Protein AF-A0A4Y7S883-F1 (afdb_monomer_lite)

Radius of gyration: 28.1 Å; chains: 1; bounding box: 104×50×79 Å

Secondary structure (DSSP, 8-state):
------------------HHHHHHHHHHHHHHHHHHHS-HHHHHHHTTSHHHHHHHHHHHH-B-TTS-BHHHHHHHTT---HHHHHHHHHTTSHHHHHHHHHHHHHS-HHHHHHHHHHHHHHHHHHHHGGGTS-HHHHHHHHHHHHHHHHTTTTSHHHHHHHHHTTHHHHHHHHHTT-TT-BSS------TT--BTTB-BHHHHHHHHHS-S-TTTS-HHHHHHHHHHHHHTTHHHHHHHHHHTSPTT-SSTTHHHHTT-GGG-HHHHHHHHTTSHHHHHHHHHHHHHS-HHHHHHHTSHHHHHHHHHHHHHHHHHHHHHHHHHHSS--------TTGGGGTTS----SPPEE-TTT---EESSHHHHHHHIIIIIHHHHHHHHHHHHHHHHTT----HHHHHHHHHHHHHHIIIIIIS------

Sequence (425 aa):
MAGLPATMFAVVYPDASDPESEGPKASAEIIGDIYRNGSGVVMKSFTSTEEAMDLLVSLWIWKNSQGQSLTFQFHSKREPCQVTDLLTFLYTVPDSRDLLAQTMRAYPSLRQRHFIKSALLRIKEWTALKKTTPLQNLAVLVIRVIGLVQEFLEIPSFGREYIKADFPARALTMSLEFPGLPSSSSGSTQPGRIDPDHPLYPAAVSEKFFPNAPGGTPAYLIHRVVPTLLDAGLLDILVDHLISQPSGTPYPWHPWVGKDPAGHPLPVLASMCVSLPIRNSCRLAVQRISGEKLRKLTSGWYSQHWTPFFNDYRLYDHIWMHWFHAGDRVRICDNLNHHKKADRGIYLEVAKECTRCRTKVYCSRECQREDWVRFHRNECPENRRYRIERQIATAWPSHRDRAFYLSLLLHFVLNYEVGARRKSA

Foldseek 3Di:
DDDDDDDPDPPPPPPPPQPVVPVLLVVQVVLLCCVPPNDPVSVCVLLQDLVSLVSLLCLLLDAGPVRAHPQLVQVVVPHGRSSLVVLLVQCVPVNSVVSNLVSLLPDDLVSLLSNLVSLLRLLVSLLVCPPPDDNQVSLQSNLSSLVSLVSNCVRVSSVVSCLVVLRLLSSLLSLVVFQQAKNHDPPDDDRLEADLVIGGSSLSSLLSVQCLPCVPHQVVSCLRNLLSNLVSQSVVSLLCLLLSHDFPDQPSVCSNHNNDPVRQRLLVLLVSCLRVSSLVSVVVSVVPDDPVSVVSCCDDRNVVNNVNSVVSSCLSNVLLCCCPPVLPFPADAPQPCVVVVVPPDDLPDDWDADPQLSPGIHSDPVSVVVCCVPPCVVVRVVSNVVQVVCVVSVNHDHPSSVRSVVSVVCCCCVDPPPDDPPPDD

pLDDT: mean 83.1, std 16.43, range [27.45, 98.12]

Structure (mmCIF, N/CA/C/O backbone):
data_AF-A0A4Y7S883-F1
#
_entry.id   AF-A0A4Y7S883-F1
#
loop_
_atom_site.group_PDB
_atom_site.id
_atom_site.type_symbol
_atom_site.label_atom_id
_atom_site.label_alt_id
_atom_site.label_comp_id
_atom_site.label_asym_id
_atom_site.label_entity_id
_atom_site.label_seq_id
_atom_site.pdbx_PDB_ins_code
_atom_site.Cartn_x
_atom_site.Cartn_y
_atom_site.Cartn_z
_atom_site.occupancy
_atom_site.B_iso_or_equiv
_atom_site.auth_seq_id
_atom_site.auth_comp_id
_atom_site.auth_asym_id
_atom_site.auth_atom_id
_atom_site.pdbx_PDB_model_num
ATOM 1 N N . MET A 1 1 ? -68.346 -5.418 30.276 1.00 36.75 1 MET A N 1
ATOM 2 C CA . MET A 1 1 ? -67.885 -5.097 28.910 1.00 36.75 1 MET A CA 1
ATOM 3 C C . MET A 1 1 ? -66.996 -3.870 29.004 1.00 36.75 1 MET A C 1
ATOM 5 O O . MET A 1 1 ? -67.510 -2.769 29.114 1.00 36.75 1 MET A O 1
ATOM 9 N N . ALA A 1 2 ? -65.684 -4.069 29.077 1.00 31.27 2 ALA A N 1
ATOM 10 C CA . ALA A 1 2 ? -64.702 -2.992 29.099 1.00 31.27 2 ALA A CA 1
ATOM 11 C C . ALA A 1 2 ? -63.744 -3.252 27.937 1.00 31.27 2 ALA A C 1
ATOM 13 O O . ALA A 1 2 ? -63.080 -4.285 27.911 1.00 31.27 2 ALA A O 1
ATOM 14 N N . GLY A 1 3 ? -63.763 -2.368 26.944 1.00 34.19 3 GLY A N 1
ATOM 15 C CA . GLY A 1 3 ? -62.860 -2.393 25.804 1.00 34.19 3 GLY A CA 1
ATOM 16 C C . GLY A 1 3 ? -61.881 -1.234 25.911 1.00 34.19 3 GLY A C 1
ATOM 17 O O . GLY A 1 3 ? -62.307 -0.084 25.948 1.00 34.19 3 GLY A O 1
ATOM 18 N N . LEU A 1 4 ? -60.589 -1.550 25.942 1.00 31.14 4 LEU A N 1
ATOM 19 C CA . LEU A 1 4 ? -59.485 -0.641 25.638 1.00 31.14 4 LEU A CA 1
ATOM 20 C C . LEU A 1 4 ? -58.423 -1.423 24.835 1.00 31.14 4 LEU A C 1
ATOM 22 O O . LEU A 1 4 ? -58.337 -2.645 24.977 1.00 31.14 4 LEU A O 1
ATOM 26 N N . PRO A 1 5 ? -57.687 -0.754 23.929 1.00 31.91 5 PRO A N 1
ATOM 27 C CA . PRO A 1 5 ? -57.091 -1.381 22.754 1.00 31.91 5 PRO A CA 1
ATOM 28 C C . PRO A 1 5 ? -55.737 -2.039 23.031 1.00 31.91 5 PRO A C 1
ATOM 30 O O . PRO A 1 5 ? -54.941 -1.567 23.841 1.00 31.91 5 PRO A O 1
ATOM 33 N N . ALA A 1 6 ? -55.471 -3.109 22.281 1.00 30.64 6 ALA A N 1
ATOM 34 C CA . ALA A 1 6 ? -54.193 -3.798 22.225 1.00 30.64 6 ALA A CA 1
ATOM 35 C C . ALA A 1 6 ? -53.093 -2.859 21.701 1.00 30.64 6 ALA A C 1
ATOM 37 O O . ALA A 1 6 ? -53.008 -2.571 20.506 1.00 30.64 6 ALA A O 1
ATOM 38 N N . THR A 1 7 ? -52.230 -2.393 22.600 1.00 31.58 7 THR A N 1
ATOM 39 C CA . THR A 1 7 ? -50.925 -1.844 22.247 1.00 31.58 7 THR A CA 1
ATOM 40 C C . THR A 1 7 ? -50.037 -2.984 21.767 1.00 31.58 7 THR A C 1
ATOM 42 O O . THR A 1 7 ? -49.689 -3.908 22.500 1.00 31.58 7 THR A O 1
ATOM 45 N N . MET A 1 8 ? -49.694 -2.911 20.487 1.00 31.39 8 MET A N 1
ATOM 46 C CA . MET A 1 8 ? -48.740 -3.766 19.799 1.00 31.39 8 MET A CA 1
ATOM 47 C C . MET A 1 8 ? -47.339 -3.482 20.366 1.00 31.39 8 MET A C 1
ATOM 49 O O . MET A 1 8 ? -46.582 -2.679 19.826 1.00 31.39 8 MET A O 1
ATOM 53 N N . PHE A 1 9 ? -47.006 -4.091 21.505 1.00 30.17 9 PHE A N 1
ATOM 54 C CA . PHE A 1 9 ? -45.626 -4.160 21.967 1.00 30.17 9 PHE A CA 1
ATOM 55 C C . PHE A 1 9 ? -44.879 -5.123 21.052 1.00 30.17 9 PHE A C 1
ATOM 57 O O . PHE A 1 9 ? -45.160 -6.321 21.011 1.00 30.17 9 PHE A O 1
ATOM 64 N N . ALA A 1 10 ? -43.949 -4.563 20.282 1.00 27.97 10 ALA A N 1
ATOM 65 C CA . ALA A 1 10 ? -42.945 -5.318 19.563 1.00 27.97 10 ALA A CA 1
ATOM 66 C C . ALA A 1 10 ? -42.282 -6.301 20.533 1.00 27.97 10 ALA A C 1
ATOM 68 O O . ALA A 1 10 ? -41.759 -5.904 21.576 1.00 27.97 10 ALA A O 1
ATOM 69 N N . VAL A 1 11 ? -42.322 -7.583 20.180 1.00 27.45 11 VAL A N 1
ATOM 70 C CA . VAL A 1 11 ? -41.526 -8.618 20.830 1.00 27.45 11 VAL A CA 1
ATOM 71 C C . VAL A 1 11 ? -40.062 -8.239 20.621 1.00 27.45 11 VAL A C 1
ATOM 73 O O . VAL A 1 11 ? -39.493 -8.437 19.549 1.00 27.45 11 VAL A O 1
ATOM 76 N N . VAL A 1 12 ? -39.466 -7.631 21.645 1.00 33.31 12 VAL A N 1
ATOM 77 C CA . VAL A 1 12 ? -38.019 -7.590 21.817 1.00 33.31 12 VAL A CA 1
ATOM 78 C C . VAL A 1 12 ? -37.617 -9.041 22.032 1.00 33.31 12 VAL A C 1
ATOM 80 O O . VAL A 1 12 ? -37.918 -9.613 23.076 1.00 33.31 12 VAL A O 1
ATOM 83 N N . TYR A 1 13 ? -37.007 -9.661 21.024 1.00 28.75 13 TYR A N 1
ATOM 84 C CA . TYR A 1 13 ? -36.313 -10.927 21.226 1.00 28.75 13 TYR A CA 1
ATOM 85 C C . TYR A 1 13 ? -35.269 -10.706 22.329 1.00 28.75 13 TYR A C 1
ATOM 87 O O . TYR A 1 13 ? -34.397 -9.850 22.150 1.00 28.75 13 TYR A O 1
ATOM 95 N N . PRO A 1 14 ? -35.332 -11.428 23.462 1.00 38.44 14 PRO A N 1
ATOM 96 C CA . PRO A 1 14 ? -34.203 -11.490 24.366 1.00 38.44 14 PRO A CA 1
ATOM 97 C C . PRO A 1 14 ? -33.062 -12.151 23.598 1.00 38.44 14 PRO A C 1
ATOM 99 O O . PRO A 1 14 ? -33.210 -13.252 23.067 1.00 38.44 14 PRO A O 1
ATOM 102 N N . ASP A 1 15 ? -31.964 -11.412 23.503 1.00 42.00 15 ASP A N 1
ATOM 103 C CA . ASP A 1 15 ? -30.642 -11.839 23.068 1.00 42.00 15 ASP A CA 1
ATOM 104 C C . ASP A 1 15 ? -30.358 -13.225 23.676 1.00 42.00 15 ASP A C 1
ATOM 106 O O . ASP A 1 15 ? -30.160 -13.352 24.885 1.00 42.00 15 ASP A O 1
ATOM 110 N N . ALA A 1 16 ? -30.428 -14.284 22.866 1.00 41.38 16 ALA A N 1
ATOM 111 C CA . ALA A 1 16 ? -29.942 -15.592 23.276 1.00 41.38 16 ALA A CA 1
ATOM 112 C C . ALA A 1 16 ? -28.424 -15.445 23.398 1.00 41.38 16 ALA A C 1
ATOM 114 O O . ALA A 1 16 ? -27.717 -15.456 22.388 1.00 41.38 16 ALA A O 1
ATOM 115 N N . SER A 1 17 ? -27.936 -15.200 24.615 1.00 55.12 17 SER A N 1
ATOM 116 C CA . SER A 1 17 ? -26.510 -15.108 24.890 1.00 55.12 17 SER A CA 1
ATOM 117 C C . SER A 1 17 ? -25.851 -16.398 24.417 1.00 55.12 17 SER A C 1
ATOM 119 O O . SER A 1 17 ? -26.147 -17.481 24.913 1.00 55.12 17 SER A O 1
ATOM 121 N N . ASP A 1 18 ? -24.991 -16.288 23.404 1.00 62.25 18 ASP A N 1
ATOM 122 C CA . ASP A 1 18 ? -24.120 -17.382 22.989 1.00 62.25 18 ASP A CA 1
ATOM 123 C C . ASP A 1 18 ? -23.252 -17.745 24.209 1.00 62.25 18 ASP A C 1
ATOM 125 O O . ASP A 1 18 ? -22.438 -16.902 24.612 1.00 62.25 18 ASP A O 1
ATOM 129 N N . PRO A 1 19 ? -23.415 -18.927 24.838 1.00 60.72 19 PRO A N 1
ATOM 130 C CA . PRO A 1 19 ? -22.682 -19.282 26.053 1.00 60.72 19 PRO A CA 1
ATOM 131 C C . PRO A 1 19 ? -21.164 -19.254 25.841 1.00 60.72 19 PRO A C 1
ATOM 133 O O . PRO A 1 19 ? -20.410 -18.989 26.775 1.00 60.72 19 PRO A O 1
ATOM 136 N N . GLU A 1 20 ? -20.707 -19.449 24.598 1.00 73.19 20 GLU A N 1
ATOM 137 C CA . GLU A 1 20 ? -19.294 -19.367 24.221 1.00 73.19 20 GLU A CA 1
ATOM 138 C C . GLU A 1 20 ? -18.752 -17.925 24.237 1.00 73.19 20 GLU A C 1
ATOM 140 O O . GLU A 1 20 ? -17.539 -17.714 24.206 1.00 73.19 20 GLU A O 1
ATOM 145 N N . SER A 1 21 ? -19.633 -16.918 24.304 1.00 78.69 21 SER A N 1
ATOM 146 C CA . SER A 1 21 ? -19.272 -15.495 24.336 1.00 78.69 21 SER A CA 1
ATOM 147 C C . SER A 1 21 ? -19.111 -14.909 25.739 1.00 78.69 21 SER A C 1
ATOM 149 O O . SER A 1 21 ? -18.465 -13.871 25.874 1.00 78.69 21 SER A O 1
ATOM 151 N N . GLU A 1 22 ? -19.638 -15.563 26.778 1.00 84.44 22 GLU A N 1
ATOM 152 C CA . GLU A 1 22 ? -19.641 -15.034 28.152 1.00 84.44 22 GLU A CA 1
ATOM 153 C C . GLU A 1 22 ? -18.223 -14.882 28.721 1.00 84.44 22 GLU A C 1
ATOM 155 O O . GLU A 1 22 ? -17.859 -13.818 29.216 1.00 84.44 22 GLU A O 1
ATOM 160 N N . GLY A 1 23 ? -17.370 -15.903 28.576 1.00 89.00 23 GLY A N 1
ATOM 161 C CA . GLY A 1 23 ? -15.979 -15.850 29.046 1.00 89.00 23 GLY A CA 1
ATOM 162 C C . GLY A 1 23 ? -15.149 -14.737 28.380 1.00 89.00 23 GLY A C 1
ATOM 163 O O . GLY A 1 23 ? -14.548 -13.920 29.085 1.00 89.00 23 GLY A O 1
ATOM 164 N N . PRO A 1 24 ? -15.116 -14.658 27.034 1.00 91.31 24 PRO A N 1
ATOM 165 C CA . PRO A 1 24 ? -14.446 -13.575 26.315 1.00 91.31 24 PRO A CA 1
ATOM 166 C C . PRO A 1 24 ? -14.978 -12.175 26.650 1.00 91.31 24 PRO A C 1
ATOM 168 O O . PRO A 1 24 ? -14.178 -11.248 26.785 1.00 91.31 24 PRO A O 1
ATOM 171 N N . LYS A 1 25 ? -16.299 -12.011 26.820 1.00 88.00 25 LYS A N 1
ATOM 172 C CA . LYS A 1 25 ? -16.911 -10.742 27.251 1.00 88.00 25 LYS A CA 1
ATOM 173 C C . LYS A 1 25 ? -16.464 -10.342 28.650 1.00 88.00 25 LYS A C 1
ATOM 175 O O . LYS A 1 25 ? -15.904 -9.261 28.800 1.00 88.00 25 LYS A O 1
ATOM 180 N N . ALA A 1 26 ? -16.621 -11.232 29.629 1.00 90.12 26 ALA A N 1
ATOM 181 C CA . ALA A 1 26 ? -16.207 -10.981 31.005 1.00 90.12 26 ALA A CA 1
ATOM 182 C C . ALA A 1 26 ? -14.711 -10.634 31.082 1.00 90.12 26 ALA A C 1
ATOM 184 O O . ALA A 1 26 ? -14.311 -9.700 31.772 1.00 90.12 26 ALA A O 1
ATOM 185 N N . SER A 1 27 ? -13.875 -11.329 30.302 1.00 91.81 27 SER A N 1
ATOM 186 C CA . SER A 1 27 ? -12.442 -11.024 30.206 1.00 91.81 27 SER A CA 1
ATOM 187 C C . SER A 1 27 ? -12.190 -9.610 29.667 1.00 91.81 27 SER A C 1
ATOM 189 O O . SER A 1 27 ? -11.375 -8.877 30.223 1.00 91.81 27 SER A O 1
ATOM 191 N N . ALA A 1 28 ? -12.890 -9.202 28.604 1.00 90.81 28 ALA A N 1
ATOM 192 C CA . ALA A 1 28 ? -12.765 -7.859 28.040 1.00 90.81 28 ALA A CA 1
ATOM 193 C C . ALA A 1 28 ? -13.248 -6.758 28.995 1.00 90.81 28 ALA A C 1
ATOM 195 O O . ALA A 1 28 ? -12.621 -5.701 29.066 1.00 90.81 28 ALA A O 1
ATOM 196 N N . GLU A 1 29 ? -14.320 -7.006 29.745 1.00 89.19 29 GLU A N 1
ATOM 197 C CA . GLU A 1 29 ? -14.842 -6.082 30.755 1.00 89.19 29 GLU A CA 1
ATOM 198 C C . GLU A 1 29 ? -13.851 -5.889 31.904 1.00 89.19 29 GLU A C 1
ATOM 200 O O . GLU A 1 29 ? -13.491 -4.749 32.197 1.00 89.19 29 GLU A O 1
ATOM 205 N N . ILE A 1 30 ? -13.322 -6.983 32.468 1.00 89.81 30 ILE A N 1
ATOM 206 C CA . ILE A 1 30 ? -12.309 -6.945 33.537 1.00 89.81 30 ILE A CA 1
ATOM 207 C C . ILE A 1 30 ? -11.068 -6.171 33.081 1.00 89.81 30 ILE A C 1
ATOM 209 O O . ILE A 1 30 ? -10.583 -5.291 33.791 1.00 89.81 30 ILE A O 1
ATOM 213 N N . ILE A 1 31 ? -10.566 -6.454 31.875 1.00 88.56 31 ILE A N 1
ATOM 214 C CA . ILE A 1 31 ? -9.430 -5.730 31.289 1.00 88.56 31 ILE A CA 1
ATOM 215 C C . ILE A 1 31 ? -9.757 -4.241 31.126 1.00 88.56 31 ILE A C 1
ATOM 217 O O . ILE A 1 31 ? -8.933 -3.377 31.427 1.00 88.56 31 ILE A O 1
ATOM 221 N N . GLY A 1 32 ? -10.964 -3.929 30.657 1.00 84.50 32 GLY A N 1
ATOM 222 C CA . GLY A 1 32 ? -11.430 -2.559 30.508 1.00 84.50 32 GLY A CA 1
ATOM 223 C C . GLY A 1 32 ? -11.517 -1.797 31.824 1.00 84.50 32 GLY A C 1
ATOM 224 O O . GLY A 1 32 ? -11.187 -0.613 31.862 1.00 84.50 32 GLY A O 1
ATOM 225 N N . ASP A 1 33 ? -11.927 -2.461 32.899 1.00 86.44 33 ASP A N 1
ATOM 226 C CA . ASP A 1 33 ? -11.998 -1.863 34.229 1.00 86.44 33 ASP A CA 1
ATOM 227 C C . ASP A 1 33 ? -10.614 -1.666 34.845 1.00 86.44 33 ASP A C 1
ATOM 229 O O . ASP A 1 33 ? -10.363 -0.613 35.430 1.00 86.44 33 ASP A O 1
ATOM 233 N N . ILE A 1 34 ? -9.680 -2.600 34.629 1.00 85.25 34 ILE A N 1
ATOM 234 C CA . ILE A 1 34 ? -8.262 -2.398 34.961 1.00 85.25 34 ILE A CA 1
ATOM 235 C C . ILE A 1 34 ? -7.718 -1.163 34.234 1.00 85.25 34 ILE A C 1
ATOM 237 O O . ILE A 1 34 ? -7.023 -0.352 34.840 1.00 85.25 34 ILE A O 1
ATOM 241 N N . TYR A 1 35 ? -8.065 -0.987 32.958 1.00 81.44 35 TYR A N 1
ATOM 242 C CA . TYR A 1 35 ? -7.607 0.151 32.166 1.00 81.44 35 TYR A CA 1
ATOM 243 C C . TYR A 1 35 ? -8.210 1.491 32.612 1.00 81.44 35 TYR A C 1
ATOM 245 O O . TYR A 1 35 ? -7.490 2.483 32.709 1.00 81.44 35 TYR A O 1
ATOM 253 N N . ARG A 1 36 ? -9.522 1.539 32.871 1.00 81.75 36 ARG A N 1
ATOM 254 C CA . ARG A 1 36 ? -10.229 2.788 33.210 1.00 81.75 36 ARG A CA 1
ATOM 255 C C . ARG A 1 36 ? -10.080 3.196 34.671 1.00 81.75 36 ARG A C 1
ATOM 257 O O . ARG A 1 36 ? -9.980 4.385 34.954 1.00 81.75 36 ARG A O 1
ATOM 264 N N . ASN A 1 37 ? -10.111 2.223 35.578 1.00 84.81 37 ASN A N 1
ATOM 265 C CA . ASN A 1 37 ? -10.230 2.455 37.019 1.00 84.81 37 ASN A CA 1
ATOM 266 C C . ASN A 1 37 ? -8.993 1.990 37.802 1.00 84.81 37 ASN A C 1
ATOM 268 O O . ASN A 1 37 ? -8.857 2.317 38.981 1.00 84.81 37 ASN A O 1
ATOM 272 N N . GLY A 1 38 ? -8.100 1.211 37.185 1.00 81.19 38 GLY A N 1
ATOM 273 C CA . GLY A 1 38 ? -6.873 0.751 37.824 1.00 81.19 38 GLY A CA 1
ATOM 274 C C . GLY A 1 38 ? -5.883 1.887 38.072 1.00 81.19 38 GLY A C 1
ATOM 275 O O . GLY A 1 38 ? -5.851 2.896 37.366 1.00 81.19 38 GLY A O 1
ATOM 276 N N . SER A 1 39 ? -5.022 1.717 39.078 1.00 86.81 39 SER A N 1
ATOM 277 C CA . SER A 1 39 ? -3.905 2.642 39.272 1.00 86.81 39 SER A CA 1
ATOM 278 C C . SER A 1 39 ? -2.919 2.533 38.103 1.00 86.81 39 SER A C 1
ATOM 280 O O . SER A 1 39 ? -2.764 1.468 37.499 1.00 86.81 39 SER A O 1
ATOM 282 N N . GLY A 1 40 ? -2.183 3.611 37.814 1.00 83.25 40 GLY A N 1
ATOM 283 C CA . GLY A 1 40 ? -1.163 3.595 36.756 1.00 83.25 40 GLY A CA 1
ATOM 284 C C . GLY A 1 40 ? -0.110 2.492 36.940 1.00 83.25 40 GLY A C 1
ATOM 285 O O . GLY A 1 40 ? 0.403 1.961 35.959 1.00 83.25 40 GLY A O 1
ATOM 286 N N . VAL A 1 41 ? 0.159 2.090 38.189 1.00 86.56 41 VAL A N 1
ATOM 287 C CA . VAL A 1 41 ? 1.049 0.965 38.517 1.00 86.56 41 VAL A CA 1
ATOM 288 C C . VAL A 1 41 ? 0.451 -0.360 38.048 1.00 86.56 41 VAL A C 1
ATOM 290 O O . VAL A 1 41 ? 1.132 -1.112 37.360 1.00 86.56 41 VAL A O 1
ATOM 293 N N . VAL A 1 42 ? -0.823 -0.625 38.356 1.00 85.44 42 VAL A N 1
ATOM 294 C CA . VAL A 1 42 ? -1.509 -1.860 37.938 1.00 85.44 42 VAL A CA 1
ATOM 295 C C . VAL A 1 42 ? -1.581 -1.944 36.415 1.00 85.44 42 VAL A C 1
ATOM 297 O O . VAL A 1 42 ? -1.263 -2.985 35.844 1.00 85.44 42 VAL A O 1
ATOM 300 N N . MET A 1 43 ? -1.924 -0.839 35.750 1.00 82.62 43 MET A N 1
ATOM 301 C CA . MET A 1 43 ? -1.998 -0.788 34.290 1.00 82.62 43 MET A CA 1
ATOM 302 C C . MET A 1 43 ? -0.628 -1.034 33.641 1.00 82.62 43 MET A C 1
ATOM 304 O O . MET A 1 43 ? -0.515 -1.808 32.688 1.00 82.62 43 MET A O 1
ATOM 308 N N . LYS A 1 44 ? 0.438 -0.432 34.184 1.00 84.25 44 LYS A N 1
ATOM 309 C CA . LYS A 1 44 ? 1.804 -0.671 33.707 1.00 84.25 44 LYS A CA 1
ATOM 310 C C . LYS A 1 44 ? 2.213 -2.127 33.914 1.00 84.25 44 LYS A C 1
ATOM 312 O O . LYS A 1 44 ? 2.725 -2.736 32.984 1.00 84.25 44 LYS A O 1
ATOM 317 N N . SER A 1 45 ? 1.955 -2.697 35.091 1.00 86.44 45 SER A N 1
ATOM 318 C CA . SER A 1 45 ? 2.260 -4.101 35.383 1.00 86.44 45 SER A CA 1
ATOM 319 C C . SER A 1 45 ? 1.521 -5.054 34.449 1.00 86.44 45 SER A C 1
ATOM 321 O O . SER A 1 45 ? 2.148 -5.959 33.916 1.00 86.44 45 SER A O 1
ATOM 323 N N . PHE A 1 46 ? 0.229 -4.825 34.193 1.00 85.62 46 PHE A N 1
ATOM 324 C CA . PHE A 1 46 ? -0.551 -5.638 33.258 1.00 85.62 46 PHE A CA 1
ATOM 325 C C . PHE A 1 46 ? 0.010 -5.554 31.835 1.00 85.62 46 PHE A C 1
ATOM 327 O O . PHE A 1 46 ? 0.247 -6.564 31.193 1.00 85.62 46 PHE A O 1
ATOM 334 N N . THR A 1 47 ? 0.289 -4.349 31.343 1.00 83.94 47 THR A N 1
ATOM 335 C CA . THR A 1 47 ? 0.738 -4.136 29.953 1.00 83.94 47 THR A CA 1
ATOM 336 C C . THR A 1 47 ? 2.215 -4.417 29.704 1.00 83.94 47 THR A C 1
ATOM 338 O O . THR A 1 47 ? 2.696 -4.207 28.591 1.00 83.94 47 THR A O 1
ATOM 341 N N . SER A 1 48 ? 2.929 -4.883 30.725 1.00 86.62 48 SER A N 1
ATOM 342 C CA . SER A 1 48 ? 4.348 -5.230 30.650 1.00 86.62 48 SER A CA 1
ATOM 343 C C . SER A 1 48 ? 4.590 -6.745 30.636 1.00 86.62 48 SER A C 1
ATOM 345 O O . SER A 1 48 ? 5.746 -7.157 30.673 1.00 86.62 48 SER A O 1
ATOM 347 N N . THR A 1 49 ? 3.541 -7.580 30.597 1.00 90.12 49 THR A N 1
ATOM 348 C CA . THR A 1 49 ? 3.674 -9.046 30.549 1.00 90.12 49 THR A CA 1
ATOM 349 C C . THR A 1 49 ? 3.283 -9.625 29.191 1.00 90.12 49 THR A C 1
ATOM 351 O O . THR A 1 49 ? 2.388 -9.122 28.504 1.00 90.12 49 THR A O 1
ATOM 354 N N . GLU A 1 50 ? 3.952 -10.710 28.797 1.00 90.19 50 GLU A N 1
ATOM 355 C CA . GLU A 1 50 ? 3.652 -11.427 27.553 1.00 90.19 50 GLU A CA 1
ATOM 356 C C . GLU A 1 50 ? 2.263 -12.079 27.607 1.00 90.19 50 GLU A C 1
ATOM 358 O O . GLU A 1 50 ? 1.536 -12.073 26.615 1.00 90.19 50 GLU A O 1
ATOM 363 N N . GLU A 1 51 ? 1.848 -12.575 28.776 1.00 91.62 51 GLU A N 1
ATOM 364 C CA . GLU A 1 51 ? 0.550 -13.221 28.980 1.00 91.62 51 GLU A CA 1
ATOM 365 C C . GLU A 1 51 ? -0.611 -12.251 28.753 1.00 91.62 51 GLU A C 1
ATOM 367 O O . GLU A 1 51 ? -1.626 -12.621 28.160 1.00 91.62 51 GLU A O 1
ATOM 372 N N . ALA A 1 52 ? -0.463 -10.995 29.184 1.00 90.19 52 ALA A N 1
ATOM 373 C CA . ALA A 1 52 ? -1.469 -9.973 28.937 1.00 90.19 52 ALA A CA 1
ATOM 374 C C . ALA A 1 52 ? -1.578 -9.651 27.442 1.00 90.19 52 ALA A C 1
ATOM 376 O O . ALA A 1 52 ? -2.688 -9.552 26.914 1.00 90.19 52 ALA A O 1
ATOM 377 N N . MET A 1 53 ? -0.447 -9.545 26.735 1.00 91.62 53 MET A N 1
ATOM 378 C CA . MET A 1 53 ? -0.449 -9.330 25.284 1.00 91.62 53 MET A CA 1
ATOM 379 C C . MET A 1 53 ? -1.067 -10.517 24.541 1.00 91.62 53 MET A C 1
ATOM 381 O O . MET A 1 53 ? -1.878 -10.313 23.633 1.00 91.62 53 MET A O 1
ATOM 385 N N . ASP A 1 54 ? -0.756 -11.751 24.951 1.00 93.06 54 ASP A N 1
ATOM 386 C CA . ASP A 1 54 ? -1.338 -12.952 24.351 1.00 93.06 54 ASP A CA 1
ATOM 387 C C . ASP A 1 54 ? -2.849 -13.036 24.578 1.00 93.06 54 ASP A C 1
ATOM 389 O O . ASP A 1 54 ? -3.599 -13.332 23.641 1.00 93.06 54 ASP A O 1
ATOM 393 N N . LEU A 1 55 ? -3.316 -12.692 25.781 1.00 93.56 55 LEU A N 1
ATOM 394 C CA . LEU A 1 55 ? -4.740 -12.612 26.094 1.00 93.56 55 LEU A CA 1
ATOM 395 C C . LEU A 1 55 ? -5.442 -11.563 25.223 1.00 93.56 55 LEU A C 1
ATOM 397 O O . LEU A 1 55 ? -6.465 -11.865 24.606 1.00 93.56 55 LEU A O 1
ATOM 401 N N . LEU A 1 56 ? -4.880 -10.357 25.102 1.00 93.56 56 LEU A N 1
ATOM 402 C CA . LEU A 1 56 ? -5.451 -9.293 24.271 1.00 93.56 56 LEU A CA 1
ATOM 403 C C . LEU A 1 56 ? -5.535 -9.693 22.798 1.00 93.56 56 LEU A C 1
ATOM 405 O O . LEU A 1 56 ? -6.572 -9.491 22.162 1.00 93.56 56 LEU A O 1
ATOM 409 N N . VAL A 1 57 ? -4.482 -10.303 22.248 1.00 94.25 57 VAL A N 1
ATOM 410 C CA . VAL A 1 57 ? -4.496 -10.787 20.862 1.00 94.25 57 VAL A CA 1
ATOM 411 C C . VAL A 1 57 ? -5.470 -11.957 20.690 1.00 94.25 57 VAL A C 1
ATOM 413 O O . VAL A 1 57 ? -6.137 -12.062 19.658 1.00 94.25 57 VAL A O 1
ATOM 416 N N . SER A 1 58 ? -5.618 -12.819 21.692 1.00 95.12 58 SER A N 1
ATOM 417 C CA . SER A 1 58 ? -6.599 -13.908 21.665 1.00 95.12 58 SER A CA 1
ATOM 418 C C . SER A 1 58 ? -8.029 -13.376 21.629 1.00 95.12 58 SER A C 1
ATOM 420 O O . SER A 1 58 ? -8.800 -13.775 20.755 1.00 95.12 58 SER A O 1
ATOM 422 N N . LEU A 1 59 ? -8.360 -12.403 22.483 1.00 94.81 59 LEU A N 1
ATOM 423 C CA . LEU A 1 59 ? -9.655 -11.715 22.468 1.00 94.81 59 LEU A CA 1
ATOM 424 C C . LEU A 1 59 ? -9.869 -10.924 21.168 1.00 94.81 59 LEU A C 1
ATOM 426 O O . LEU A 1 59 ? -10.983 -10.857 20.646 1.00 94.81 59 LEU A O 1
ATOM 430 N N . TRP A 1 60 ? -8.801 -10.370 20.589 1.00 95.19 60 TRP A N 1
ATOM 431 C CA . TRP A 1 60 ? -8.856 -9.742 19.272 1.00 95.19 60 TRP A CA 1
ATOM 432 C C . TRP A 1 60 ? -9.228 -10.741 18.172 1.00 95.19 60 TRP A C 1
ATOM 434 O O . TRP A 1 60 ? -10.045 -10.436 17.301 1.00 95.19 60 TRP A O 1
ATOM 444 N N . ILE A 1 61 ? -8.635 -11.933 18.173 1.00 95.62 61 ILE A N 1
ATOM 445 C CA . ILE A 1 61 ? -8.856 -12.962 17.146 1.00 95.62 61 ILE A CA 1
ATOM 446 C C . ILE A 1 61 ? -10.198 -13.682 17.329 1.00 95.62 61 ILE A C 1
ATOM 448 O O . ILE A 1 61 ? -10.762 -14.145 16.332 1.00 95.62 61 ILE A O 1
ATOM 452 N N . TRP A 1 62 ? -10.695 -13.761 18.564 1.00 94.88 62 TRP A N 1
ATOM 453 C CA . TRP A 1 62 ? -11.903 -14.492 18.923 1.00 94.88 62 TRP A CA 1
ATOM 454 C C . TRP A 1 62 ? -13.137 -14.058 18.119 1.00 94.88 62 TRP A C 1
ATOM 456 O O . TRP A 1 62 ? -13.303 -12.888 17.750 1.00 94.88 62 TRP A O 1
ATOM 466 N N . LYS A 1 63 ? -14.005 -15.039 17.855 1.00 92.62 63 LYS A N 1
ATOM 467 C CA . LYS A 1 63 ? -15.298 -14.877 17.192 1.00 92.62 63 LYS A CA 1
ATOM 468 C C . LYS A 1 63 ? -16.313 -15.823 17.812 1.00 92.62 63 LYS A C 1
ATOM 470 O O . LYS A 1 63 ? -15.936 -16.919 18.218 1.00 92.62 63 LYS A O 1
ATOM 475 N N . ASN A 1 64 ? -17.578 -15.421 17.807 1.00 90.12 64 ASN A N 1
ATOM 476 C CA . ASN A 1 64 ? -18.675 -16.294 18.216 1.00 90.12 64 ASN A CA 1
ATOM 477 C C . ASN A 1 64 ? -19.019 -17.339 17.142 1.00 90.12 64 ASN A C 1
ATOM 479 O O . ASN A 1 64 ? -18.463 -17.333 16.037 1.00 90.12 64 ASN A O 1
ATOM 483 N N . SER A 1 65 ? -20.002 -18.185 17.446 1.00 87.50 65 SER A N 1
ATOM 484 C CA . SER A 1 65 ? -20.560 -19.192 16.531 1.00 87.50 65 SER A CA 1
ATOM 485 C C . SER A 1 65 ? -21.050 -18.618 15.187 1.00 87.50 65 SER A C 1
ATOM 487 O O . SER A 1 65 ? -21.006 -19.293 14.159 1.00 87.50 65 SER A O 1
ATOM 489 N N . GLN A 1 66 ? -21.453 -17.343 15.161 1.00 88.00 66 GLN A N 1
ATOM 490 C CA . GLN A 1 66 ? -21.891 -16.617 13.961 1.00 88.00 66 GLN A CA 1
ATOM 491 C C . GLN A 1 66 ? -20.737 -15.938 13.199 1.00 88.00 66 GLN A C 1
ATOM 493 O O . GLN A 1 66 ? -20.957 -15.280 12.179 1.00 88.00 66 GLN A O 1
ATOM 498 N N . GLY A 1 67 ? -19.498 -16.071 13.676 1.00 90.44 67 GLY A N 1
ATOM 499 C CA . GLY A 1 67 ? -18.315 -15.463 13.074 1.00 90.44 67 GLY A CA 1
ATOM 500 C C . GLY A 1 67 ? -18.163 -13.959 13.326 1.00 90.44 67 GLY A C 1
ATOM 501 O O . GLY A 1 67 ? -17.341 -13.330 12.653 1.00 90.44 67 GLY A O 1
ATOM 502 N N . GLN A 1 68 ? -18.920 -13.395 14.269 1.00 90.62 68 GLN A N 1
ATOM 503 C CA . GLN A 1 68 ? -18.851 -11.992 14.682 1.00 90.62 68 GLN A CA 1
ATOM 504 C C . GLN A 1 68 ? -17.732 -11.786 15.699 1.00 90.62 68 GLN A C 1
ATOM 506 O O . GLN A 1 68 ? -17.513 -12.629 16.573 1.00 90.62 68 GLN A O 1
ATOM 511 N N . SER A 1 69 ? -17.033 -10.657 15.602 1.00 92.00 69 SER A N 1
ATOM 512 C CA . SER A 1 69 ? -16.003 -10.297 16.573 1.00 92.00 69 SER A CA 1
ATOM 513 C C . SER A 1 69 ? -16.603 -9.849 17.906 1.00 92.00 69 SER A C 1
ATOM 515 O O . SER A 1 69 ? -17.749 -9.398 17.986 1.00 92.00 69 SER A O 1
ATOM 517 N N . LEU A 1 70 ? -15.780 -9.883 18.956 1.00 89.06 70 LEU A N 1
ATOM 518 C CA . LEU A 1 70 ? -16.144 -9.311 20.251 1.00 89.06 70 LEU A CA 1
ATOM 519 C C . LEU A 1 70 ? -16.518 -7.821 20.134 1.00 89.06 70 LEU A C 1
ATOM 521 O O . LEU A 1 70 ? -17.456 -7.354 20.770 1.00 89.06 70 LEU A O 1
ATOM 525 N N . THR A 1 71 ? -15.836 -7.088 19.251 1.00 85.25 71 THR A N 1
ATOM 526 C CA . THR A 1 71 ? -16.088 -5.666 18.989 1.00 85.25 71 THR A CA 1
ATOM 527 C C . THR A 1 71 ? -17.496 -5.419 18.472 1.00 85.25 71 THR A C 1
ATOM 529 O O . THR A 1 71 ? -18.171 -4.507 18.949 1.00 85.25 71 THR A O 1
ATOM 532 N N . PHE A 1 72 ? -17.970 -6.247 17.542 1.00 86.00 72 PHE A N 1
ATOM 533 C CA . PHE A 1 72 ? -19.335 -6.141 17.036 1.00 86.00 72 PHE A CA 1
ATOM 534 C C . PHE A 1 72 ? -20.372 -6.357 18.140 1.00 86.00 72 PHE A C 1
ATOM 536 O O . PHE A 1 72 ? -21.364 -5.632 18.189 1.00 86.00 72 PHE A O 1
ATOM 543 N N . GLN A 1 73 ? -20.121 -7.291 19.060 1.00 84.38 73 GLN A N 1
ATOM 544 C CA . GLN A 1 73 ? -21.041 -7.571 20.161 1.00 84.38 73 GLN A CA 1
ATOM 545 C C . GLN A 1 73 ? -21.201 -6.368 21.101 1.00 84.38 73 GLN A C 1
ATOM 547 O O . GLN A 1 73 ? -22.336 -5.964 21.350 1.00 84.38 73 GLN A O 1
ATOM 552 N N . PHE A 1 74 ? -20.106 -5.732 21.534 1.00 83.69 74 PHE A N 1
ATOM 553 C CA . PHE A 1 74 ? -20.174 -4.510 22.354 1.00 83.69 74 PHE A CA 1
ATOM 554 C C . PHE A 1 74 ? -20.851 -3.351 21.606 1.00 83.69 74 PHE A C 1
ATOM 556 O O . PHE A 1 74 ? -21.802 -2.745 22.104 1.00 83.69 74 PHE A O 1
ATOM 563 N N . HIS A 1 75 ? -20.451 -3.084 20.358 1.00 79.50 75 HIS A N 1
ATOM 564 C CA . HIS A 1 75 ? -21.021 -1.956 19.617 1.00 79.50 75 HIS A CA 1
ATOM 565 C C . HIS A 1 75 ? -22.495 -2.142 19.247 1.00 79.50 75 HIS A C 1
ATOM 567 O O . HIS A 1 75 ? -23.223 -1.149 19.177 1.00 79.50 75 HIS A O 1
ATOM 573 N N . SER A 1 76 ? -22.965 -3.378 19.046 1.00 76.31 76 SER A N 1
ATOM 574 C CA . SER A 1 76 ? -24.393 -3.654 18.832 1.00 76.31 76 SER A CA 1
ATOM 575 C C . SER A 1 76 ? -25.258 -3.204 20.019 1.00 76.31 76 SER A C 1
ATOM 577 O O . SER A 1 76 ? -26.394 -2.773 19.823 1.00 76.31 76 SER A O 1
ATOM 579 N N . LYS A 1 77 ? -24.678 -3.191 21.228 1.00 78.19 77 LYS A N 1
ATOM 580 C CA . LYS A 1 77 ? -25.281 -2.697 22.476 1.00 78.19 77 LYS A CA 1
ATOM 581 C C . LYS A 1 77 ? -24.958 -1.228 22.768 1.00 78.19 77 LYS A C 1
ATOM 583 O O . LYS A 1 77 ? -25.337 -0.712 23.811 1.00 78.19 77 LYS A O 1
ATOM 588 N N . ARG A 1 78 ? -24.321 -0.525 21.820 1.00 76.94 78 ARG A N 1
ATOM 589 C CA . ARG A 1 78 ? -23.824 0.860 21.948 1.00 76.94 78 ARG A CA 1
ATOM 590 C C . ARG A 1 78 ? -22.742 1.040 23.017 1.00 76.94 78 ARG A C 1
ATOM 592 O O . ARG A 1 78 ? -22.552 2.148 23.512 1.00 76.94 78 ARG A O 1
ATOM 599 N N . GLU A 1 79 ? -21.991 -0.014 23.307 1.00 77.75 79 GLU A N 1
ATOM 600 C CA . GLU A 1 79 ? -20.867 0.013 24.239 1.00 77.75 79 GLU A CA 1
ATOM 601 C C . GLU A 1 79 ? -19.527 0.018 23.483 1.00 77.75 79 GLU A C 1
ATOM 603 O O . GLU A 1 79 ? -19.424 -0.557 22.392 1.00 77.75 79 GLU A O 1
ATOM 608 N N . PRO A 1 80 ? -18.485 0.682 24.015 1.00 76.25 80 PRO A N 1
ATOM 609 C CA . PRO A 1 80 ? -17.147 0.622 23.442 1.00 76.25 80 PRO A CA 1
ATOM 610 C C . PRO A 1 80 ? -16.500 -0.741 23.710 1.00 76.25 80 PRO A C 1
ATOM 612 O O . PRO A 1 80 ? -16.578 -1.278 24.814 1.00 76.25 80 PRO A O 1
ATOM 615 N N . CYS A 1 81 ? -15.812 -1.294 22.709 1.00 82.88 81 CYS A N 1
ATOM 616 C CA . CYS A 1 81 ? -15.059 -2.530 22.889 1.00 82.88 81 CYS A CA 1
ATOM 617 C C . CYS A 1 81 ? -13.696 -2.247 23.529 1.00 82.88 81 CYS A C 1
ATOM 619 O O . CYS A 1 81 ? -12.759 -1.795 22.866 1.00 82.88 81 CYS A O 1
ATOM 621 N N . GLN A 1 82 ? -13.561 -2.624 24.794 1.00 85.69 82 GLN A N 1
ATOM 622 C CA . GLN A 1 82 ? -12.399 -2.348 25.636 1.00 85.69 82 GLN A CA 1
ATOM 623 C C . GLN A 1 82 ? -11.118 -2.978 25.076 1.00 85.69 82 GLN A C 1
ATOM 625 O O . GLN A 1 82 ? -10.062 -2.360 25.117 1.00 85.69 82 GLN A O 1
ATOM 630 N N . VAL A 1 83 ? -11.207 -4.165 24.464 1.00 87.69 83 VAL A N 1
ATOM 631 C CA . VAL A 1 83 ? -10.061 -4.819 23.802 1.00 87.69 83 VAL A CA 1
ATOM 632 C C . VAL A 1 83 ? -9.572 -4.013 22.599 1.00 87.69 83 VAL A C 1
ATOM 634 O O . VAL A 1 83 ? -8.371 -3.920 22.362 1.00 87.69 83 VAL A O 1
ATOM 637 N N . THR A 1 84 ? -10.493 -3.424 21.830 1.00 87.81 84 THR A N 1
ATOM 638 C CA . THR A 1 84 ? -10.133 -2.625 20.648 1.00 87.81 84 THR A CA 1
ATOM 639 C C . THR A 1 84 ? -9.508 -1.305 21.064 1.00 87.81 84 THR A C 1
ATOM 641 O O . THR A 1 84 ? -8.451 -0.939 20.550 1.00 87.81 84 THR A O 1
ATOM 644 N N . ASP A 1 85 ? -10.124 -0.622 22.026 1.00 86.12 85 ASP A N 1
ATOM 645 C CA . ASP A 1 85 ? -9.608 0.632 22.567 1.00 86.12 85 ASP A CA 1
ATOM 646 C C . ASP A 1 85 ? -8.238 0.428 23.207 1.00 86.12 85 ASP A C 1
ATOM 648 O O . ASP A 1 85 ? -7.309 1.183 22.930 1.00 86.12 85 ASP A O 1
ATOM 652 N N . LEU A 1 86 ? -8.072 -0.643 23.985 1.00 88.00 86 LEU A N 1
ATOM 653 C CA . LEU A 1 86 ? -6.812 -0.927 24.646 1.00 88.00 86 LEU A CA 1
ATOM 654 C C . LEU A 1 86 ? -5.715 -1.306 23.649 1.00 88.00 86 LEU A C 1
ATOM 656 O O . LEU A 1 86 ? -4.657 -0.694 23.678 1.00 88.00 86 LEU A O 1
ATOM 660 N N . LEU A 1 87 ? -5.942 -2.236 22.716 1.00 90.25 87 LEU A N 1
ATOM 661 C CA . LEU A 1 87 ? -4.916 -2.581 21.719 1.00 90.25 87 LEU A CA 1
ATOM 662 C C . LEU A 1 87 ? -4.523 -1.383 20.847 1.00 90.25 87 LEU A C 1
ATOM 664 O O . LEU A 1 87 ? -3.346 -1.205 20.534 1.00 90.25 87 LEU A O 1
ATOM 668 N N . THR A 1 88 ? -5.493 -0.544 20.476 1.00 88.12 88 THR A N 1
ATOM 669 C CA . THR A 1 88 ? -5.208 0.679 19.717 1.00 88.12 88 THR A CA 1
ATOM 670 C C . THR A 1 88 ? -4.549 1.773 20.558 1.00 88.12 88 THR A C 1
ATOM 672 O O . THR A 1 88 ? -3.865 2.629 20.012 1.00 88.12 88 THR A O 1
ATOM 675 N N . PHE A 1 89 ? -4.695 1.748 21.879 1.00 86.06 89 PHE A N 1
ATOM 676 C CA . PHE A 1 89 ? -3.938 2.611 22.777 1.00 86.06 89 PHE A CA 1
ATOM 677 C C . PHE A 1 89 ? -2.505 2.100 22.972 1.00 86.06 89 PHE A C 1
ATOM 679 O O . PHE A 1 89 ? -1.556 2.876 22.885 1.00 86.06 89 PHE A O 1
ATOM 686 N N . LEU A 1 90 ? -2.320 0.794 23.175 1.00 85.44 90 LEU A N 1
ATOM 687 C CA . LEU A 1 90 ? -1.025 0.214 23.538 1.00 85.44 90 LEU A CA 1
ATOM 688 C C . LEU A 1 90 ? 0.053 0.401 22.472 1.00 85.44 90 LEU A C 1
ATOM 690 O O . LEU A 1 90 ? 1.203 0.623 22.833 1.00 85.44 90 LEU A O 1
ATOM 694 N N . TYR A 1 91 ? -0.290 0.396 21.178 1.00 85.00 91 TYR A N 1
ATOM 695 C CA . TYR A 1 91 ? 0.714 0.662 20.136 1.00 85.00 91 TYR A CA 1
ATOM 696 C C . TYR A 1 91 ? 1.210 2.120 20.132 1.00 85.00 91 TYR A C 1
ATOM 698 O O . TYR A 1 91 ? 2.227 2.418 19.510 1.00 85.00 91 TYR A O 1
ATOM 706 N N . THR A 1 92 ? 0.522 3.032 20.829 1.00 84.56 92 THR A N 1
ATOM 707 C CA . THR A 1 92 ? 0.957 4.431 20.990 1.00 84.56 92 THR A CA 1
ATOM 708 C C . THR A 1 92 ? 1.909 4.629 22.173 1.00 84.56 92 THR A C 1
ATOM 710 O O . THR A 1 92 ? 2.547 5.675 22.271 1.00 84.56 92 THR A O 1
ATOM 713 N N . VAL A 1 93 ? 2.047 3.625 23.049 1.00 87.12 93 VAL A N 1
ATOM 714 C CA . VAL A 1 93 ? 2.935 3.647 24.219 1.00 87.12 93 VAL A CA 1
ATOM 715 C C . VAL A 1 93 ? 4.215 2.867 23.886 1.00 87.12 93 VAL A C 1
ATOM 717 O O . VAL A 1 93 ? 4.104 1.672 23.625 1.00 87.12 93 VAL A O 1
ATOM 720 N N . PRO A 1 94 ? 5.419 3.477 23.907 1.00 88.25 94 PRO A N 1
ATOM 721 C CA . PRO A 1 94 ? 6.649 2.841 23.414 1.00 88.25 94 PRO A CA 1
ATOM 722 C C . PRO A 1 94 ? 6.946 1.449 23.998 1.00 88.25 94 PRO A C 1
ATOM 724 O O . PRO A 1 94 ? 7.067 0.492 23.240 1.00 88.25 94 PRO A O 1
ATOM 727 N N . ASP A 1 95 ? 6.969 1.309 25.328 1.00 87.31 95 ASP A N 1
ATOM 728 C CA . ASP A 1 95 ? 7.298 0.033 25.985 1.00 87.31 95 ASP A CA 1
ATOM 729 C C . ASP A 1 95 ? 6.294 -1.080 25.618 1.00 87.31 95 ASP A C 1
ATOM 731 O O . ASP A 1 95 ? 6.671 -2.202 25.275 1.00 87.31 95 ASP A O 1
ATOM 735 N N . SER A 1 96 ? 4.994 -0.765 25.644 1.00 88.25 96 SER A N 1
ATOM 736 C CA . SER A 1 96 ? 3.930 -1.716 25.298 1.00 88.25 96 SER A CA 1
ATOM 737 C C . SER A 1 96 ? 3.910 -2.047 23.807 1.00 88.25 96 SER A C 1
ATOM 739 O O . SER A 1 96 ? 3.628 -3.185 23.431 1.00 88.25 96 SER A O 1
ATOM 741 N N . ARG A 1 97 ? 4.226 -1.072 22.951 1.00 89.56 97 ARG A N 1
ATOM 742 C CA . ARG A 1 97 ? 4.364 -1.238 21.503 1.00 89.56 97 ARG A CA 1
ATOM 743 C C . ARG A 1 97 ? 5.480 -2.228 21.176 1.00 89.56 97 ARG A C 1
ATOM 745 O O . ARG A 1 97 ? 5.254 -3.144 20.385 1.00 89.56 97 ARG A O 1
ATOM 752 N N . ASP A 1 98 ? 6.642 -2.086 21.810 1.00 90.62 98 ASP A N 1
ATOM 753 C CA . ASP A 1 98 ? 7.777 -2.987 21.605 1.00 90.62 98 ASP A CA 1
ATOM 754 C C . ASP A 1 98 ? 7.448 -4.414 22.048 1.00 90.62 98 ASP A C 1
ATOM 756 O O . ASP A 1 98 ? 7.716 -5.370 21.313 1.00 90.62 98 ASP A O 1
ATOM 760 N N . LEU A 1 99 ? 6.802 -4.567 23.206 1.00 92.06 99 LEU A N 1
ATOM 761 C CA . LEU A 1 99 ? 6.363 -5.872 23.699 1.00 92.06 99 LEU A CA 1
ATOM 762 C C . LEU A 1 99 ? 5.314 -6.515 22.777 1.00 92.06 99 LEU A C 1
ATOM 764 O O . LEU A 1 99 ? 5.393 -7.707 22.464 1.00 92.06 99 LEU A O 1
ATOM 768 N N . LEU A 1 100 ? 4.358 -5.733 22.273 1.00 91.81 100 LEU A N 1
ATOM 769 C CA . LEU A 1 100 ? 3.352 -6.213 21.327 1.00 91.81 100 LEU A CA 1
ATOM 770 C C . LEU A 1 100 ? 3.989 -6.643 19.994 1.00 91.81 100 LEU A C 1
ATOM 772 O O . LEU A 1 100 ? 3.623 -7.680 19.435 1.00 91.81 100 LEU A O 1
ATOM 776 N N . ALA A 1 101 ? 4.989 -5.904 19.504 1.00 92.62 101 ALA A N 1
ATOM 777 C CA . ALA A 1 101 ? 5.750 -6.275 18.314 1.00 92.62 101 ALA A CA 1
ATOM 778 C C . ALA A 1 101 ? 6.583 -7.553 18.528 1.00 92.62 101 ALA A C 1
ATOM 78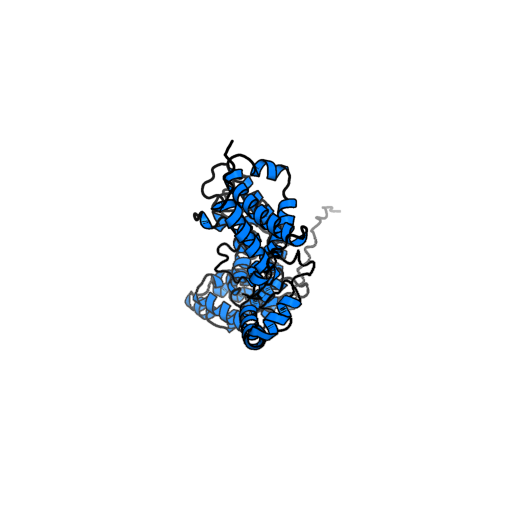0 O O . ALA A 1 101 ? 6.660 -8.395 17.628 1.00 92.62 101 ALA A O 1
ATOM 781 N N . GLN A 1 102 ? 7.177 -7.740 19.712 1.00 93.69 102 GLN A N 1
ATOM 782 C CA . GLN A 1 102 ? 7.870 -8.981 20.089 1.00 93.69 102 GLN A CA 1
ATOM 783 C C . GLN A 1 102 ? 6.907 -10.172 20.130 1.00 93.69 102 GLN A C 1
ATOM 785 O O . GLN A 1 102 ? 7.180 -11.195 19.498 1.00 93.69 102 GLN A O 1
ATOM 790 N N . THR A 1 103 ? 5.742 -9.997 20.755 1.00 93.88 103 THR A N 1
ATOM 791 C CA . THR A 1 103 ? 4.668 -11.001 20.803 1.00 93.88 103 THR A CA 1
ATOM 792 C C . THR A 1 103 ? 4.235 -11.403 19.388 1.00 93.88 103 THR A C 1
ATOM 794 O O . THR A 1 103 ? 4.210 -12.583 19.035 1.00 93.88 103 THR A O 1
ATOM 797 N N . MET A 1 104 ? 3.987 -10.420 18.512 1.00 95.81 104 MET A N 1
ATOM 798 C CA . MET A 1 104 ? 3.607 -10.673 17.119 1.00 95.81 104 MET A CA 1
ATOM 799 C C . MET A 1 104 ? 4.710 -11.394 16.328 1.00 95.81 104 MET A C 1
ATOM 801 O O . MET A 1 104 ? 4.412 -12.228 15.468 1.00 95.81 104 MET A O 1
ATOM 805 N N . ARG A 1 105 ? 5.986 -11.106 16.619 1.00 95.94 105 ARG A N 1
ATOM 806 C CA . ARG A 1 105 ? 7.148 -11.760 15.996 1.00 95.94 105 ARG A CA 1
ATOM 807 C C . ARG A 1 105 ? 7.292 -13.220 16.430 1.00 95.94 105 ARG A C 1
ATOM 809 O O . ARG A 1 105 ? 7.671 -14.041 15.597 1.00 95.94 105 ARG A O 1
ATOM 816 N N . ALA A 1 106 ? 6.973 -13.537 17.684 1.00 95.94 106 ALA A N 1
ATOM 817 C CA . ALA A 1 106 ? 7.005 -14.900 18.215 1.00 95.94 106 ALA A CA 1
ATOM 818 C C . ALA A 1 106 ? 5.892 -15.792 17.635 1.00 95.94 106 ALA A C 1
ATOM 820 O O . ALA A 1 106 ? 6.025 -17.016 17.581 1.00 95.94 106 ALA A O 1
ATOM 821 N N . TYR A 1 107 ? 4.795 -15.198 17.162 1.00 97.06 107 TYR A N 1
ATOM 822 C CA . TYR A 1 107 ? 3.674 -15.959 16.629 1.00 97.06 107 TYR A CA 1
ATOM 823 C C . TYR A 1 107 ? 3.947 -16.668 15.296 1.00 97.06 107 TYR A C 1
ATOM 825 O O . TYR A 1 107 ? 4.541 -16.092 14.380 1.00 97.06 107 TYR A O 1
ATOM 833 N N . PRO A 1 108 ? 3.384 -17.881 15.108 1.00 97.12 108 PRO A N 1
ATOM 834 C CA . PRO A 1 108 ? 3.314 -18.507 13.796 1.00 97.12 108 PRO A CA 1
ATOM 835 C C . PRO A 1 108 ? 2.583 -17.614 12.787 1.00 97.12 108 PRO A C 1
ATOM 837 O O . PRO A 1 108 ? 1.615 -16.924 13.124 1.00 97.12 108 PRO A O 1
ATOM 840 N N . SER A 1 109 ? 2.969 -17.708 11.510 1.00 96.69 109 SER A N 1
ATOM 841 C CA . SER A 1 109 ? 2.345 -16.943 10.417 1.00 96.69 109 SER A CA 1
ATOM 842 C C . SER A 1 109 ? 0.825 -17.118 10.349 1.00 96.69 109 SER A C 1
ATOM 844 O O . SER A 1 109 ? 0.105 -16.187 9.995 1.00 96.69 109 SER A O 1
ATOM 846 N N . LEU A 1 110 ? 0.308 -18.286 10.742 1.00 96.69 110 LEU A N 1
ATOM 847 C CA . LEU A 1 110 ? -1.128 -18.534 10.818 1.00 96.69 110 LEU A CA 1
ATOM 848 C C . LEU A 1 110 ? -1.822 -17.612 11.835 1.00 96.69 110 LEU A C 1
ATOM 850 O O . LEU A 1 110 ? -2.863 -17.039 11.515 1.00 96.69 110 LEU A O 1
ATOM 854 N N . ARG A 1 111 ? -1.245 -17.409 13.027 1.00 97.25 111 ARG A N 1
ATOM 855 C CA . ARG A 1 111 ? -1.822 -16.528 14.058 1.00 97.25 111 ARG A CA 1
ATOM 856 C C . ARG A 1 111 ? -1.710 -15.053 13.655 1.00 97.25 111 ARG A C 1
ATOM 858 O O . ARG A 1 111 ? -2.694 -14.328 13.777 1.00 97.25 111 ARG A O 1
ATOM 865 N N . GLN A 1 112 ? -0.596 -14.650 13.033 1.00 97.88 112 GLN A N 1
ATOM 866 C CA . GLN A 1 112 ? -0.444 -13.328 12.393 1.00 97.88 112 GLN A CA 1
ATOM 867 C C . GLN A 1 112 ? -1.537 -13.087 11.332 1.00 97.88 112 GLN A C 1
ATOM 869 O O . GLN A 1 112 ? -2.197 -12.048 11.310 1.00 97.88 112 GLN A O 1
ATOM 874 N N . ARG A 1 113 ? -1.814 -14.089 10.484 1.00 97.94 113 ARG A N 1
ATOM 875 C CA . ARG A 1 113 ? -2.894 -14.033 9.489 1.00 97.94 113 ARG A CA 1
ATOM 876 C C . ARG A 1 113 ? -4.269 -13.875 10.136 1.00 97.94 113 ARG A C 1
ATOM 878 O O . ARG A 1 113 ? -5.099 -13.125 9.621 1.00 97.94 113 ARG A O 1
ATOM 885 N N . HIS A 1 114 ? -4.536 -14.587 11.230 1.00 97.69 114 HIS A N 1
ATOM 886 C CA . HIS A 1 114 ? -5.792 -14.452 11.967 1.00 97.69 114 HIS A CA 1
ATOM 887 C C . HIS A 1 114 ? -5.955 -13.055 12.565 1.00 97.69 114 HIS A C 1
ATOM 889 O O . HIS A 1 114 ? -7.040 -12.490 12.442 1.00 97.69 114 HIS A O 1
ATOM 895 N N . PHE A 1 115 ? -4.884 -12.461 13.096 1.00 97.81 115 PHE A N 1
ATOM 896 C CA . PHE A 1 115 ? -4.886 -11.080 13.581 1.00 97.81 115 PHE A CA 1
ATOM 897 C C . PHE A 1 115 ? -5.301 -10.086 12.484 1.00 97.81 115 PHE A C 1
ATOM 899 O O . PHE A 1 115 ? -6.257 -9.328 12.667 1.00 97.81 115 PHE A O 1
ATOM 906 N N . ILE A 1 116 ? -4.666 -10.161 11.307 1.00 98.12 116 ILE A N 1
ATOM 907 C CA . ILE A 1 116 ? -4.969 -9.307 10.140 1.00 98.12 116 ILE A CA 1
ATOM 908 C C . ILE A 1 116 ? -6.412 -9.518 9.658 1.00 98.12 116 ILE A C 1
ATOM 910 O O . ILE A 1 116 ? -7.142 -8.565 9.383 1.00 98.12 116 ILE A O 1
ATOM 914 N N . LYS A 1 117 ? -6.866 -10.775 9.571 1.00 97.56 117 LYS A N 1
ATOM 915 C CA . LYS A 1 117 ? -8.252 -11.085 9.188 1.00 97.56 117 LYS A CA 1
ATOM 916 C C . LYS A 1 117 ? -9.264 -10.557 10.202 1.00 97.56 117 LYS A C 1
ATOM 918 O O . LYS A 1 117 ? -10.360 -10.177 9.800 1.00 97.56 117 LYS A O 1
ATOM 923 N N . SER A 1 118 ? -8.920 -10.558 11.487 1.00 96.81 118 SER A N 1
ATOM 924 C CA . SER A 1 118 ? -9.784 -10.033 12.543 1.00 96.81 118 SER A CA 1
ATOM 925 C C . SER A 1 118 ? -9.854 -8.502 12.521 1.00 96.81 118 SER A C 1
ATOM 927 O O . SER A 1 118 ? -10.909 -7.931 12.787 1.00 96.81 118 SER A O 1
ATOM 929 N N . ALA A 1 119 ? -8.779 -7.831 12.098 1.00 96.44 119 ALA A N 1
ATOM 930 C CA . ALA A 1 119 ? -8.790 -6.398 11.814 1.00 96.44 119 ALA A CA 1
ATOM 931 C C . ALA A 1 119 ? -9.748 -6.054 10.655 1.00 96.44 119 ALA A C 1
ATOM 933 O O . ALA A 1 119 ? -10.623 -5.206 10.808 1.00 96.44 119 ALA A O 1
ATOM 934 N N . LEU A 1 120 ? -9.664 -6.770 9.523 1.00 96.38 120 LEU A N 1
ATOM 935 C CA . LEU A 1 120 ? -10.592 -6.575 8.392 1.00 96.38 120 LEU A CA 1
ATOM 936 C C . LEU A 1 120 ? -12.047 -6.874 8.751 1.00 96.38 120 LEU A C 1
ATOM 938 O O . LEU A 1 120 ? -12.952 -6.226 8.229 1.00 96.38 120 LEU A O 1
ATOM 942 N N . LEU A 1 121 ? -12.272 -7.873 9.608 1.00 95.12 121 LEU A N 1
ATOM 943 C CA . LEU A 1 121 ? -13.609 -8.192 10.092 1.00 95.12 121 LEU A CA 1
ATOM 944 C C . LEU A 1 121 ? -14.210 -6.998 10.844 1.00 95.12 121 LEU A C 1
ATOM 946 O O . LEU A 1 121 ? -15.320 -6.603 10.512 1.00 95.12 121 LEU A O 1
ATOM 950 N N . ARG A 1 122 ? -13.458 -6.380 11.764 1.00 91.75 122 ARG A N 1
ATOM 951 C CA . ARG A 1 122 ? -13.915 -5.199 12.516 1.00 91.75 122 ARG A CA 1
ATOM 952 C C . ARG A 1 122 ? -14.238 -4.015 11.617 1.00 91.75 122 ARG A C 1
ATOM 954 O O . ARG A 1 122 ? -15.292 -3.412 11.773 1.00 91.75 122 ARG A O 1
ATOM 961 N N . ILE A 1 123 ? -13.377 -3.719 10.638 1.00 91.56 123 ILE A N 1
ATOM 962 C CA . ILE A 1 123 ? -13.634 -2.641 9.669 1.00 91.56 123 ILE A CA 1
ATOM 963 C C . ILE A 1 123 ? -14.961 -2.900 8.938 1.00 91.56 123 ILE A C 1
ATOM 965 O O . ILE A 1 123 ? -15.813 -2.018 8.875 1.00 91.56 123 ILE A O 1
ATOM 969 N N . LYS A 1 124 ? -15.187 -4.137 8.475 1.00 91.19 124 LYS A N 1
ATOM 970 C CA . LYS A 1 124 ? -16.441 -4.537 7.816 1.00 91.19 124 LYS A CA 1
ATOM 971 C C . LYS A 1 124 ? -17.659 -4.433 8.744 1.00 91.19 124 LYS A C 1
ATOM 973 O O . LYS A 1 124 ? -18.727 -3.996 8.324 1.00 91.19 124 LYS A O 1
ATOM 978 N N . GLU A 1 125 ? -17.521 -4.884 9.983 1.00 89.00 125 GLU A N 1
ATOM 979 C CA . GLU A 1 125 ? -18.578 -4.868 10.996 1.00 89.00 125 GLU A CA 1
ATOM 980 C C . GLU A 1 125 ? -18.993 -3.439 11.360 1.00 89.00 125 GLU A C 1
ATOM 982 O O . GLU A 1 125 ? -20.185 -3.144 11.428 1.00 89.00 125 GLU A O 1
ATOM 987 N N . TRP A 1 126 ? -18.039 -2.521 11.502 1.00 83.56 126 TRP A N 1
ATOM 988 C CA . TRP A 1 126 ? -18.330 -1.108 11.736 1.00 83.56 126 TRP A CA 1
ATOM 989 C C . TRP A 1 126 ? -19.049 -0.451 10.560 1.00 83.56 126 TRP A C 1
ATOM 991 O O . TRP A 1 126 ? -20.019 0.275 10.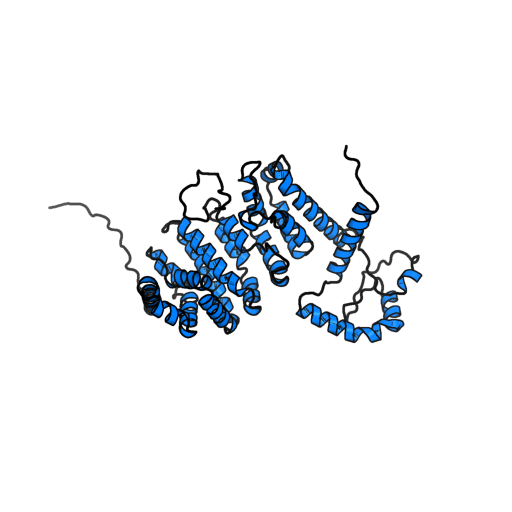775 1.00 83.56 126 TRP A O 1
ATOM 1001 N N . THR A 1 127 ? -18.673 -0.779 9.322 1.00 77.00 127 THR A N 1
ATOM 1002 C CA . THR A 1 127 ? -19.427 -0.361 8.129 1.00 77.00 127 THR A CA 1
ATOM 1003 C C . THR A 1 127 ? -20.892 -0.825 8.183 1.00 77.00 127 THR A C 1
ATOM 1005 O O . THR A 1 127 ? -21.800 -0.085 7.794 1.00 77.00 127 THR A O 1
ATOM 1008 N N . ALA A 1 128 ? -21.158 -2.019 8.727 1.00 79.44 128 ALA A N 1
ATOM 1009 C CA . ALA A 1 128 ? -22.515 -2.545 8.893 1.00 79.44 128 ALA A CA 1
ATOM 1010 C C . ALA A 1 128 ? -23.314 -1.844 10.013 1.00 79.44 128 ALA A C 1
ATOM 1012 O O . ALA A 1 128 ? -24.536 -1.717 9.910 1.00 79.44 128 ALA A O 1
ATOM 1013 N N . LEU A 1 129 ? -22.638 -1.327 11.045 1.00 74.94 129 LEU A N 1
ATOM 1014 C CA . LEU A 1 129 ? -23.239 -0.645 12.203 1.00 74.94 129 LEU A CA 1
ATOM 1015 C C . LEU A 1 129 ? -23.618 0.828 11.946 1.00 74.94 129 LEU A C 1
ATOM 1017 O O . LEU A 1 129 ? -24.047 1.535 12.860 1.00 74.94 129 LEU A O 1
ATOM 1021 N N . LYS A 1 130 ? -23.555 1.293 10.691 1.00 70.88 130 LYS A N 1
ATOM 1022 C CA . LYS A 1 130 ? -23.878 2.674 10.281 1.00 70.88 130 LYS A CA 1
ATOM 1023 C C . LYS A 1 130 ? -25.248 3.206 10.718 1.00 70.88 130 LYS A C 1
ATOM 1025 O O . LYS A 1 130 ? -25.457 4.413 10.725 1.00 70.88 130 LYS A O 1
ATOM 1030 N N . LYS A 1 131 ? -26.197 2.322 11.046 1.00 66.94 131 LYS A N 1
ATOM 1031 C CA . LYS A 1 131 ? -27.551 2.696 11.493 1.00 66.94 131 LYS A CA 1
ATOM 1032 C C . LYS A 1 131 ? -27.655 2.938 13.002 1.00 66.94 131 LYS A C 1
ATOM 1034 O O . LYS A 1 131 ? -28.633 3.531 13.444 1.00 66.94 131 LYS A O 1
ATOM 1039 N N . THR A 1 132 ? -26.700 2.452 13.791 1.00 66.94 132 THR A N 1
ATOM 1040 C CA . THR A 1 132 ? -26.831 2.341 15.255 1.00 66.94 132 THR A CA 1
ATOM 1041 C C . THR A 1 132 ? -25.772 3.116 16.034 1.00 66.94 132 THR A C 1
ATOM 1043 O O . THR A 1 132 ? -25.939 3.292 17.241 1.00 66.94 132 THR A O 1
ATOM 1046 N N . THR A 1 133 ? -24.717 3.601 15.373 1.00 65.81 133 THR A N 1
ATOM 1047 C CA . THR A 1 133 ? -23.575 4.281 16.004 1.00 65.81 133 THR A CA 1
ATOM 1048 C C . THR A 1 133 ? -23.208 5.557 15.235 1.00 65.81 133 THR A C 1
ATOM 1050 O O . THR A 1 133 ? -23.245 5.540 14.002 1.00 65.81 133 THR A O 1
ATOM 1053 N N . PRO A 1 134 ? -22.826 6.662 15.911 1.00 72.44 134 PRO A N 1
ATOM 1054 C CA . PRO A 1 134 ? -22.333 7.862 15.236 1.00 72.44 134 PRO A CA 1
ATOM 1055 C C . PRO A 1 134 ? -21.138 7.548 14.323 1.00 72.44 134 PRO A C 1
ATOM 1057 O O . PRO A 1 134 ? -20.103 7.066 14.785 1.00 72.44 134 PRO A O 1
ATOM 1060 N N . LEU A 1 135 ? -21.275 7.843 13.027 1.00 71.00 135 LEU A N 1
ATOM 1061 C CA . LEU A 1 135 ? -20.302 7.471 11.989 1.00 71.00 135 LEU A CA 1
ATOM 1062 C C . LEU A 1 135 ? -18.896 8.049 12.221 1.00 71.00 135 LEU A C 1
ATOM 1064 O O . LEU A 1 135 ? -17.905 7.408 11.888 1.00 71.00 135 LEU A O 1
ATOM 1068 N N . GLN A 1 136 ? -18.797 9.234 12.825 1.00 71.38 136 GLN A N 1
ATOM 1069 C CA . GLN A 1 136 ? -17.518 9.912 13.079 1.00 71.38 136 GLN A CA 1
ATOM 1070 C C . GLN A 1 136 ? -16.627 9.123 14.051 1.00 71.38 136 GLN A C 1
ATOM 1072 O O . GLN A 1 136 ? -15.424 9.003 13.833 1.00 71.38 136 GLN A O 1
ATOM 1077 N N . ASN A 1 137 ? -17.217 8.505 15.079 1.00 76.56 137 ASN A N 1
ATOM 1078 C CA . ASN A 1 137 ? -16.467 7.674 16.024 1.00 76.56 137 ASN A CA 1
ATOM 1079 C C . ASN A 1 137 ? -15.931 6.407 15.340 1.00 76.56 137 ASN A C 1
ATOM 1081 O O . ASN A 1 137 ? -14.822 5.963 15.632 1.00 76.56 137 ASN A O 1
ATOM 1085 N N . LEU A 1 138 ? -16.690 5.853 14.388 1.00 76.75 138 LEU A N 1
ATOM 1086 C CA . LEU A 1 138 ? -16.278 4.677 13.621 1.00 76.75 138 LEU A CA 1
ATOM 1087 C C . LEU A 1 138 ? -15.077 4.979 12.714 1.00 76.75 138 LEU A C 1
ATOM 1089 O O . LEU A 1 138 ? -14.161 4.163 12.638 1.00 76.75 138 LEU A O 1
ATOM 1093 N N . ALA A 1 139 ? -15.038 6.155 12.076 1.00 83.25 139 ALA A N 1
ATOM 1094 C CA . ALA A 1 139 ? -13.912 6.562 11.232 1.00 83.25 139 ALA A CA 1
ATOM 1095 C C . ALA A 1 139 ? -12.587 6.593 12.013 1.00 83.25 139 ALA A C 1
ATOM 1097 O O . ALA A 1 139 ? -11.597 5.997 11.580 1.00 83.25 139 ALA A O 1
ATOM 1098 N N . VAL A 1 140 ? -12.589 7.220 13.195 1.00 83.62 140 VAL A N 1
ATOM 1099 C CA . VAL A 1 140 ? -11.412 7.305 14.077 1.00 83.62 140 VAL A CA 1
ATOM 1100 C C . VAL A 1 140 ? -10.945 5.913 14.509 1.00 83.62 140 VAL A C 1
ATOM 1102 O O . VAL A 1 140 ? -9.750 5.614 14.450 1.00 83.62 140 VAL A O 1
ATOM 1105 N N . LEU A 1 141 ? -11.876 5.039 14.902 1.00 83.44 141 LEU A N 1
ATOM 1106 C CA . LEU A 1 141 ? -11.557 3.669 15.309 1.00 83.44 141 LEU A CA 1
ATOM 1107 C C . LEU A 1 141 ? -10.952 2.854 14.160 1.00 83.44 141 LEU A C 1
ATOM 1109 O O . LEU A 1 141 ? -9.942 2.180 14.362 1.00 83.44 141 LEU A O 1
ATOM 1113 N N . VAL A 1 142 ? -11.496 2.954 12.943 1.00 88.25 142 VAL A N 1
ATOM 1114 C CA . VAL A 1 142 ? -10.924 2.272 11.772 1.00 88.25 142 VAL A CA 1
ATOM 1115 C C . VAL A 1 142 ? -9.501 2.744 11.495 1.00 88.25 142 VAL A C 1
ATOM 1117 O O . VAL A 1 142 ? -8.621 1.909 11.291 1.00 88.25 142 VAL A O 1
ATOM 1120 N N . ILE A 1 143 ? -9.249 4.056 11.525 1.00 89.12 143 ILE A N 1
ATOM 1121 C CA . ILE A 1 143 ? -7.906 4.608 11.291 1.00 89.12 143 ILE A CA 1
ATOM 1122 C C . ILE A 1 143 ? -6.911 4.074 12.331 1.00 89.12 143 ILE A C 1
ATOM 1124 O O . ILE A 1 143 ? -5.797 3.688 11.974 1.00 89.12 143 ILE A O 1
ATOM 1128 N N . ARG A 1 144 ? -7.318 3.973 13.602 1.00 90.06 144 ARG A N 1
ATOM 1129 C CA . ARG A 1 144 ? -6.492 3.380 14.666 1.00 90.06 144 ARG A CA 1
ATOM 1130 C C . ARG A 1 144 ? -6.219 1.893 14.447 1.00 90.06 144 ARG A C 1
ATOM 1132 O O . ARG A 1 144 ? -5.090 1.450 14.632 1.00 90.06 144 ARG A O 1
ATOM 1139 N N . VAL A 1 145 ? -7.220 1.122 14.023 1.00 93.00 145 VAL A N 1
ATOM 1140 C CA . VAL A 1 145 ? -7.041 -0.304 13.693 1.00 93.00 145 VAL A CA 1
ATOM 1141 C C . VAL A 1 145 ? -6.092 -0.488 12.513 1.00 93.00 145 VAL A C 1
ATOM 1143 O O . VAL A 1 145 ? -5.262 -1.395 12.536 1.00 93.00 145 VAL A O 1
ATOM 1146 N N . ILE A 1 146 ? -6.180 0.373 11.499 1.00 94.19 146 ILE A N 1
ATOM 1147 C CA . ILE A 1 146 ? -5.225 0.381 10.389 1.00 94.19 146 ILE A CA 1
ATOM 1148 C C . ILE A 1 146 ? -3.816 0.661 10.919 1.00 94.19 146 ILE A C 1
ATOM 1150 O O . ILE A 1 146 ? -2.916 -0.128 10.641 1.00 94.19 146 ILE A O 1
ATOM 1154 N N . GLY A 1 147 ? -3.640 1.706 11.736 1.00 91.69 147 GLY A N 1
ATOM 1155 C CA . GLY A 1 147 ? -2.351 2.040 12.351 1.00 91.69 147 GLY A CA 1
ATOM 1156 C C . GLY A 1 147 ? -1.745 0.875 13.139 1.00 91.69 147 GLY A C 1
ATOM 1157 O O . GLY A 1 147 ? 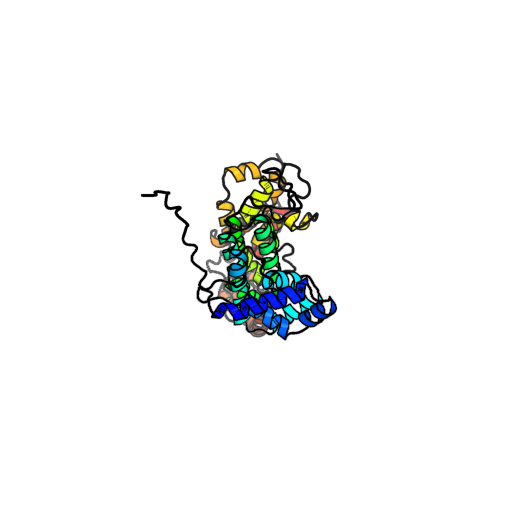-0.588 0.524 12.922 1.00 91.69 147 GLY A O 1
ATOM 1158 N N . LEU A 1 148 ? -2.553 0.200 13.961 1.00 93.94 148 LEU A N 1
ATOM 1159 C CA . LEU A 1 148 ? -2.141 -0.993 14.705 1.00 93.94 148 LEU A CA 1
ATOM 1160 C C . LEU A 1 148 ? -1.647 -2.124 13.788 1.00 93.94 148 LEU A C 1
ATOM 1162 O O . LEU A 1 148 ? -0.657 -2.778 14.094 1.00 93.94 148 LEU A O 1
ATOM 1166 N N . VAL A 1 149 ? -2.321 -2.386 12.663 1.00 95.62 149 VAL A N 1
ATOM 1167 C CA . VAL A 1 149 ? -1.885 -3.430 11.715 1.00 95.62 149 VAL A CA 1
ATOM 1168 C C . VAL A 1 149 ? -0.580 -3.040 11.021 1.00 95.62 149 VAL A C 1
ATOM 1170 O O . VAL A 1 149 ? 0.261 -3.904 10.770 1.00 95.62 149 VAL A O 1
ATOM 1173 N N . GLN A 1 150 ? -0.409 -1.759 10.699 1.00 91.81 150 GLN A N 1
ATOM 1174 C CA . GLN A 1 150 ? 0.775 -1.268 9.997 1.00 91.81 150 GLN A CA 1
ATOM 1175 C C . GLN A 1 150 ? 2.045 -1.312 10.843 1.00 91.81 150 GLN A C 1
ATOM 1177 O O . GLN A 1 150 ? 3.129 -1.484 10.289 1.00 91.81 150 GLN A O 1
ATOM 1182 N N . GLU A 1 151 ? 1.903 -1.254 12.165 1.00 90.44 151 GLU A N 1
ATOM 1183 C CA . GLU A 1 151 ? 3.007 -1.354 13.118 1.00 90.44 151 GLU A CA 1
ATOM 1184 C C . GLU A 1 151 ? 3.869 -2.613 12.920 1.00 90.44 151 GLU A C 1
ATOM 1186 O O . GLU A 1 151 ? 5.076 -2.610 13.137 1.00 90.44 151 GLU A O 1
ATOM 1191 N N . PHE A 1 152 ? 3.265 -3.703 12.448 1.00 93.69 152 PHE A N 1
ATOM 1192 C CA . PHE A 1 152 ? 3.938 -4.996 12.335 1.00 93.69 152 PHE A CA 1
ATOM 1193 C C . PHE A 1 152 ? 4.525 -5.275 10.944 1.00 93.69 152 PHE A C 1
ATOM 1195 O O . PHE A 1 152 ? 4.997 -6.387 10.698 1.00 93.69 152 PHE A O 1
ATOM 1202 N N . LEU A 1 153 ? 4.513 -4.309 10.016 1.00 91.81 153 LEU A N 1
ATOM 1203 C CA . LEU A 1 153 ? 4.983 -4.524 8.636 1.00 91.81 153 LEU A CA 1
ATOM 1204 C C . LEU A 1 153 ? 6.491 -4.795 8.525 1.00 91.81 153 LEU A C 1
ATOM 1206 O O . LEU A 1 153 ? 6.913 -5.460 7.575 1.00 91.81 153 LEU A O 1
ATOM 1210 N N . GLU A 1 154 ? 7.275 -4.379 9.521 1.00 88.88 154 GLU A N 1
ATOM 1211 C CA . GLU A 1 154 ? 8.699 -4.718 9.640 1.00 88.88 154 GLU A CA 1
ATOM 1212 C C . GLU A 1 154 ? 8.934 -6.218 9.892 1.00 88.88 154 GLU A C 1
ATOM 1214 O O . GLU A 1 154 ? 10.018 -6.738 9.631 1.00 88.88 154 GLU A O 1
ATOM 1219 N N . ILE A 1 155 ? 7.921 -6.959 10.361 1.00 92.50 155 ILE A N 1
ATOM 1220 C CA . ILE A 1 155 ? 7.994 -8.412 10.536 1.00 92.50 155 ILE A CA 1
ATOM 1221 C C . ILE A 1 155 ? 7.740 -9.078 9.169 1.00 92.50 155 ILE A C 1
ATOM 1223 O O . ILE A 1 155 ? 6.602 -9.081 8.687 1.00 92.50 155 ILE A O 1
ATOM 1227 N N . PRO A 1 156 ? 8.733 -9.732 8.527 1.00 91.62 156 PRO A N 1
ATOM 1228 C CA . PRO A 1 156 ? 8.577 -10.179 7.138 1.00 91.62 156 PRO A CA 1
ATOM 1229 C C . PRO A 1 156 ? 7.483 -11.234 6.931 1.00 91.62 156 PRO A C 1
ATOM 1231 O O . PRO A 1 156 ? 6.875 -11.306 5.861 1.00 91.62 156 PRO A O 1
ATOM 1234 N N . SER A 1 157 ? 7.231 -12.093 7.925 1.00 94.50 157 SER A N 1
ATOM 1235 C CA . SER A 1 157 ? 6.126 -13.059 7.870 1.00 94.50 157 SER A CA 1
ATOM 1236 C C . SER A 1 157 ? 4.765 -12.368 7.933 1.00 94.50 157 SER A C 1
ATOM 1238 O O . SER A 1 157 ? 3.875 -12.740 7.167 1.00 94.50 157 SER A O 1
ATOM 1240 N N . PHE A 1 158 ? 4.639 -11.324 8.755 1.00 96.50 158 PHE A N 1
ATOM 1241 C CA . PHE A 1 158 ? 3.426 -10.527 8.880 1.00 96.50 158 PHE A CA 1
ATOM 1242 C C . PHE A 1 158 ? 3.154 -9.761 7.584 1.00 96.50 158 PHE A C 1
ATOM 1244 O O . PHE A 1 158 ? 2.063 -9.874 7.032 1.00 96.50 158 PHE A O 1
ATOM 1251 N N . GLY A 1 159 ? 4.166 -9.091 7.018 1.00 94.94 159 GLY A N 1
ATOM 1252 C CA . GLY A 1 159 ? 4.060 -8.392 5.732 1.00 94.94 159 GLY A CA 1
ATOM 1253 C C . GLY A 1 159 ? 3.603 -9.299 4.577 1.00 94.94 159 GLY A C 1
ATOM 1254 O O . GLY A 1 159 ? 2.796 -8.897 3.735 1.00 94.94 159 GLY A O 1
ATOM 1255 N N . ARG A 1 160 ? 4.031 -10.571 4.555 1.00 95.00 160 ARG A N 1
ATOM 1256 C CA . ARG A 1 160 ? 3.528 -11.561 3.581 1.00 95.00 160 ARG A CA 1
ATOM 1257 C C . ARG A 1 160 ? 2.054 -11.898 3.789 1.00 95.00 160 ARG A C 1
ATOM 1259 O O . ARG A 1 160 ? 1.319 -11.992 2.808 1.00 95.00 160 ARG A O 1
ATOM 1266 N N . GLU A 1 161 ? 1.618 -12.103 5.029 1.00 97.44 161 GLU A N 1
ATOM 1267 C CA . GLU A 1 161 ? 0.206 -12.371 5.326 1.00 97.44 161 GLU A CA 1
ATOM 1268 C C . GLU A 1 161 ? -0.677 -11.136 5.096 1.00 97.44 161 GLU A C 1
ATOM 1270 O O . GLU A 1 161 ? -1.806 -11.279 4.631 1.00 97.44 161 GLU A O 1
ATOM 1275 N N . TYR A 1 162 ? -0.137 -9.934 5.308 1.00 96.81 162 TYR A N 1
ATOM 1276 C CA . TYR A 1 162 ? -0.769 -8.650 5.009 1.00 96.81 162 TYR A CA 1
ATOM 1277 C C . TYR A 1 162 ? -1.074 -8.502 3.514 1.00 96.81 162 TYR A C 1
ATOM 1279 O O . TYR A 1 162 ? -2.217 -8.228 3.145 1.00 96.81 162 TYR A O 1
ATOM 1287 N N . ILE A 1 163 ? -0.093 -8.798 2.647 1.00 95.44 163 ILE A N 1
ATOM 1288 C CA . ILE A 1 163 ? -0.293 -8.846 1.189 1.00 95.44 163 ILE A CA 1
ATOM 1289 C C . ILE A 1 163 ? -1.320 -9.923 0.814 1.00 95.44 163 ILE A C 1
ATOM 1291 O O . ILE A 1 163 ? -2.236 -9.658 0.044 1.00 95.44 163 ILE A O 1
ATOM 1295 N N . LYS A 1 164 ? -1.199 -11.147 1.354 1.00 96.44 164 LYS A N 1
ATOM 1296 C CA . LYS A 1 164 ? -2.129 -12.253 1.040 1.00 96.44 164 LYS A CA 1
ATOM 1297 C C . LYS A 1 164 ? -3.569 -11.965 1.461 1.00 96.44 164 LYS A C 1
ATOM 1299 O O . LYS A 1 164 ? -4.492 -12.535 0.884 1.00 96.44 164 LYS A O 1
ATOM 1304 N N . ALA A 1 165 ? -3.762 -11.172 2.511 1.00 96.88 165 ALA A N 1
ATOM 1305 C CA . ALA A 1 165 ? -5.079 -10.762 2.979 1.00 96.88 165 ALA A CA 1
ATOM 1306 C C . ALA A 1 165 ? -5.687 -9.627 2.140 1.00 96.88 165 ALA A C 1
ATOM 1308 O O . ALA A 1 165 ? -6.871 -9.335 2.325 1.00 96.88 165 ALA A O 1
ATOM 1309 N N . ASP A 1 166 ? -4.886 -9.012 1.260 1.00 96.31 166 ASP A N 1
ATOM 1310 C CA . ASP A 1 166 ? -5.199 -7.788 0.522 1.00 96.31 166 ASP A CA 1
ATOM 1311 C C . ASP A 1 166 ? -5.758 -6.695 1.446 1.00 96.31 166 ASP A C 1
ATOM 1313 O O . ASP A 1 166 ? -6.751 -6.027 1.159 1.00 96.31 166 ASP A O 1
ATOM 1317 N N . PHE A 1 167 ? -5.146 -6.583 2.632 1.00 97.31 167 PHE A N 1
ATOM 1318 C CA . PHE A 1 167 ? -5.612 -5.703 3.698 1.00 97.31 167 PHE A CA 1
ATOM 1319 C C . PHE A 1 167 ? -5.817 -4.247 3.239 1.00 97.31 167 PHE A C 1
ATOM 1321 O O . PHE A 1 167 ? -6.924 -3.739 3.433 1.00 97.31 167 PHE A O 1
ATOM 1328 N N . PRO A 1 168 ? -4.826 -3.582 2.607 1.00 96.44 168 PRO A N 1
ATOM 1329 C CA . PRO A 1 168 ? -4.950 -2.169 2.262 1.00 96.44 168 PRO A CA 1
ATOM 1330 C C . PRO A 1 168 ? -6.054 -1.900 1.237 1.00 96.44 168 PRO A C 1
ATOM 1332 O O . PRO A 1 168 ? -6.878 -1.016 1.454 1.00 96.44 168 PRO A O 1
ATOM 1335 N N . ALA A 1 169 ? -6.136 -2.689 0.161 1.00 97.00 169 ALA A N 1
ATOM 1336 C CA . ALA A 1 169 ? -7.166 -2.505 -0.860 1.00 97.00 169 ALA A CA 1
ATOM 1337 C C . ALA A 1 169 ? -8.574 -2.731 -0.298 1.00 97.00 169 ALA A C 1
ATOM 1339 O O . ALA A 1 169 ? -9.473 -1.929 -0.544 1.00 97.00 169 ALA A O 1
ATOM 1340 N N . ARG A 1 170 ? -8.767 -3.774 0.521 1.00 97.12 170 ARG A N 1
ATOM 1341 C CA . ARG A 1 170 ? -10.069 -4.058 1.142 1.00 97.12 170 ARG A CA 1
ATOM 1342 C C . ARG A 1 170 ? -10.488 -2.984 2.139 1.00 97.12 170 ARG A C 1
ATOM 1344 O O . ARG A 1 170 ? -11.650 -2.591 2.126 1.00 97.12 170 ARG A O 1
ATOM 1351 N N . ALA A 1 171 ? -9.568 -2.510 2.978 1.00 95.88 171 ALA A N 1
ATOM 1352 C CA . ALA A 1 171 ? -9.843 -1.422 3.913 1.00 95.88 171 ALA A CA 1
ATOM 1353 C C . ALA A 1 171 ? -10.174 -0.114 3.172 1.00 95.88 171 ALA A C 1
ATOM 1355 O O . ALA A 1 171 ? -11.125 0.570 3.543 1.00 95.88 171 ALA A O 1
ATOM 1356 N N . LEU A 1 172 ? -9.455 0.190 2.085 1.00 96.12 172 LEU A N 1
ATOM 1357 C CA . LEU A 1 172 ? -9.745 1.340 1.227 1.00 96.12 172 LEU A CA 1
ATOM 1358 C C . LEU A 1 172 ? -11.110 1.213 0.532 1.00 96.12 172 LEU A C 1
ATOM 1360 O O . LEU A 1 172 ? -11.893 2.152 0.531 1.00 96.12 172 LEU A O 1
ATOM 1364 N N . THR A 1 173 ? -11.445 0.041 -0.011 1.00 95.94 173 THR A N 1
ATOM 1365 C CA . THR A 1 173 ? -12.763 -0.186 -0.631 1.00 95.94 173 THR A CA 1
ATOM 1366 C C . THR A 1 173 ? -13.900 -0.001 0.375 1.00 95.94 173 THR A C 1
ATOM 1368 O O . THR A 1 173 ? -14.923 0.582 0.035 1.00 95.94 173 THR A O 1
ATOM 1371 N N . MET A 1 174 ? -13.727 -0.452 1.621 1.00 93.94 174 MET A N 1
ATOM 1372 C CA . MET A 1 174 ? -14.729 -0.247 2.675 1.00 93.94 174 MET A CA 1
ATOM 1373 C C . MET A 1 174 ? -14.889 1.233 3.048 1.00 93.94 174 MET A C 1
ATOM 1375 O O . MET A 1 174 ? -15.996 1.650 3.380 1.00 93.94 174 MET A O 1
ATOM 1379 N N . SER A 1 175 ? -13.823 2.042 2.980 1.00 92.75 175 SER A N 1
ATOM 1380 C CA . SER A 1 175 ? -13.921 3.474 3.290 1.00 92.75 175 SER A CA 1
ATOM 1381 C C . SER A 1 175 ? -14.677 4.266 2.224 1.00 92.75 175 SER A C 1
ATOM 1383 O O . SER A 1 175 ? -15.359 5.238 2.554 1.00 92.75 175 SER A O 1
ATOM 1385 N N . LEU A 1 176 ? -14.650 3.803 0.970 1.00 92.38 176 LEU A N 1
ATOM 1386 C CA . LEU A 1 176 ? -15.407 4.383 -0.142 1.00 92.38 176 LEU A CA 1
ATOM 1387 C C . LEU A 1 176 ? -16.932 4.279 0.017 1.00 92.38 176 LEU A C 1
ATOM 1389 O O . LEU A 1 176 ? -17.654 4.975 -0.692 1.00 92.38 176 LEU A O 1
ATOM 1393 N N . GLU A 1 177 ? -17.448 3.483 0.961 1.00 89.69 177 GLU A N 1
ATOM 1394 C CA . GLU A 1 177 ? -18.876 3.508 1.316 1.00 89.69 177 GLU A CA 1
ATOM 1395 C C . GLU A 1 177 ? -19.297 4.818 2.010 1.00 89.69 177 GLU A C 1
ATOM 1397 O O . GLU A 1 177 ? -20.491 5.121 2.084 1.00 89.69 177 GLU A O 1
ATOM 1402 N N . PHE A 1 178 ? -18.335 5.612 2.499 1.00 87.81 178 PHE A N 1
ATOM 1403 C CA . PHE A 1 178 ? -18.574 6.854 3.238 1.00 87.81 178 PHE A CA 1
ATOM 1404 C C . PHE A 1 178 ? -17.722 8.023 2.706 1.00 87.81 178 PHE A C 1
ATOM 1406 O O . PHE A 1 178 ? -16.920 8.596 3.447 1.00 87.81 178 PHE A O 1
ATOM 1413 N N . PRO A 1 179 ? -17.890 8.429 1.434 1.00 86.12 179 PRO A N 1
ATOM 1414 C CA . PRO A 1 179 ? -16.996 9.392 0.793 1.00 86.12 179 PRO A CA 1
ATOM 1415 C C . PRO A 1 179 ? -17.044 10.793 1.416 1.00 86.12 179 PRO A C 1
ATOM 1417 O O . PRO A 1 179 ? -16.038 11.490 1.419 1.00 86.12 179 PRO A O 1
ATOM 1420 N N . GLY A 1 180 ? -18.190 11.199 1.973 1.00 83.75 180 GLY A N 1
ATOM 1421 C CA . GLY A 1 180 ? -18.377 12.509 2.608 1.00 83.75 180 GLY A CA 1
ATOM 1422 C C . GLY A 1 180 ? -18.147 12.539 4.121 1.00 83.75 180 GLY A C 1
ATOM 1423 O O . GLY A 1 180 ? -18.418 13.559 4.747 1.00 83.75 180 GLY A O 1
ATOM 1424 N N . LEU A 1 181 ? -17.714 11.432 4.733 1.00 85.19 181 LEU A N 1
ATOM 1425 C CA . LEU A 1 181 ? -17.511 11.361 6.180 1.00 85.19 181 LEU A CA 1
ATOM 1426 C C . LEU A 1 181 ? -16.189 12.050 6.566 1.00 85.19 181 LEU A C 1
ATOM 1428 O O . LEU A 1 181 ? -15.160 11.703 5.990 1.00 85.19 181 LEU A O 1
ATOM 1432 N N . PRO A 1 182 ? -16.164 12.986 7.532 1.00 82.75 182 PRO A N 1
ATOM 1433 C CA . PRO A 1 182 ? -14.914 13.534 8.061 1.00 82.75 182 PRO A CA 1
ATOM 1434 C C . PRO A 1 182 ? -14.099 12.484 8.827 1.00 82.75 182 PRO A C 1
ATOM 1436 O O . PRO A 1 182 ? -14.668 11.596 9.464 1.00 82.75 182 PRO A O 1
ATOM 1439 N N . SER A 1 183 ? -12.767 12.593 8.807 1.00 79.75 183 SER A N 1
ATOM 1440 C CA . SER A 1 183 ? -11.885 11.659 9.521 1.00 79.75 183 SER A CA 1
ATOM 1441 C C . SER A 1 183 ? -11.747 11.925 11.028 1.00 79.75 183 SER A C 1
ATOM 1443 O O . SER A 1 183 ? -11.181 11.086 11.729 1.00 79.75 183 SER A O 1
ATOM 1445 N N . SER A 1 184 ? -12.221 13.071 11.536 1.00 73.12 184 SER A N 1
ATOM 1446 C CA . SER A 1 184 ? -12.156 13.461 12.953 1.00 73.12 184 SER A CA 1
ATOM 1447 C C . SER A 1 184 ? -13.533 13.834 13.521 1.00 73.12 184 SER A C 1
ATOM 1449 O O . SER A 1 184 ? -14.491 14.092 12.790 1.00 73.12 184 SER A O 1
ATOM 1451 N N . SER A 1 185 ? -13.631 13.846 14.853 1.00 55.03 185 SER A N 1
ATOM 1452 C CA . SER A 1 185 ? -14.846 14.168 15.610 1.00 55.03 185 SER A CA 1
ATOM 1453 C C . SER A 1 185 ? -14.997 15.658 15.956 1.00 55.03 185 SER A C 1
ATOM 1455 O O . SER A 1 185 ? -15.960 16.017 16.634 1.00 55.03 185 SER A O 1
ATOM 1457 N N . SER A 1 186 ? -14.070 16.538 15.551 1.00 49.28 186 SER A N 1
ATOM 1458 C CA . SER A 1 186 ? -14.191 17.980 15.803 1.00 49.28 186 SER A CA 1
ATOM 1459 C C . SER A 1 186 ? -15.286 18.561 14.904 1.00 49.28 186 SER A C 1
ATOM 1461 O O . SER A 1 186 ? -15.124 18.762 13.703 1.00 49.28 186 SER A O 1
ATOM 1463 N N . GLY A 1 187 ? -16.456 18.785 15.504 1.00 43.72 187 GLY A N 1
ATOM 1464 C CA . GLY A 1 187 ? -17.631 19.351 14.853 1.00 43.72 187 GLY A CA 1
ATOM 1465 C C . GLY A 1 187 ? -17.390 20.780 14.382 1.00 43.72 187 GLY A C 1
ATOM 1466 O O . GLY A 1 187 ? -17.662 21.726 15.105 1.00 43.72 187 GLY A O 1
ATOM 1467 N N . SER A 1 188 ? -16.875 20.939 13.169 1.00 44.06 188 SER A N 1
ATOM 1468 C CA . SER A 1 188 ? -16.875 22.200 12.429 1.00 44.06 188 SER A CA 1
ATOM 1469 C C . SER A 1 188 ? -16.403 21.934 11.001 1.00 44.06 188 SER A C 1
ATOM 1471 O O . SER A 1 188 ? -15.278 22.249 10.628 1.00 44.06 188 SER A O 1
ATOM 1473 N N . THR A 1 189 ? -17.262 21.367 10.165 1.00 45.31 189 THR A N 1
ATOM 1474 C CA . THR A 1 189 ? -17.075 21.472 8.716 1.00 45.31 189 THR A CA 1
ATOM 1475 C C . THR A 1 189 ? -18.405 21.841 8.097 1.00 45.31 189 THR A C 1
ATOM 1477 O O . THR A 1 189 ? -19.375 21.086 8.123 1.00 45.31 189 THR A O 1
ATOM 1480 N N . GLN A 1 190 ? -18.466 23.064 7.570 1.00 44.41 190 GLN A N 1
ATOM 1481 C CA . GLN A 1 190 ? -19.508 23.411 6.619 1.00 44.41 190 GLN A CA 1
ATOM 1482 C C . GLN A 1 190 ? -19.497 22.377 5.479 1.00 44.41 190 GLN A C 1
ATOM 1484 O O . GLN A 1 190 ? -18.408 21.976 5.052 1.00 44.41 190 GLN A O 1
ATOM 1489 N N . PRO A 1 191 ? -20.667 21.942 4.980 1.00 40.84 191 PRO A N 1
ATOM 1490 C CA . PRO A 1 191 ? -20.738 20.972 3.895 1.00 40.84 191 PRO A CA 1
ATOM 1491 C C . PRO A 1 191 ? -19.887 21.433 2.702 1.00 40.84 191 PRO A C 1
ATOM 1493 O O . PRO A 1 191 ? -20.150 22.482 2.121 1.00 40.84 191 PRO A O 1
ATOM 1496 N N . GLY A 1 192 ? -18.854 20.661 2.353 1.00 49.94 192 GLY A N 1
ATOM 1497 C CA . GLY A 1 192 ? -18.043 20.882 1.150 1.00 49.94 192 GLY A CA 1
ATOM 1498 C C . GLY A 1 192 ? -16.696 21.593 1.328 1.00 49.94 192 GLY A C 1
ATOM 1499 O O . GLY A 1 192 ? -15.991 21.741 0.334 1.00 49.94 192 GLY A O 1
ATOM 1500 N N . ARG A 1 193 ? -16.289 21.994 2.543 1.00 52.81 193 ARG A N 1
ATOM 1501 C CA . ARG A 1 193 ? -14.925 22.504 2.793 1.00 52.81 193 ARG A CA 1
ATOM 1502 C C . ARG A 1 193 ? -14.104 21.462 3.554 1.00 52.81 193 ARG A C 1
ATOM 1504 O O . ARG A 1 193 ? -14.370 21.224 4.728 1.00 52.81 193 ARG A O 1
ATOM 1511 N N . ILE A 1 194 ? -13.120 20.854 2.887 1.00 57.38 194 ILE A N 1
ATOM 1512 C CA . ILE A 1 194 ? -12.131 19.996 3.552 1.00 57.38 194 ILE A CA 1
ATOM 1513 C C . ILE A 1 194 ? -11.196 20.897 4.357 1.00 57.38 194 ILE A C 1
ATOM 1515 O O . ILE A 1 194 ? -10.564 21.797 3.801 1.00 57.38 194 ILE A O 1
ATOM 1519 N N . ASP A 1 195 ? -11.142 20.672 5.665 1.00 63.09 195 ASP A N 1
ATOM 1520 C CA . ASP A 1 195 ? -10.095 21.228 6.512 1.00 63.09 195 ASP A CA 1
ATOM 1521 C C . ASP A 1 195 ? -8.771 20.525 6.144 1.00 63.09 195 ASP A C 1
ATOM 1523 O O . ASP A 1 195 ? -8.731 19.291 6.158 1.00 63.09 195 ASP A O 1
ATOM 1527 N N . PRO A 1 196 ? -7.698 21.253 5.777 1.00 59.56 196 PRO A N 1
ATOM 1528 C CA . PRO A 1 196 ? -6.392 20.659 5.480 1.00 59.56 196 PRO A CA 1
ATOM 1529 C C . PRO A 1 196 ? -5.854 19.737 6.587 1.00 59.56 196 PRO A C 1
ATOM 1531 O O . PRO A 1 196 ? -5.066 18.833 6.295 1.00 59.56 196 PRO A O 1
ATOM 1534 N N . ASP A 1 197 ? -6.294 19.940 7.833 1.00 64.81 197 ASP A N 1
ATOM 1535 C CA . ASP A 1 197 ? -5.918 19.125 8.992 1.00 64.81 197 ASP A CA 1
ATOM 1536 C C . ASP A 1 197 ? -6.851 17.915 9.211 1.00 64.81 197 ASP A C 1
ATOM 1538 O O . ASP A 1 197 ? -6.510 16.975 9.938 1.00 64.81 197 ASP A O 1
ATOM 1542 N N . HIS A 1 198 ? -8.017 17.888 8.556 1.00 74.38 198 HIS A N 1
ATOM 1543 C CA . HIS A 1 198 ? -9.022 16.827 8.670 1.00 74.38 198 HIS A CA 1
ATOM 1544 C C . HIS A 1 198 ? -9.561 16.412 7.288 1.00 74.38 198 HIS A C 1
ATOM 1546 O O . HIS A 1 198 ? -10.652 16.835 6.886 1.00 74.38 198 HIS A O 1
ATOM 1552 N N . PRO A 1 199 ? -8.816 15.569 6.543 1.00 83.44 199 PRO A N 1
ATOM 1553 C CA . PRO A 1 199 ? -9.276 15.050 5.260 1.00 83.44 199 PRO A CA 1
ATOM 1554 C C . PRO A 1 199 ? -10.576 14.242 5.393 1.00 83.44 199 PRO A C 1
ATOM 1556 O O . PRO A 1 199 ? -10.962 13.769 6.465 1.00 83.44 199 PRO A O 1
ATOM 1559 N N . LEU A 1 200 ? -11.247 14.021 4.263 1.00 88.62 200 LEU A N 1
ATOM 1560 C CA . LEU A 1 200 ? -12.350 13.063 4.215 1.00 88.62 200 LEU A CA 1
ATOM 1561 C C . LEU A 1 200 ? -11.847 11.648 4.519 1.00 88.62 200 LEU A C 1
ATOM 1563 O O . LEU A 1 200 ? -10.687 11.300 4.295 1.00 88.62 200 LEU A O 1
ATOM 1567 N N . TYR A 1 201 ? -12.743 10.810 5.019 1.00 90.06 201 TYR A N 1
ATOM 1568 C CA . TYR A 1 201 ? -12.429 9.488 5.533 1.00 90.06 201 TYR A CA 1
ATOM 1569 C C . TYR A 1 201 ? -11.682 8.586 4.530 1.00 90.06 201 TYR A C 1
ATOM 1571 O O . TYR A 1 201 ? -10.663 8.013 4.926 1.00 90.06 201 TYR A O 1
ATOM 1579 N N . PRO A 1 202 ? -12.053 8.498 3.234 1.00 93.19 202 PRO A N 1
ATOM 1580 C CA . PRO A 1 202 ? -11.252 7.744 2.269 1.00 93.19 202 PRO A CA 1
ATOM 1581 C C . PRO A 1 202 ? -9.837 8.292 2.085 1.00 93.19 202 PRO A C 1
ATOM 1583 O O . PRO A 1 202 ? -8.894 7.511 1.973 1.00 93.19 202 PRO A O 1
ATOM 1586 N N . ALA A 1 203 ? -9.674 9.618 2.098 1.00 92.19 203 ALA A N 1
ATOM 1587 C CA . ALA A 1 203 ? -8.369 10.261 2.007 1.00 92.19 203 ALA A CA 1
ATOM 1588 C C . ALA A 1 203 ? -7.508 9.936 3.239 1.00 92.19 203 ALA A C 1
ATOM 1590 O O . ALA A 1 203 ? -6.375 9.490 3.070 1.00 92.19 203 ALA A O 1
ATOM 1591 N N . ALA A 1 204 ? -8.068 10.014 4.452 1.00 91.19 204 ALA A N 1
ATOM 1592 C CA . ALA A 1 204 ? -7.386 9.616 5.689 1.00 91.19 204 ALA A CA 1
ATOM 1593 C C . ALA A 1 204 ? -6.970 8.134 5.698 1.00 91.19 204 ALA A C 1
ATOM 1595 O O . ALA A 1 204 ? -5.872 7.784 6.118 1.00 91.19 204 ALA A O 1
ATOM 1596 N N . VAL A 1 205 ? -7.835 7.242 5.206 1.00 93.38 205 VAL A N 1
ATOM 1597 C CA . VAL A 1 205 ? -7.508 5.814 5.070 1.00 93.38 205 VAL A CA 1
ATOM 1598 C C . VAL A 1 205 ? -6.410 5.602 4.027 1.00 93.38 205 VAL A C 1
ATOM 1600 O O . VAL A 1 205 ? -5.496 4.809 4.242 1.00 93.38 205 VAL A O 1
ATOM 1603 N N . SER A 1 206 ? -6.472 6.314 2.900 1.00 94.12 206 SER A N 1
ATOM 1604 C CA . SER A 1 206 ? -5.459 6.204 1.850 1.00 94.12 206 SER A CA 1
ATOM 1605 C C . SER A 1 206 ? -4.094 6.735 2.290 1.00 94.12 206 SER A C 1
ATOM 1607 O O . SER A 1 206 ? -3.085 6.147 1.919 1.00 94.12 206 SER A O 1
ATOM 1609 N N . GLU A 1 207 ? -4.058 7.791 3.108 1.00 91.38 207 GLU A N 1
ATOM 1610 C CA . GLU A 1 207 ? -2.840 8.363 3.689 1.00 91.38 207 GLU A CA 1
ATOM 1611 C C . GLU A 1 207 ? -2.077 7.324 4.500 1.00 91.38 207 GLU A C 1
ATOM 1613 O O . GLU A 1 207 ? -0.880 7.157 4.289 1.00 91.38 207 GLU A O 1
ATOM 1618 N N . LYS A 1 208 ? -2.781 6.544 5.326 1.00 90.88 208 LYS A N 1
ATOM 1619 C CA . LYS A 1 208 ? -2.167 5.460 6.095 1.00 90.88 208 LYS A CA 1
ATOM 1620 C C . LYS A 1 208 ? -1.456 4.459 5.191 1.00 90.88 208 LYS A C 1
ATOM 1622 O O . LYS A 1 208 ? -0.342 4.047 5.492 1.00 90.88 208 LYS A O 1
ATOM 1627 N N . PHE A 1 209 ? -2.060 4.070 4.070 1.00 92.19 209 PHE A N 1
ATOM 1628 C CA . PHE A 1 209 ? -1.488 3.056 3.176 1.00 92.19 209 PHE A CA 1
ATOM 1629 C C . PHE A 1 209 ? -0.500 3.591 2.142 1.00 92.19 209 PHE A C 1
ATOM 1631 O O . PHE A 1 209 ? 0.227 2.793 1.541 1.00 92.19 209 PHE A O 1
ATOM 1638 N N . PHE A 1 210 ? -0.495 4.897 1.890 1.00 87.38 210 PHE A N 1
ATOM 1639 C CA . PHE A 1 210 ? 0.347 5.480 0.863 1.00 87.38 210 PHE A CA 1
ATOM 1640 C C . PHE A 1 210 ? 1.810 5.504 1.335 1.00 87.38 210 PHE A C 1
ATOM 1642 O O . PHE A 1 210 ? 2.114 6.045 2.397 1.00 87.38 210 PHE A O 1
ATOM 1649 N N . PRO A 1 211 ? 2.751 4.935 0.566 1.00 80.25 211 PRO A N 1
ATOM 1650 C CA . PRO A 1 211 ? 4.159 4.950 0.938 1.00 80.25 211 PRO A CA 1
ATOM 1651 C C . PRO A 1 211 ? 4.758 6.343 0.680 1.00 80.25 211 PRO A C 1
ATOM 1653 O O . PRO A 1 211 ? 5.358 6.578 -0.367 1.00 80.25 211 PRO A O 1
ATOM 1656 N N . ASN A 1 212 ? 4.602 7.261 1.642 1.00 63.75 212 ASN A N 1
ATOM 1657 C CA . ASN A 1 212 ? 5.107 8.643 1.569 1.00 63.75 212 ASN A CA 1
ATOM 1658 C C . ASN A 1 212 ? 6.642 8.712 1.431 1.00 63.75 212 ASN A C 1
ATOM 1660 O O . ASN A 1 212 ? 7.173 9.640 0.831 1.00 63.75 212 ASN A O 1
ATOM 1664 N N . ALA A 1 213 ? 7.356 7.698 1.933 1.00 67.62 213 ALA A N 1
ATOM 1665 C CA . ALA A 1 213 ? 8.800 7.535 1.779 1.00 67.62 213 ALA A CA 1
ATOM 1666 C C . ALA A 1 213 ? 9.114 6.141 1.197 1.00 67.62 213 ALA A C 1
ATOM 1668 O O . ALA A 1 213 ? 9.436 5.216 1.950 1.00 67.62 213 ALA A O 1
ATOM 1669 N N . PRO A 1 214 ? 9.041 5.943 -0.134 1.00 59.56 214 PRO A N 1
ATOM 1670 C CA . PRO A 1 214 ? 9.278 4.633 -0.746 1.00 59.56 214 PRO A CA 1
ATOM 1671 C C . PRO A 1 214 ? 10.676 4.065 -0.461 1.00 59.56 214 PRO A C 1
ATOM 1673 O O . PRO A 1 214 ? 10.852 2.853 -0.506 1.00 59.56 214 PRO A O 1
ATOM 1676 N N . GLY A 1 215 ? 11.657 4.910 -0.125 1.00 62.41 215 GLY A N 1
ATOM 1677 C CA . GLY A 1 215 ? 12.982 4.465 0.320 1.00 62.41 215 GLY A CA 1
ATOM 1678 C C . GLY A 1 215 ? 13.006 3.826 1.716 1.00 62.41 215 GLY A C 1
ATOM 1679 O O . GLY A 1 215 ? 13.914 3.052 2.000 1.00 62.41 215 GLY A O 1
ATOM 1680 N N . GLY A 1 216 ? 12.018 4.122 2.570 1.00 71.31 216 GLY A N 1
ATOM 1681 C CA . GLY A 1 216 ? 11.887 3.558 3.920 1.00 71.31 216 GLY A CA 1
ATOM 1682 C C . GLY A 1 216 ? 10.941 2.358 4.010 1.00 71.31 216 GLY A C 1
ATOM 1683 O O . GLY A 1 216 ? 10.978 1.628 4.989 1.00 71.31 216 GLY A O 1
ATOM 1684 N N . THR A 1 217 ? 10.103 2.123 2.994 1.00 81.12 217 THR A N 1
ATOM 1685 C CA . THR A 1 217 ? 9.198 0.964 2.949 1.00 81.12 217 THR A CA 1
ATOM 1686 C C . THR A 1 217 ? 9.840 -0.181 2.160 1.00 81.12 217 THR A C 1
ATOM 1688 O O . THR A 1 217 ? 10.307 0.047 1.042 1.00 81.12 217 THR A O 1
ATOM 1691 N N . PRO A 1 218 ? 9.815 -1.436 2.650 1.00 84.62 218 PRO A N 1
ATOM 1692 C CA . PRO A 1 218 ? 10.325 -2.574 1.894 1.00 84.62 218 PRO A CA 1
ATOM 1693 C C . PRO A 1 218 ? 9.738 -2.655 0.475 1.00 84.62 218 PRO A C 1
ATOM 1695 O O . PRO A 1 218 ? 8.521 -2.737 0.293 1.00 84.62 218 PRO A O 1
ATOM 1698 N N . ALA A 1 219 ? 10.601 -2.697 -0.546 1.00 84.19 219 ALA A N 1
ATOM 1699 C CA . ALA A 1 219 ? 10.188 -2.632 -1.953 1.00 84.19 219 ALA A CA 1
ATOM 1700 C C . ALA A 1 219 ? 9.142 -3.698 -2.328 1.00 84.19 219 ALA A C 1
ATOM 1702 O O . ALA A 1 219 ? 8.213 -3.431 -3.093 1.00 84.19 219 ALA A O 1
ATOM 1703 N N . TYR A 1 220 ? 9.242 -4.907 -1.758 1.00 86.31 220 TYR A N 1
ATOM 1704 C CA . TYR A 1 220 ? 8.279 -5.980 -2.016 1.00 86.31 220 TYR A CA 1
ATOM 1705 C C . TYR A 1 220 ? 6.850 -5.630 -1.564 1.00 86.31 220 TYR A C 1
ATOM 1707 O O . TYR A 1 220 ? 5.905 -6.103 -2.195 1.00 86.31 220 TYR A O 1
ATOM 1715 N N . LEU A 1 221 ? 6.681 -4.818 -0.510 1.00 89.50 221 LEU A N 1
ATOM 1716 C CA . LEU A 1 221 ? 5.371 -4.325 -0.078 1.00 89.50 221 LEU A CA 1
ATOM 1717 C C . LEU A 1 221 ? 4.838 -3.340 -1.113 1.00 89.50 221 LEU A C 1
ATOM 1719 O O . LEU A 1 221 ? 3.739 -3.546 -1.616 1.00 89.50 221 LEU A O 1
ATOM 1723 N N . ILE A 1 222 ? 5.641 -2.352 -1.521 1.00 90.62 222 ILE A N 1
ATOM 1724 C CA . ILE A 1 222 ? 5.255 -1.346 -2.527 1.00 90.62 222 ILE A CA 1
ATOM 1725 C C . ILE A 1 222 ? 4.792 -2.025 -3.824 1.00 90.62 222 ILE A C 1
ATOM 1727 O O . ILE A 1 222 ? 3.678 -1.793 -4.292 1.00 90.62 222 ILE A O 1
ATOM 1731 N N . HIS A 1 223 ? 5.605 -2.935 -4.373 1.00 89.69 223 HIS A N 1
ATOM 1732 C CA . HIS A 1 223 ? 5.306 -3.633 -5.630 1.00 89.69 223 HIS A CA 1
ATOM 1733 C C . HIS A 1 223 ? 4.045 -4.509 -5.581 1.00 89.69 223 HIS A C 1
ATOM 1735 O O . HIS A 1 223 ? 3.533 -4.882 -6.639 1.00 89.69 223 HIS A O 1
ATOM 1741 N N . ARG A 1 224 ? 3.570 -4.883 -4.388 1.00 92.00 224 ARG A N 1
ATOM 1742 C CA . ARG A 1 224 ? 2.397 -5.751 -4.205 1.00 92.00 224 ARG A CA 1
ATOM 1743 C C . ARG A 1 224 ? 1.156 -4.998 -3.743 1.00 92.00 224 ARG A C 1
ATOM 1745 O O . ARG A 1 224 ? 0.070 -5.387 -4.141 1.00 92.00 224 ARG A O 1
ATOM 1752 N N . VAL A 1 225 ? 1.322 -3.944 -2.952 1.00 94.69 225 VAL A N 1
ATOM 1753 C CA . VAL A 1 225 ? 0.237 -3.170 -2.340 1.00 94.69 225 VAL A CA 1
ATOM 1754 C C . VAL A 1 225 ? -0.224 -2.030 -3.243 1.00 94.69 225 VAL A C 1
ATOM 1756 O O . VAL A 1 225 ? -1.421 -1.846 -3.426 1.00 94.69 225 VAL A O 1
ATOM 1759 N N . VAL A 1 226 ? 0.695 -1.275 -3.854 1.00 96.00 226 VAL A N 1
ATOM 1760 C CA . VAL A 1 226 ? 0.315 -0.113 -4.679 1.00 96.00 226 VAL A CA 1
ATOM 1761 C C . VAL A 1 226 ? -0.587 -0.495 -5.863 1.00 96.00 226 VAL A C 1
ATOM 1763 O O . VAL A 1 226 ? -1.569 0.212 -6.085 1.00 96.00 226 VAL A O 1
ATOM 1766 N N . PRO A 1 227 ? -0.350 -1.603 -6.601 1.00 97.56 227 PRO A N 1
ATOM 1767 C CA . PRO A 1 227 ? -1.276 -2.025 -7.650 1.00 97.56 227 PRO A CA 1
ATOM 1768 C C . PRO A 1 227 ? -2.695 -2.280 -7.125 1.00 97.56 227 PRO A C 1
ATOM 1770 O O . PRO A 1 227 ? -3.651 -1.806 -7.732 1.00 97.56 227 PRO A O 1
ATOM 1773 N N . THR A 1 228 ? -2.840 -2.952 -5.974 1.00 97.19 228 THR A N 1
ATOM 1774 C CA . THR A 1 228 ? -4.166 -3.267 -5.418 1.00 97.19 228 THR A CA 1
ATOM 1775 C C . THR A 1 228 ? -4.861 -2.030 -4.853 1.00 97.19 228 THR A C 1
ATOM 1777 O O . THR A 1 228 ? -6.070 -1.890 -5.006 1.00 97.19 228 THR A O 1
ATOM 1780 N N . LEU A 1 229 ? -4.111 -1.072 -4.297 1.00 97.69 229 LEU A N 1
ATOM 1781 C CA . LEU A 1 229 ? -4.632 0.247 -3.921 1.00 97.69 229 LEU A CA 1
ATOM 1782 C C . LEU A 1 229 ? -5.156 1.033 -5.133 1.00 97.69 229 LEU A C 1
ATOM 1784 O O . LEU A 1 229 ? -6.227 1.633 -5.062 1.00 97.69 229 LEU A O 1
ATOM 1788 N N . LEU A 1 230 ? -4.420 1.033 -6.250 1.00 98.06 230 LEU A N 1
ATOM 1789 C CA . LEU A 1 230 ? -4.858 1.671 -7.498 1.00 98.06 230 LEU A CA 1
ATOM 1790 C C . LEU A 1 230 ? -6.126 1.017 -8.042 1.00 98.06 230 LEU A C 1
ATOM 1792 O O . LEU A 1 230 ? -7.062 1.719 -8.425 1.00 98.06 230 LEU A O 1
ATOM 1796 N N . ASP A 1 231 ? -6.177 -0.315 -8.025 1.00 96.94 231 ASP A N 1
ATOM 1797 C CA . ASP A 1 231 ? -7.360 -1.064 -8.436 1.00 96.94 231 ASP A CA 1
ATOM 1798 C C . ASP A 1 231 ? -8.566 -0.751 -7.535 1.00 96.94 231 ASP A C 1
ATOM 1800 O O . ASP A 1 231 ? -9.675 -0.623 -8.056 1.00 96.94 231 ASP A O 1
ATOM 1804 N N . ALA A 1 232 ? -8.330 -0.532 -6.236 1.00 97.12 232 ALA A N 1
ATOM 1805 C CA . ALA A 1 232 ? -9.316 -0.132 -5.232 1.00 97.12 232 ALA A CA 1
ATOM 1806 C C . ALA A 1 232 ? -9.695 1.364 -5.245 1.00 97.12 232 ALA A C 1
ATOM 1808 O O . ALA A 1 232 ? -10.526 1.769 -4.439 1.00 97.12 232 ALA A O 1
ATOM 1809 N N . GLY A 1 233 ? -9.127 2.184 -6.138 1.00 97.00 233 GLY A N 1
ATOM 1810 C CA . GLY A 1 233 ? -9.549 3.579 -6.332 1.00 97.00 233 GLY A CA 1
ATOM 1811 C C . GLY A 1 233 ? -8.634 4.654 -5.739 1.00 97.00 233 GLY A C 1
ATOM 1812 O O . GLY A 1 233 ? -9.034 5.814 -5.698 1.00 97.00 233 GLY A O 1
ATOM 1813 N N . LEU A 1 234 ? -7.399 4.325 -5.335 1.00 97.38 234 LEU A N 1
ATOM 1814 C CA . LEU A 1 234 ? -6.447 5.295 -4.764 1.00 97.38 234 LEU A CA 1
ATOM 1815 C C . LEU A 1 234 ? -6.300 6.576 -5.603 1.00 97.38 234 LEU A C 1
ATOM 1817 O O . LEU A 1 234 ? -6.355 7.672 -5.055 1.00 97.38 234 LEU A O 1
ATOM 1821 N N . LEU A 1 235 ? -6.117 6.460 -6.924 1.00 97.44 235 LEU A N 1
ATOM 1822 C CA . LEU A 1 235 ? -5.938 7.639 -7.781 1.00 97.44 235 LEU A CA 1
ATOM 1823 C C . LEU A 1 235 ? -7.190 8.528 -7.807 1.00 97.44 235 LEU A C 1
ATOM 1825 O O . LEU A 1 235 ? -7.062 9.747 -7.841 1.00 97.44 235 LEU A O 1
ATOM 1829 N N . ASP A 1 236 ? -8.380 7.929 -7.768 1.00 96.44 236 ASP A N 1
ATOM 1830 C CA . ASP A 1 236 ? -9.638 8.677 -7.759 1.00 96.44 236 ASP A CA 1
ATOM 1831 C C . ASP A 1 236 ? -9.797 9.457 -6.448 1.00 96.44 236 ASP A C 1
ATOM 1833 O O . ASP A 1 236 ? -10.131 10.635 -6.483 1.00 96.44 236 ASP A O 1
ATOM 1837 N N . ILE A 1 237 ? -9.417 8.855 -5.312 1.00 96.00 237 ILE A N 1
ATOM 1838 C CA . ILE A 1 237 ? -9.379 9.524 -4.000 1.00 96.00 237 ILE A CA 1
ATOM 1839 C C . ILE A 1 237 ? -8.418 10.718 -4.012 1.00 96.00 237 ILE A C 1
ATOM 1841 O O . ILE A 1 237 ? -8.772 11.792 -3.530 1.00 96.00 237 ILE A O 1
ATOM 1845 N N . LEU A 1 238 ? -7.211 10.558 -4.571 1.00 95.38 238 LEU A N 1
ATOM 1846 C CA . LEU A 1 238 ? -6.241 11.656 -4.677 1.00 95.38 238 LEU A CA 1
ATOM 1847 C C . LEU A 1 238 ? -6.774 12.796 -5.556 1.00 95.38 238 LEU A C 1
ATOM 1849 O O . LEU A 1 238 ? -6.614 13.970 -5.220 1.00 95.38 238 LEU A O 1
ATOM 1853 N N . VAL A 1 239 ? -7.419 12.457 -6.674 1.00 95.62 239 VAL A N 1
ATOM 1854 C CA . VAL A 1 239 ? -8.042 13.428 -7.580 1.00 95.62 239 VAL A CA 1
ATOM 1855 C C . VAL A 1 239 ? -9.208 14.148 -6.905 1.00 95.62 239 VAL A C 1
ATOM 1857 O O . VAL A 1 239 ? -9.292 15.372 -6.999 1.00 95.62 239 VAL A O 1
ATOM 1860 N N . ASP A 1 240 ? -10.078 13.426 -6.204 1.00 93.62 240 ASP A N 1
ATOM 1861 C CA . ASP A 1 240 ? -11.224 14.006 -5.501 1.00 93.62 240 ASP A CA 1
ATOM 1862 C C . ASP A 1 240 ? -10.781 14.914 -4.361 1.00 93.62 240 ASP A C 1
ATOM 1864 O O . ASP A 1 240 ? -11.292 16.028 -4.227 1.00 93.62 240 ASP A O 1
ATOM 1868 N N . HIS A 1 241 ? -9.762 14.503 -3.603 1.00 92.38 241 HIS A N 1
ATOM 1869 C CA . HIS A 1 241 ? -9.140 15.348 -2.588 1.00 92.38 241 HIS A CA 1
ATOM 1870 C C . HIS A 1 241 ? -8.589 16.641 -3.195 1.00 92.38 241 HIS A C 1
ATOM 1872 O O . HIS A 1 241 ? -8.835 17.722 -2.665 1.00 92.38 241 HIS A O 1
ATOM 1878 N N . LEU A 1 242 ? -7.894 16.573 -4.332 1.00 92.50 242 LEU A N 1
ATOM 1879 C CA . LEU A 1 242 ? -7.382 17.771 -4.997 1.00 92.50 242 LEU A CA 1
ATOM 1880 C C . LEU A 1 242 ? -8.514 18.684 -5.494 1.00 92.50 242 LEU A C 1
ATOM 1882 O O . LEU A 1 242 ? -8.479 19.885 -5.246 1.00 92.50 242 LEU A O 1
ATOM 1886 N N . ILE A 1 243 ? -9.517 18.132 -6.184 1.00 92.44 243 ILE A N 1
ATOM 1887 C CA . ILE A 1 243 ? -10.620 18.905 -6.783 1.00 92.44 243 ILE A CA 1
ATOM 1888 C C . ILE A 1 243 ? -11.522 19.532 -5.715 1.00 92.44 243 ILE A C 1
ATOM 1890 O O . ILE A 1 243 ? -12.049 20.623 -5.924 1.00 92.44 243 ILE A O 1
ATOM 1894 N N . SER A 1 244 ? -11.705 18.862 -4.579 1.00 89.12 244 SER A N 1
ATOM 1895 C CA . SER A 1 244 ? -12.527 19.368 -3.473 1.00 89.12 244 SER A CA 1
ATOM 1896 C C . SER A 1 244 ? -11.935 20.599 -2.772 1.00 89.12 244 SER A C 1
ATOM 1898 O O . SER A 1 244 ? -12.643 21.284 -2.034 1.00 89.12 244 SER A O 1
ATOM 1900 N N . GLN A 1 245 ? -10.656 20.906 -3.001 1.00 87.38 245 GLN A N 1
ATOM 1901 C CA . GLN A 1 245 ? -9.997 22.054 -2.392 1.00 87.38 245 GLN A CA 1
ATOM 1902 C C . GLN A 1 245 ? -10.212 23.343 -3.198 1.00 87.38 245 GLN A C 1
ATOM 1904 O O . GLN A 1 245 ? -10.191 23.321 -4.437 1.00 87.38 245 GLN A O 1
ATOM 1909 N N . PRO A 1 246 ? -10.353 24.498 -2.516 1.00 89.25 246 PRO A N 1
ATOM 1910 C CA . PRO A 1 246 ? -10.315 25.801 -3.165 1.00 89.25 246 PRO A CA 1
ATOM 1911 C C . PRO A 1 246 ? -9.018 26.009 -3.954 1.00 89.25 246 PRO A C 1
ATOM 1913 O O . PRO A 1 246 ? -7.931 25.618 -3.523 1.00 89.25 246 PRO A O 1
ATOM 1916 N N . SER A 1 247 ? -9.117 26.685 -5.097 1.00 87.44 247 SER A N 1
ATOM 1917 C CA . SER A 1 247 ? -7.933 27.053 -5.876 1.00 87.44 247 SER A CA 1
ATOM 1918 C C . SER A 1 247 ? -7.003 27.955 -5.059 1.00 87.44 247 SER A C 1
ATOM 1920 O O . SER A 1 247 ? -7.463 28.884 -4.398 1.00 87.44 247 SER A O 1
ATOM 1922 N N . GLY A 1 248 ? -5.696 27.685 -5.112 1.00 86.44 248 GLY A N 1
ATOM 1923 C CA . GLY A 1 248 ? -4.693 28.423 -4.340 1.00 86.44 248 GLY A CA 1
ATOM 1924 C C . GLY A 1 248 ? -4.527 27.954 -2.892 1.00 86.44 248 GLY A C 1
ATOM 1925 O O . GLY A 1 248 ? -3.841 28.630 -2.129 1.00 86.44 248 GLY A O 1
ATOM 1926 N N . THR A 1 249 ? -5.122 26.819 -2.501 1.00 87.38 249 THR A N 1
ATOM 1927 C CA . THR A 1 249 ? -4.906 26.238 -1.166 1.00 87.38 249 THR A CA 1
ATOM 1928 C C . THR A 1 249 ? -3.411 25.978 -0.935 1.00 87.38 249 THR A C 1
ATOM 1930 O O . THR A 1 249 ? -2.788 25.273 -1.734 1.00 87.38 249 THR A O 1
ATOM 1933 N N . PRO A 1 250 ? -2.806 26.529 0.133 1.00 83.94 250 PRO A N 1
ATOM 1934 C CA . PRO A 1 250 ? -1.422 26.226 0.465 1.00 83.94 250 PRO A CA 1
ATOM 1935 C C . PRO A 1 250 ? -1.305 24.773 0.940 1.00 83.94 250 PRO A C 1
ATOM 1937 O O . PRO A 1 250 ? -2.118 24.315 1.736 1.00 83.94 250 PRO A O 1
ATOM 1940 N N . TYR A 1 251 ? -0.275 24.063 0.474 1.00 85.62 251 TYR A N 1
ATOM 1941 C CA . TYR A 1 251 ? 0.016 22.669 0.849 1.00 85.62 251 TYR A CA 1
ATOM 1942 C C . TYR A 1 251 ? -1.189 21.718 0.693 1.00 85.62 251 TYR A C 1
ATOM 1944 O O . TYR A 1 251 ? -1.605 21.077 1.658 1.00 85.62 251 TYR A O 1
ATOM 1952 N N . PRO A 1 252 ? -1.750 21.553 -0.519 1.00 87.75 252 PRO A N 1
ATOM 1953 C CA . PRO A 1 252 ? -2.991 20.797 -0.708 1.00 87.75 252 PRO A CA 1
ATOM 1954 C C . PRO A 1 252 ? -2.878 19.294 -0.411 1.00 87.75 252 PRO A C 1
ATOM 1956 O O . PRO A 1 252 ? -3.877 18.576 -0.366 1.00 87.75 252 PRO A O 1
ATOM 1959 N N . TRP A 1 253 ? -1.654 18.813 -0.202 1.00 89.62 253 TRP A N 1
ATOM 1960 C CA . TRP A 1 253 ? -1.322 17.432 0.131 1.00 89.62 253 TRP A CA 1
ATOM 1961 C C . TRP A 1 253 ? -0.899 17.256 1.592 1.00 89.62 253 TRP A C 1
ATOM 1963 O O . TRP A 1 253 ? -0.338 16.215 1.932 1.00 89.62 253 TRP A O 1
ATOM 1973 N N . HIS A 1 254 ? -1.196 18.241 2.451 1.00 87.06 254 HIS A N 1
ATOM 1974 C CA . HIS A 1 254 ? -0.875 18.222 3.878 1.00 87.06 254 HIS A CA 1
ATOM 1975 C C . HIS A 1 254 ? -1.190 16.901 4.592 1.00 87.06 254 HIS A C 1
ATOM 1977 O O . HIS A 1 254 ? -0.328 16.439 5.337 1.00 87.06 254 HIS A O 1
ATOM 1983 N N . PRO A 1 255 ? -2.321 16.217 4.322 1.00 85.25 255 PRO A N 1
ATOM 1984 C CA . PRO A 1 255 ? -2.582 14.939 4.971 1.00 85.25 255 PRO A CA 1
ATOM 1985 C C . PRO A 1 255 ? -1.504 13.882 4.712 1.00 85.25 255 PRO A C 1
ATOM 1987 O O . PRO A 1 255 ? -1.130 13.167 5.631 1.00 85.25 255 PRO A O 1
ATOM 1990 N N . TRP A 1 256 ? -0.968 13.799 3.491 1.00 87.88 256 TRP A N 1
ATOM 1991 C CA . TRP A 1 256 ? 0.036 12.793 3.142 1.00 87.88 256 TRP A CA 1
ATOM 1992 C C . TRP A 1 256 ? 1.431 13.205 3.595 1.00 87.88 256 TRP A C 1
ATOM 1994 O O . TRP A 1 256 ? 2.170 12.381 4.121 1.00 87.88 256 TRP A O 1
ATOM 2004 N N . VAL A 1 257 ? 1.813 14.465 3.377 1.00 85.12 257 VAL A N 1
ATOM 2005 C CA . VAL A 1 257 ? 3.229 14.874 3.464 1.00 85.12 257 VAL A CA 1
ATOM 2006 C C . VAL A 1 257 ? 3.474 16.146 4.262 1.00 85.12 257 VAL A C 1
ATOM 2008 O O . VAL A 1 257 ? 4.559 16.724 4.230 1.00 85.12 257 VAL A O 1
ATOM 2011 N N . GLY A 1 258 ? 2.475 16.591 5.021 1.00 83.88 258 GLY A N 1
ATOM 2012 C CA . GLY A 1 258 ? 2.562 17.814 5.799 1.00 83.88 258 GLY A CA 1
ATOM 2013 C C . GLY A 1 258 ? 2.880 19.015 4.906 1.00 83.88 258 GLY A C 1
ATOM 2014 O O . GLY A 1 258 ? 2.269 19.234 3.862 1.00 83.88 258 GLY A O 1
ATOM 2015 N N . LYS A 1 259 ? 3.863 19.814 5.314 1.00 81.50 259 LYS A N 1
ATOM 2016 C CA . LYS A 1 259 ? 4.301 20.996 4.554 1.00 81.50 259 LYS A CA 1
ATOM 2017 C C . LYS A 1 259 ? 5.448 20.701 3.581 1.00 81.50 259 LYS A C 1
ATOM 2019 O O . LYS A 1 259 ? 5.980 21.641 2.997 1.00 81.50 259 LYS A O 1
ATOM 2024 N N . ASP A 1 260 ? 5.844 19.437 3.419 1.00 77.06 260 ASP A N 1
ATOM 2025 C CA . ASP A 1 260 ? 6.958 19.051 2.552 1.00 77.06 260 ASP A CA 1
ATOM 2026 C C . ASP A 1 260 ? 6.518 18.965 1.075 1.00 77.06 260 ASP A C 1
ATOM 2028 O O . ASP A 1 260 ? 5.722 18.090 0.713 1.00 77.06 260 ASP A O 1
ATOM 2032 N N . PRO A 1 261 ? 7.039 19.834 0.186 1.00 69.62 261 PRO A N 1
ATOM 2033 C CA . PRO A 1 261 ? 6.704 19.784 -1.231 1.00 69.62 261 PRO A CA 1
ATOM 2034 C C . PRO A 1 261 ? 7.290 18.561 -1.960 1.00 69.62 261 PRO A C 1
ATOM 2036 O O . PRO A 1 261 ? 6.783 18.186 -3.018 1.00 69.62 261 PRO A O 1
ATOM 2039 N N . ALA A 1 262 ? 8.341 17.922 -1.432 1.00 68.31 262 ALA A N 1
ATOM 2040 C CA . ALA A 1 262 ? 9.013 16.800 -2.093 1.00 68.31 262 ALA A CA 1
ATOM 2041 C C . ALA A 1 262 ? 8.203 15.493 -2.040 1.00 68.31 262 ALA A C 1
ATOM 2043 O O . ALA A 1 262 ? 8.421 14.591 -2.849 1.00 68.31 262 ALA A O 1
ATOM 2044 N N . GLY A 1 263 ? 7.247 15.396 -1.115 1.00 73.62 263 GLY A N 1
ATOM 2045 C CA . GLY A 1 263 ? 6.482 14.181 -0.858 1.00 73.62 263 GLY A CA 1
ATOM 2046 C C . GLY A 1 263 ? 5.133 14.080 -1.583 1.00 73.62 263 GLY A C 1
ATOM 2047 O O . GLY A 1 263 ? 4.372 13.151 -1.329 1.00 73.62 263 GLY A O 1
ATOM 2048 N N . HIS A 1 264 ? 4.792 15.014 -2.476 1.00 87.19 264 HIS A N 1
ATOM 2049 C CA . HIS A 1 264 ? 3.461 15.057 -3.096 1.00 87.19 264 HIS A CA 1
ATOM 2050 C C . HIS A 1 264 ? 3.017 13.680 -3.654 1.00 87.19 264 HIS A C 1
ATOM 2052 O O . HIS A 1 264 ? 3.723 13.096 -4.484 1.00 87.19 264 HIS A O 1
ATOM 2058 N N . PRO A 1 265 ? 1.826 13.168 -3.277 1.00 91.69 265 PRO A N 1
ATOM 2059 C CA . PRO A 1 265 ? 1.434 11.786 -3.560 1.00 91.69 265 PRO A CA 1
ATOM 2060 C C . PRO A 1 265 ? 1.299 11.498 -5.059 1.00 91.69 265 PRO A C 1
ATOM 2062 O O . PRO A 1 265 ? 1.594 10.394 -5.505 1.00 91.69 265 PRO A O 1
ATOM 2065 N N . LEU A 1 266 ? 0.913 12.491 -5.867 1.00 93.75 266 LEU A N 1
ATOM 2066 C CA . LEU A 1 266 ? 0.834 12.343 -7.320 1.00 93.75 266 LEU A CA 1
ATOM 2067 C C . LEU A 1 266 ? 2.232 12.126 -7.955 1.00 93.75 266 LEU A C 1
ATOM 2069 O O . LEU A 1 266 ? 2.443 11.054 -8.522 1.00 93.75 266 LEU A O 1
ATOM 2073 N N . PRO A 1 267 ? 3.224 13.035 -7.836 1.00 90.31 267 PRO A N 1
ATOM 2074 C CA . PRO A 1 267 ? 4.601 12.770 -8.274 1.00 90.31 267 PRO A CA 1
ATOM 2075 C C . PRO A 1 267 ? 5.209 11.475 -7.719 1.00 90.31 267 PRO A C 1
ATOM 2077 O O . PRO A 1 267 ? 5.819 10.708 -8.467 1.00 90.31 267 PRO A O 1
ATOM 2080 N N . VAL A 1 268 ? 4.995 11.177 -6.432 1.00 91.31 268 VAL A N 1
ATOM 2081 C CA . VAL A 1 268 ? 5.480 9.933 -5.816 1.00 91.31 268 VAL A CA 1
ATOM 2082 C C . VAL A 1 268 ? 4.870 8.711 -6.515 1.00 91.31 268 VAL A C 1
ATOM 2084 O O . VAL A 1 268 ? 5.603 7.802 -6.910 1.00 91.31 268 VAL A O 1
ATOM 2087 N N . LEU A 1 269 ? 3.560 8.706 -6.773 1.00 94.06 269 LEU A N 1
ATOM 2088 C CA . LEU A 1 269 ? 2.887 7.640 -7.517 1.00 94.06 269 LEU A CA 1
ATOM 2089 C C . LEU A 1 269 ? 3.399 7.512 -8.963 1.00 94.06 269 LEU A C 1
ATOM 2091 O O . LEU A 1 269 ? 3.602 6.393 -9.445 1.00 94.06 269 LEU A O 1
ATOM 2095 N N . ALA A 1 270 ? 3.637 8.631 -9.657 1.00 93.94 270 ALA A N 1
ATOM 2096 C CA . ALA A 1 270 ? 4.228 8.603 -10.994 1.00 93.94 270 ALA A CA 1
ATOM 2097 C C . ALA A 1 270 ? 5.613 7.946 -10.972 1.00 93.94 270 ALA A C 1
ATOM 2099 O O . ALA A 1 270 ? 5.869 7.055 -11.781 1.00 93.94 270 ALA A O 1
ATOM 2100 N N . SER A 1 271 ? 6.471 8.301 -10.010 1.00 91.00 271 SER A N 1
ATOM 2101 C CA . SER A 1 271 ? 7.814 7.715 -9.876 1.00 91.00 271 SER A CA 1
ATOM 2102 C C . SER A 1 271 ? 7.784 6.191 -9.693 1.00 91.00 271 SER A C 1
ATOM 2104 O O . SER A 1 271 ? 8.656 5.480 -10.190 1.00 91.00 271 SER A O 1
ATOM 2106 N N . MET A 1 272 ? 6.731 5.651 -9.068 1.00 92.12 272 MET A N 1
ATOM 2107 C CA . MET A 1 272 ? 6.546 4.208 -8.891 1.00 92.12 272 MET A CA 1
ATOM 2108 C C . MET A 1 272 ? 6.123 3.487 -10.177 1.00 92.12 272 MET A C 1
ATOM 2110 O O . MET A 1 272 ? 6.246 2.263 -10.254 1.00 92.12 272 MET A O 1
ATOM 2114 N N . CYS A 1 273 ? 5.674 4.199 -11.216 1.00 94.31 273 CYS A N 1
ATOM 2115 C CA . CYS A 1 273 ? 5.292 3.610 -12.506 1.00 94.31 273 CYS A CA 1
ATOM 2116 C C . CYS A 1 273 ? 6.490 3.089 -13.325 1.00 94.31 273 CYS A C 1
ATOM 2118 O O . CYS A 1 273 ? 6.305 2.462 -14.370 1.00 94.31 273 CYS A O 1
ATOM 2120 N N . VAL A 1 274 ? 7.722 3.233 -12.825 1.00 91.00 274 VAL A N 1
ATOM 2121 C CA . VAL A 1 274 ? 8.867 2.434 -13.297 1.00 91.00 274 VAL A CA 1
ATOM 2122 C C . VAL A 1 274 ? 8.661 0.932 -13.059 1.00 91.00 274 VAL A C 1
ATOM 2124 O O . VAL A 1 274 ? 9.226 0.105 -13.763 1.00 91.00 274 VAL A O 1
ATOM 2127 N N . SER A 1 275 ? 7.820 0.558 -12.092 1.00 90.62 275 SER A N 1
ATOM 2128 C CA . SER A 1 275 ? 7.382 -0.815 -11.845 1.00 90.62 275 SER A CA 1
ATOM 2129 C C . SER A 1 275 ? 6.249 -1.190 -12.798 1.00 90.62 275 SER A C 1
ATOM 2131 O O . SER A 1 275 ? 5.168 -0.608 -12.736 1.00 90.62 275 SER A O 1
ATOM 2133 N N . LEU A 1 276 ? 6.444 -2.217 -13.631 1.00 90.75 276 LEU A N 1
ATOM 2134 C CA . LEU A 1 276 ? 5.425 -2.653 -14.594 1.00 90.75 276 LEU A CA 1
ATOM 2135 C C . LEU A 1 276 ? 4.052 -2.986 -13.960 1.00 90.75 276 LEU A C 1
ATOM 2137 O O . LEU A 1 276 ? 3.047 -2.537 -14.510 1.00 90.75 276 LEU A O 1
ATOM 2141 N N . PRO A 1 277 ? 3.953 -3.735 -12.838 1.00 93.12 277 PRO A N 1
ATOM 2142 C CA . PRO A 1 277 ? 2.665 -3.965 -12.181 1.00 93.12 277 PRO A CA 1
ATOM 2143 C C . PRO A 1 277 ? 1.957 -2.671 -11.769 1.00 93.12 277 PRO A C 1
ATOM 2145 O O . PRO A 1 277 ? 0.771 -2.516 -12.038 1.00 93.12 277 PRO A O 1
ATOM 2148 N N . ILE A 1 278 ? 2.698 -1.725 -11.179 1.00 95.44 278 ILE A N 1
ATOM 2149 C CA . ILE 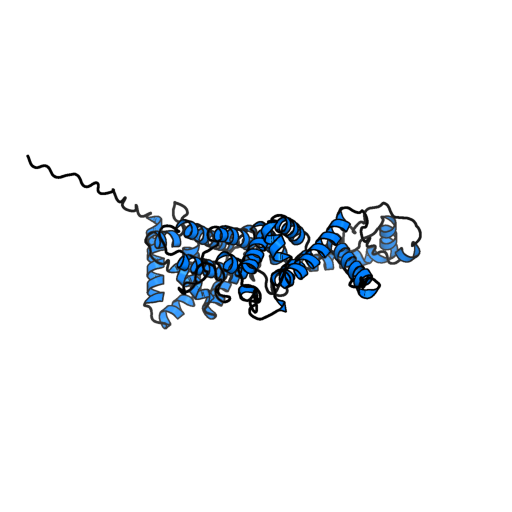A 1 278 ? 2.148 -0.436 -10.732 1.00 95.44 278 ILE A CA 1
ATOM 2150 C C . ILE A 1 278 ? 1.708 0.381 -11.941 1.00 95.44 278 ILE A C 1
ATOM 2152 O O . ILE A 1 278 ? 0.596 0.895 -11.959 1.00 95.44 278 ILE A O 1
ATOM 2156 N N . ARG A 1 279 ? 2.535 0.430 -12.990 1.00 95.06 279 ARG A N 1
ATOM 2157 C CA . ARG A 1 279 ? 2.214 1.101 -14.250 1.00 95.06 279 ARG A CA 1
ATOM 2158 C C . ARG A 1 279 ? 0.919 0.582 -14.860 1.00 95.06 279 ARG A C 1
ATOM 2160 O O . ARG A 1 279 ? 0.089 1.377 -15.285 1.00 95.06 279 ARG A O 1
ATOM 2167 N N . ASN A 1 280 ? 0.739 -0.738 -14.909 1.00 95.38 280 ASN A N 1
ATOM 2168 C CA . ASN A 1 280 ? -0.456 -1.348 -15.486 1.00 95.38 280 ASN A CA 1
ATOM 2169 C C . ASN A 1 280 ? -1.728 -0.949 -14.724 1.00 95.38 280 ASN A C 1
ATOM 2171 O O . ASN A 1 280 ? -2.688 -0.522 -15.365 1.00 95.38 280 ASN A O 1
ATOM 2175 N N . SER A 1 281 ? -1.725 -1.038 -13.390 1.00 97.75 281 SER A N 1
ATOM 2176 C CA . SER A 1 281 ? -2.865 -0.595 -12.573 1.00 97.75 281 SER A CA 1
ATOM 2177 C C . SER A 1 281 ? -3.061 0.923 -12.650 1.00 97.75 281 SER A C 1
ATOM 2179 O O . SER A 1 281 ? -4.192 1.387 -12.761 1.00 97.75 281 SER A O 1
ATOM 2181 N N . CYS A 1 282 ? -1.981 1.711 -12.697 1.00 97.81 282 CYS A N 1
ATOM 2182 C CA . CYS A 1 282 ? -2.045 3.169 -12.831 1.00 97.81 282 CYS A CA 1
ATOM 2183 C C . CYS A 1 282 ? -2.683 3.575 -14.164 1.00 97.81 282 CYS A C 1
ATOM 2185 O O . CYS A 1 282 ? -3.575 4.417 -14.187 1.00 97.81 282 CYS A O 1
ATOM 2187 N N . ARG A 1 283 ? -2.325 2.904 -15.265 1.00 96.88 283 ARG A N 1
ATOM 2188 C CA . ARG A 1 283 ? -2.948 3.119 -16.577 1.00 96.88 283 ARG A CA 1
ATOM 2189 C C . ARG A 1 283 ? -4.453 2.880 -16.543 1.00 96.88 283 ARG A C 1
ATOM 2191 O O . ARG A 1 283 ? -5.206 3.691 -17.074 1.00 96.88 283 ARG A O 1
ATOM 2198 N N . LEU A 1 284 ? -4.893 1.791 -15.914 1.00 97.56 284 LEU A N 1
ATOM 2199 C CA . LEU A 1 284 ? -6.321 1.511 -15.748 1.00 97.56 284 LEU A CA 1
ATOM 2200 C C . LEU A 1 284 ? -7.000 2.563 -14.864 1.00 97.56 284 LEU A C 1
ATOM 2202 O O . LEU A 1 284 ? -8.093 3.010 -15.192 1.00 97.56 284 LEU A O 1
ATOM 2206 N N . ALA A 1 285 ? -6.352 2.996 -13.781 1.00 97.75 285 ALA A N 1
ATOM 2207 C CA . ALA A 1 285 ? -6.878 4.031 -12.899 1.00 97.75 285 ALA A CA 1
ATOM 2208 C C . ALA A 1 285 ? -7.027 5.383 -13.621 1.00 97.75 285 ALA A C 1
ATOM 2210 O O . ALA A 1 285 ? -8.081 6.004 -13.530 1.00 97.75 285 ALA A O 1
ATOM 2211 N N . VAL A 1 286 ? -6.031 5.801 -14.411 1.00 97.06 286 VAL A N 1
ATOM 2212 C CA . VAL A 1 286 ? -6.093 7.019 -15.239 1.00 97.06 286 VAL A CA 1
ATOM 2213 C C . VAL A 1 286 ? -7.241 6.940 -16.248 1.00 97.06 286 VAL A C 1
ATOM 2215 O O . VAL A 1 286 ? -7.962 7.916 -16.430 1.00 97.06 286 VAL A O 1
ATOM 2218 N N . GLN A 1 287 ? -7.455 5.777 -16.873 1.00 96.06 287 GLN A N 1
ATOM 2219 C CA . GLN A 1 287 ? -8.558 5.557 -17.819 1.00 96.06 287 GLN A CA 1
ATOM 2220 C C . GLN A 1 287 ? -9.952 5.633 -17.172 1.00 96.06 287 GLN A C 1
ATOM 2222 O O . GLN A 1 287 ? -10.926 5.876 -17.880 1.00 96.06 287 GLN A O 1
ATOM 2227 N N . ARG A 1 288 ? -10.062 5.426 -15.853 1.00 96.12 288 ARG A N 1
ATOM 2228 C CA . ARG A 1 288 ? -11.332 5.522 -15.111 1.00 96.12 288 ARG A CA 1
ATOM 2229 C C . ARG A 1 288 ? -11.698 6.955 -14.720 1.00 96.12 288 ARG A C 1
ATOM 2231 O O . ARG A 1 288 ? -12.851 7.192 -14.366 1.00 96.12 288 ARG A O 1
ATOM 2238 N N . ILE A 1 289 ? -10.760 7.904 -14.777 1.00 96.06 289 ILE A N 1
ATOM 2239 C CA . ILE A 1 289 ? -11.034 9.305 -14.435 1.00 96.06 289 ILE A CA 1
ATOM 2240 C C . ILE A 1 289 ? -12.052 9.872 -15.427 1.00 96.06 289 ILE A C 1
ATOM 2242 O O . ILE A 1 289 ? -11.859 9.819 -16.642 1.00 96.06 289 ILE A O 1
ATOM 2246 N N . SER A 1 290 ? -13.141 10.440 -14.907 1.00 95.94 290 SER A N 1
ATOM 2247 C CA . SER A 1 290 ? -14.202 10.991 -15.748 1.00 95.94 290 SER A CA 1
ATOM 2248 C C . SER A 1 290 ? -13.720 12.199 -16.559 1.00 95.94 290 SER A C 1
ATOM 2250 O O . SER A 1 290 ? -12.876 12.984 -16.118 1.00 95.94 290 SER A O 1
ATOM 2252 N N . GLY A 1 291 ? -14.315 12.410 -17.738 1.00 94.81 291 GLY A N 1
ATOM 2253 C CA . GLY A 1 291 ? -14.001 13.572 -18.577 1.00 94.81 291 GLY A CA 1
ATOM 2254 C C . GLY A 1 291 ? -14.288 14.917 -17.893 1.00 94.81 291 GLY A C 1
ATOM 2255 O O . GLY A 1 291 ? -13.657 15.921 -18.212 1.00 94.81 291 GLY A O 1
ATOM 2256 N N . GLU A 1 292 ? -15.206 14.960 -16.922 1.00 95.12 292 GLU A N 1
ATOM 2257 C CA . GLU A 1 292 ? -15.430 16.155 -16.105 1.00 95.12 292 GLU A CA 1
ATOM 2258 C C . GLU A 1 292 ? -14.254 16.435 -15.164 1.00 95.12 292 GLU A C 1
ATOM 2260 O O . GLU A 1 292 ? -13.730 17.552 -15.176 1.00 95.12 292 GLU A O 1
ATOM 2265 N N . LYS A 1 293 ? -13.808 15.426 -14.398 1.00 95.81 293 LYS A N 1
ATOM 2266 C CA . LYS A 1 293 ? -12.642 15.551 -13.512 1.00 95.81 293 LYS A CA 1
ATOM 2267 C C . LYS A 1 293 ? -11.410 15.947 -14.327 1.00 95.81 293 LYS A C 1
ATOM 2269 O O . LYS A 1 293 ? -10.719 16.894 -13.963 1.00 95.81 293 LYS A O 1
ATOM 2274 N N . LEU A 1 294 ? -11.193 15.311 -15.482 1.00 95.06 294 LEU A N 1
ATOM 2275 C CA . LEU A 1 294 ? -10.048 15.603 -16.345 1.00 95.06 294 LEU A CA 1
ATOM 2276 C C . LEU A 1 294 ? -10.025 17.060 -16.829 1.00 95.06 294 LEU A C 1
ATOM 2278 O O . LEU A 1 294 ? -8.983 17.699 -16.740 1.00 95.06 294 LEU A O 1
ATOM 2282 N N . ARG A 1 295 ? -11.164 17.620 -17.269 1.00 94.75 295 ARG A N 1
ATOM 2283 C CA . ARG A 1 295 ? -11.239 19.035 -17.685 1.00 94.75 295 ARG A CA 1
ATOM 2284 C C . ARG A 1 295 ? -10.842 19.995 -16.563 1.00 94.75 295 ARG A C 1
ATOM 2286 O O . ARG A 1 295 ? -10.129 20.962 -16.823 1.00 94.75 295 ARG A O 1
ATOM 2293 N N . LYS A 1 296 ? -11.278 19.723 -15.326 1.00 94.38 296 LYS A N 1
ATOM 2294 C CA . LYS A 1 296 ? -10.880 20.513 -14.148 1.00 94.38 296 LYS A CA 1
ATOM 2295 C C . LYS A 1 296 ? -9.374 20.394 -13.905 1.00 94.38 296 LYS A C 1
ATOM 2297 O O . LYS A 1 296 ? -8.695 21.413 -13.816 1.00 94.38 296 LYS A O 1
ATOM 2302 N N . LEU A 1 297 ? -8.851 19.166 -13.892 1.00 95.69 297 LEU A N 1
ATOM 2303 C CA . LEU A 1 297 ? -7.437 18.866 -13.644 1.00 95.69 297 LEU A CA 1
ATOM 2304 C C . LEU A 1 297 ? -6.485 19.488 -14.671 1.00 95.69 297 LEU A C 1
ATOM 2306 O O . LEU A 1 297 ? -5.360 19.823 -14.325 1.00 95.69 297 LEU A O 1
ATOM 2310 N N . THR A 1 298 ? -6.905 19.663 -15.924 1.00 93.75 298 THR A N 1
ATOM 2311 C CA . THR A 1 298 ? -6.058 20.231 -16.987 1.00 93.75 298 THR A CA 1
ATOM 2312 C C . THR A 1 298 ? -6.128 21.756 -17.088 1.00 93.75 298 THR A C 1
ATOM 2314 O O . THR A 1 298 ? -5.686 22.317 -18.086 1.00 93.75 298 THR A O 1
ATOM 2317 N N . SER A 1 299 ? -6.697 22.447 -16.096 1.00 91.44 299 SER A N 1
ATOM 2318 C CA . SER A 1 299 ? -6.874 23.903 -16.131 1.00 91.44 299 SER A CA 1
ATOM 2319 C C . SER A 1 299 ? -6.511 24.579 -14.806 1.00 91.44 299 SER A C 1
ATOM 2321 O O . SER A 1 299 ? -6.565 23.967 -13.737 1.00 91.44 299 SER A O 1
ATOM 2323 N N . GLY A 1 300 ? -6.124 25.856 -14.883 1.00 93.12 300 GLY A N 1
ATOM 2324 C CA . GLY A 1 300 ? -5.903 26.717 -13.719 1.00 93.12 300 GLY A CA 1
ATOM 2325 C C . GLY A 1 300 ? -4.912 26.145 -12.702 1.00 93.12 300 GLY A C 1
ATOM 2326 O O . GLY A 1 300 ? -3.887 25.569 -13.065 1.00 93.12 300 GLY A O 1
ATOM 2327 N N . TRP A 1 301 ? -5.232 26.308 -11.418 1.00 94.88 301 TRP A N 1
ATOM 2328 C CA . TRP A 1 301 ? -4.391 25.875 -10.299 1.00 94.88 301 TRP A CA 1
ATOM 2329 C C . TRP A 1 301 ? -4.214 24.348 -10.231 1.00 94.88 301 TRP A C 1
ATOM 2331 O O . TRP A 1 301 ? -3.103 23.866 -10.027 1.00 94.88 301 TRP A O 1
ATOM 2341 N N . TYR A 1 302 ? -5.267 23.569 -10.502 1.00 94.19 302 TYR A N 1
ATOM 2342 C CA . TYR A 1 302 ? -5.209 22.100 -10.454 1.00 94.19 302 TYR A CA 1
ATOM 2343 C C . TYR A 1 302 ? -4.188 21.516 -11.444 1.00 94.19 302 TYR A C 1
ATOM 2345 O O . TYR A 1 302 ? -3.511 20.533 -11.132 1.00 94.19 302 TYR A O 1
ATOM 2353 N N . SER A 1 303 ? -4.015 22.168 -12.601 1.00 94.75 303 SER A N 1
ATOM 2354 C CA . SER A 1 303 ? -3.036 21.768 -13.620 1.00 94.75 303 SER A CA 1
ATOM 2355 C C . SER A 1 303 ? -1.598 21.762 -13.109 1.00 94.75 303 SER A C 1
ATOM 2357 O O . SER A 1 303 ? -0.808 20.928 -13.550 1.00 94.75 303 SER A O 1
ATOM 2359 N N . GLN A 1 304 ? -1.268 22.615 -12.137 1.00 92.25 304 GLN A N 1
ATOM 2360 C CA . GLN A 1 304 ? 0.069 22.698 -11.545 1.00 92.25 304 GLN A CA 1
ATOM 2361 C C . GLN A 1 304 ? 0.409 21.441 -10.732 1.00 92.25 304 GLN A C 1
ATOM 2363 O O . GLN A 1 304 ? 1.574 21.069 -10.628 1.00 92.25 304 GLN A O 1
ATOM 2368 N N . HIS A 1 305 ? -0.607 20.751 -10.202 1.00 92.12 305 HIS A N 1
ATOM 2369 C CA . HIS A 1 305 ? -0.450 19.503 -9.452 1.00 92.12 305 HIS A CA 1
ATOM 2370 C C . HIS A 1 305 ? -0.638 18.261 -10.329 1.00 92.12 305 HIS A C 1
ATOM 2372 O O . HIS A 1 305 ? 0.056 17.262 -10.145 1.00 92.12 305 HIS A O 1
ATOM 2378 N N . TRP A 1 306 ? -1.560 18.319 -11.292 1.00 95.19 306 TRP A N 1
ATOM 2379 C CA . TRP A 1 306 ? -1.881 17.190 -12.165 1.00 95.19 306 TRP A CA 1
ATOM 2380 C C . TRP A 1 306 ? -0.858 16.974 -13.286 1.00 95.19 306 TRP A C 1
ATOM 2382 O O . TRP A 1 306 ? -0.455 15.842 -13.552 1.00 95.19 306 TRP A O 1
ATOM 2392 N N . THR A 1 307 ? -0.426 18.053 -13.946 1.00 94.00 307 THR A N 1
ATOM 2393 C CA . THR A 1 307 ? 0.425 17.981 -15.145 1.00 94.00 307 THR A CA 1
ATOM 2394 C C . THR A 1 307 ? 1.772 17.301 -14.886 1.00 94.00 307 THR A C 1
ATOM 2396 O O . THR A 1 307 ? 2.134 16.449 -15.698 1.00 94.00 307 THR A O 1
ATOM 2399 N N . PRO A 1 308 ? 2.501 17.586 -13.782 1.00 92.38 308 PRO A N 1
ATOM 2400 C CA . PRO A 1 308 ? 3.756 16.889 -13.492 1.00 92.38 308 PRO A CA 1
ATOM 2401 C C . PRO A 1 308 ? 3.568 15.371 -13.397 1.00 92.38 308 PRO A C 1
ATOM 2403 O O . PRO A 1 308 ? 4.234 14.622 -14.106 1.00 92.38 308 PRO A O 1
ATOM 2406 N N . PHE A 1 309 ? 2.575 14.922 -12.620 1.00 94.62 309 PHE A N 1
ATOM 2407 C CA . PHE A 1 309 ? 2.227 13.504 -12.521 1.00 94.62 309 PHE A CA 1
ATOM 2408 C C . PHE A 1 309 ? 1.892 12.899 -13.880 1.00 94.62 309 PHE A C 1
ATOM 2410 O O . PHE A 1 309 ? 2.410 11.840 -14.227 1.00 94.62 309 PHE A O 1
ATOM 2417 N N . PHE A 1 310 ? 1.028 13.559 -14.652 1.00 94.81 310 PHE A N 1
ATOM 2418 C CA . PHE A 1 310 ? 0.556 13.010 -15.914 1.00 94.81 310 PHE A CA 1
ATOM 2419 C C . PHE A 1 310 ? 1.679 12.912 -16.951 1.00 94.81 310 PHE A C 1
ATOM 2421 O O . PHE A 1 310 ? 1.732 11.931 -17.691 1.00 94.81 310 PHE A O 1
ATOM 2428 N N . ASN A 1 311 ? 2.594 13.884 -16.985 1.00 93.06 311 ASN A N 1
ATOM 2429 C CA . ASN A 1 311 ? 3.763 13.859 -17.862 1.00 93.06 311 ASN A CA 1
ATOM 2430 C C . ASN A 1 311 ? 4.708 12.705 -17.510 1.00 93.06 311 ASN A C 1
ATOM 2432 O O . ASN A 1 311 ? 5.058 11.926 -18.398 1.00 93.06 311 ASN A O 1
ATOM 2436 N N . ASP A 1 312 ? 5.051 12.548 -16.230 1.00 92.25 312 ASP A N 1
ATOM 2437 C CA . ASP A 1 312 ? 5.935 11.475 -15.762 1.00 92.25 312 ASP A CA 1
ATOM 2438 C C . ASP A 1 312 ? 5.307 10.094 -15.991 1.00 92.25 312 ASP A C 1
ATOM 2440 O O . ASP A 1 312 ? 5.924 9.201 -16.576 1.00 92.25 312 ASP A O 1
ATOM 2444 N N . TYR A 1 313 ? 4.037 9.922 -15.613 1.00 94.44 313 TYR A N 1
ATOM 2445 C CA . TYR A 1 313 ? 3.283 8.697 -15.881 1.00 94.44 313 TYR A CA 1
ATOM 2446 C C . TYR A 1 313 ? 3.267 8.366 -17.379 1.00 94.44 313 TYR A C 1
ATOM 2448 O O . TYR A 1 313 ? 3.540 7.224 -17.756 1.00 94.44 313 TYR A O 1
ATOM 2456 N N . ARG A 1 314 ? 2.977 9.348 -18.245 1.00 93.56 314 ARG A N 1
ATOM 2457 C CA . ARG A 1 314 ? 2.934 9.133 -19.697 1.00 93.56 314 ARG A CA 1
ATOM 2458 C C . ARG A 1 314 ? 4.292 8.779 -20.271 1.00 93.56 314 ARG A C 1
ATOM 2460 O O . ARG A 1 314 ? 4.336 7.945 -21.170 1.00 93.56 314 ARG A O 1
ATOM 2467 N N . LEU A 1 315 ? 5.370 9.380 -19.773 1.00 91.06 315 LEU A N 1
ATOM 2468 C CA . LEU A 1 315 ? 6.729 9.014 -20.156 1.00 91.06 315 LEU A CA 1
ATOM 2469 C C . LEU A 1 315 ? 6.983 7.531 -19.860 1.00 91.06 315 LEU A C 1
ATOM 2471 O O . LEU A 1 315 ? 7.369 6.777 -20.756 1.00 91.06 315 LEU A O 1
ATOM 2475 N N . TYR A 1 316 ? 6.708 7.091 -18.630 1.00 92.81 316 TYR A N 1
ATOM 2476 C CA . TYR A 1 316 ? 6.911 5.696 -18.243 1.00 92.81 316 TYR A CA 1
ATOM 2477 C C . TYR A 1 316 ? 5.998 4.738 -19.012 1.00 92.81 316 TYR A C 1
ATOM 2479 O O . TYR A 1 316 ? 6.468 3.702 -19.488 1.00 92.81 316 TYR A O 1
ATOM 2487 N N . ASP A 1 317 ? 4.715 5.069 -19.176 1.00 91.75 317 ASP A N 1
ATOM 2488 C CA . ASP A 1 317 ? 3.771 4.259 -19.951 1.00 91.75 317 ASP A CA 1
ATOM 2489 C C . ASP A 1 317 ? 4.209 4.136 -21.413 1.00 91.75 317 ASP A C 1
ATOM 2491 O O . ASP A 1 317 ? 4.255 3.029 -21.947 1.00 91.75 317 ASP A O 1
ATOM 2495 N N . HIS A 1 318 ? 4.632 5.238 -22.032 1.00 88.19 318 HIS A N 1
ATOM 2496 C CA . HIS A 1 318 ? 5.134 5.258 -23.401 1.00 88.19 318 HIS A CA 1
ATOM 2497 C C . HIS A 1 318 ? 6.372 4.372 -23.577 1.00 88.19 318 HIS A C 1
ATOM 2499 O O . HIS A 1 318 ? 6.384 3.517 -24.463 1.00 88.19 318 HIS A O 1
ATOM 2505 N N . ILE A 1 319 ? 7.382 4.504 -22.711 1.00 86.88 319 ILE A N 1
ATOM 2506 C CA . ILE A 1 319 ? 8.599 3.677 -22.778 1.00 86.88 319 ILE A CA 1
ATOM 2507 C C . ILE A 1 319 ? 8.253 2.197 -22.604 1.00 86.88 319 ILE A C 1
ATOM 2509 O O . ILE A 1 319 ? 8.730 1.343 -23.358 1.00 86.88 319 ILE A O 1
ATOM 2513 N N . TRP A 1 320 ? 7.375 1.876 -21.651 1.00 87.12 320 TRP A N 1
ATOM 2514 C CA . TRP A 1 320 ? 6.898 0.511 -21.494 1.00 87.12 320 TRP A CA 1
ATOM 2515 C C . TRP A 1 320 ? 6.145 0.014 -22.737 1.00 87.12 320 TRP A C 1
ATOM 2517 O O . TRP A 1 320 ? 6.332 -1.133 -23.134 1.00 87.12 320 TRP A O 1
ATOM 2527 N N . MET A 1 321 ? 5.304 0.830 -23.374 1.00 81.94 321 MET A N 1
ATOM 2528 C CA . MET A 1 321 ? 4.566 0.435 -24.579 1.00 81.94 321 MET A CA 1
ATOM 2529 C C . MET A 1 321 ? 5.479 0.222 -25.788 1.00 81.94 321 MET A C 1
ATOM 2531 O O . MET A 1 321 ? 5.307 -0.777 -26.490 1.00 81.94 321 MET A O 1
ATOM 2535 N N . HIS A 1 322 ? 6.496 1.066 -25.978 1.00 72.38 322 HIS A N 1
ATOM 2536 C CA . HIS A 1 322 ? 7.527 0.854 -26.998 1.00 72.38 322 HIS A CA 1
ATOM 2537 C C . HIS A 1 322 ? 8.255 -0.479 -26.801 1.00 72.38 322 HIS A C 1
ATOM 2539 O O . HIS A 1 322 ? 8.447 -1.224 -27.763 1.00 72.38 322 HIS A O 1
ATOM 2545 N N . TRP A 1 323 ? 8.549 -0.849 -25.550 1.00 65.50 323 TRP A N 1
ATOM 2546 C CA . TRP A 1 323 ? 9.138 -2.151 -25.238 1.00 65.50 323 TRP A CA 1
ATOM 2547 C C . TRP A 1 323 ? 8.263 -3.344 -25.675 1.00 65.50 323 TRP A C 1
ATOM 2549 O O . TRP A 1 323 ? 8.784 -4.353 -26.168 1.00 65.50 323 TRP A O 1
ATOM 2559 N N . PHE A 1 324 ? 6.939 -3.258 -25.493 1.00 61.94 324 PHE A N 1
ATOM 2560 C CA . PHE A 1 324 ? 6.024 -4.373 -25.771 1.00 61.94 324 PHE A CA 1
ATOM 2561 C C . PHE A 1 324 ? 5.558 -4.460 -27.229 1.00 61.94 324 PHE A C 1
ATOM 2563 O O . PHE A 1 324 ? 5.410 -5.578 -27.724 1.00 61.94 324 PHE A O 1
ATOM 2570 N N . HIS A 1 325 ? 5.341 -3.332 -27.912 1.00 56.25 325 HIS A N 1
ATOM 2571 C CA . HIS A 1 325 ? 4.605 -3.308 -29.183 1.00 56.25 325 HIS A CA 1
ATOM 2572 C C . HIS A 1 325 ? 5.438 -2.951 -30.420 1.00 56.25 325 HIS A C 1
ATOM 2574 O O . HIS A 1 325 ? 5.085 -3.397 -31.507 1.00 56.25 325 HIS A O 1
ATOM 2580 N N . ALA A 1 326 ? 6.533 -2.194 -30.291 1.00 52.84 326 ALA A N 1
ATOM 2581 C CA . ALA A 1 326 ? 7.180 -1.582 -31.458 1.00 52.84 326 ALA A CA 1
ATOM 2582 C C . ALA A 1 326 ? 8.345 -2.389 -32.059 1.00 52.84 326 ALA A C 1
ATOM 2584 O O . ALA A 1 326 ? 8.881 -2.008 -33.089 1.00 52.84 326 ALA A O 1
ATOM 2585 N N . GLY A 1 327 ? 8.800 -3.478 -31.428 1.00 52.25 327 GLY A N 1
ATOM 2586 C CA . GLY A 1 327 ? 10.011 -4.187 -31.882 1.00 52.25 327 GLY A CA 1
ATOM 2587 C C . GLY A 1 327 ? 11.324 -3.410 -31.659 1.00 52.25 327 GLY A C 1
ATOM 2588 O O . GLY A 1 327 ? 12.387 -4.037 -31.639 1.00 52.25 327 GLY A O 1
ATOM 2589 N N . ASP A 1 328 ? 11.236 -2.109 -31.359 1.00 53.50 328 ASP A N 1
ATOM 2590 C CA . ASP A 1 328 ? 12.284 -1.180 -30.905 1.00 53.50 328 ASP A CA 1
ATOM 2591 C C . ASP A 1 328 ? 12.748 -1.487 -29.474 1.00 53.50 328 ASP A C 1
ATOM 2593 O O . ASP A 1 328 ? 12.747 -0.657 -28.564 1.00 53.50 328 ASP A O 1
ATOM 2597 N N . ARG A 1 329 ? 13.113 -2.742 -29.230 1.00 64.56 329 ARG A N 1
ATOM 2598 C CA . ARG A 1 329 ? 13.694 -3.143 -27.954 1.00 64.56 329 ARG A CA 1
ATOM 2599 C C . ARG A 1 329 ? 15.111 -2.613 -27.908 1.00 64.56 329 ARG A C 1
ATOM 2601 O O . ARG A 1 329 ? 15.915 -2.975 -28.763 1.00 64.56 329 ARG A O 1
ATOM 2608 N N . VAL A 1 330 ? 15.450 -1.859 -26.866 1.00 70.25 330 VAL A N 1
ATOM 2609 C CA . VAL A 1 330 ? 16.854 -1.680 -26.498 1.00 70.25 330 VAL A CA 1
ATOM 2610 C C . VAL A 1 330 ? 17.451 -3.068 -26.279 1.00 70.25 330 VAL A C 1
ATOM 2612 O O . VAL A 1 330 ? 17.042 -3.815 -25.386 1.00 70.25 330 VAL A O 1
ATOM 2615 N N . ARG A 1 331 ? 18.375 -3.453 -27.157 1.00 72.81 331 ARG A N 1
ATOM 2616 C CA . ARG A 1 331 ? 18.968 -4.788 -27.141 1.00 72.81 331 ARG A CA 1
ATOM 2617 C C . ARG A 1 331 ? 20.224 -4.760 -26.303 1.00 72.81 331 ARG A C 1
ATOM 2619 O O . ARG A 1 331 ? 21.245 -4.229 -26.722 1.00 72.81 331 ARG A O 1
ATOM 2626 N N . ILE A 1 332 ? 20.139 -5.363 -25.128 1.00 81.06 332 ILE A N 1
ATOM 2627 C CA . ILE A 1 332 ? 21.296 -5.548 -24.262 1.00 81.06 332 ILE A CA 1
ATOM 2628 C C . ILE A 1 332 ? 22.084 -6.761 -24.769 1.00 81.06 332 ILE A C 1
ATOM 2630 O O . ILE A 1 332 ? 21.515 -7.825 -25.032 1.00 81.06 332 ILE A O 1
ATOM 2634 N N . CYS A 1 333 ? 23.395 -6.597 -24.916 1.00 86.44 333 CYS A N 1
ATOM 2635 C CA . CYS A 1 333 ? 24.323 -7.684 -25.190 1.00 86.44 333 CYS A CA 1
ATOM 2636 C C . CYS A 1 333 ? 25.545 -7.531 -24.284 1.00 86.44 333 CYS A C 1
ATOM 2638 O O . CYS A 1 333 ? 26.258 -6.538 -24.377 1.00 86.44 333 CYS A O 1
ATOM 2640 N N . ASP A 1 334 ? 25.792 -8.530 -23.442 1.00 90.62 334 ASP A N 1
ATOM 2641 C CA . ASP A 1 334 ? 26.910 -8.548 -22.497 1.00 90.62 334 ASP A CA 1
ATOM 2642 C C . ASP A 1 334 ? 28.194 -9.151 -23.094 1.00 90.62 334 ASP A C 1
ATOM 2644 O O . ASP A 1 334 ? 29.212 -9.233 -22.410 1.00 90.62 334 ASP A O 1
ATOM 2648 N N . ASN A 1 335 ? 28.182 -9.577 -24.365 1.00 90.44 335 ASN A N 1
ATOM 2649 C CA . ASN A 1 335 ? 29.411 -9.998 -25.036 1.00 90.44 335 ASN A CA 1
ATOM 2650 C C . ASN A 1 335 ? 30.277 -8.762 -25.328 1.00 90.44 335 ASN A C 1
ATOM 2652 O O . ASN A 1 335 ? 29.957 -7.960 -26.204 1.00 90.44 335 ASN A O 1
ATOM 2656 N N . LEU A 1 336 ? 31.415 -8.646 -24.643 1.00 87.88 336 LEU A N 1
ATOM 2657 C CA . LEU A 1 336 ? 32.329 -7.503 -24.761 1.00 87.88 336 LEU A CA 1
ATOM 2658 C C . LEU A 1 336 ? 32.914 -7.311 -26.172 1.00 87.88 336 LEU A C 1
ATOM 2660 O O . LEU A 1 336 ? 33.300 -6.202 -26.532 1.00 87.88 336 LEU A O 1
ATOM 2664 N N . ASN A 1 337 ? 32.948 -8.355 -27.006 1.00 87.38 337 ASN A N 1
ATOM 2665 C CA . ASN A 1 337 ? 33.382 -8.270 -28.404 1.00 87.38 337 ASN A CA 1
ATOM 2666 C C . ASN A 1 337 ? 32.253 -7.869 -29.369 1.00 87.38 337 ASN A C 1
ATOM 2668 O O . ASN A 1 337 ? 32.485 -7.812 -30.576 1.00 87.38 337 ASN A O 1
ATOM 2672 N N . HIS A 1 338 ? 31.047 -7.565 -28.875 1.00 83.06 338 HIS A N 1
ATOM 2673 C CA . HIS A 1 338 ? 29.909 -7.203 -29.721 1.00 83.06 338 HIS A CA 1
ATOM 2674 C C . HIS A 1 338 ? 30.180 -5.965 -30.595 1.00 83.06 338 HIS A C 1
ATOM 2676 O O . HIS A 1 338 ? 29.802 -5.958 -31.763 1.00 83.06 338 HIS A O 1
ATOM 2682 N N . HIS A 1 339 ? 30.921 -4.971 -30.085 1.00 81.12 339 HIS A N 1
ATOM 2683 C CA . HIS A 1 339 ? 31.295 -3.756 -30.828 1.00 81.12 339 HIS A CA 1
ATOM 2684 C C . HIS A 1 339 ? 32.076 -4.039 -32.123 1.00 81.12 339 HIS A C 1
ATOM 2686 O O . HIS A 1 339 ? 31.991 -3.276 -33.078 1.00 81.12 339 HIS A O 1
ATOM 2692 N N . LYS A 1 340 ? 32.794 -5.167 -32.198 1.00 81.19 340 LYS A N 1
ATOM 2693 C CA . LYS A 1 340 ? 33.559 -5.571 -33.391 1.00 81.19 340 LYS A CA 1
ATOM 2694 C C . LYS A 1 340 ? 32.667 -6.085 -34.525 1.00 81.19 340 LYS A C 1
ATOM 2696 O O . LYS A 1 340 ? 33.161 -6.369 -35.610 1.00 81.19 340 LYS A O 1
ATOM 2701 N N . LYS A 1 341 ? 31.366 -6.255 -34.267 1.00 71.75 341 LYS A N 1
ATOM 2702 C CA . LYS A 1 341 ? 30.379 -6.835 -35.190 1.00 71.75 341 LYS A CA 1
ATOM 2703 C C . LYS A 1 341 ? 29.319 -5.822 -35.643 1.00 71.75 341 LYS A C 1
ATOM 2705 O O . LYS A 1 341 ? 28.290 -6.247 -36.165 1.00 71.75 341 LYS A O 1
ATOM 2710 N N . ALA A 1 342 ? 29.565 -4.524 -35.432 1.00 56.69 342 ALA A N 1
ATOM 2711 C CA . ALA A 1 342 ? 28.580 -3.440 -35.516 1.00 56.69 342 ALA A CA 1
ATOM 2712 C C . ALA A 1 342 ? 27.817 -3.314 -36.855 1.00 56.69 342 ALA A C 1
ATOM 2714 O O . ALA A 1 342 ? 26.740 -2.733 -36.855 1.00 56.69 342 ALA A O 1
ATOM 2715 N N . ASP A 1 343 ? 28.294 -3.920 -37.949 1.00 54.47 343 ASP A N 1
ATOM 2716 C CA . ASP A 1 343 ? 27.663 -3.826 -39.279 1.00 54.47 343 ASP A CA 1
ATOM 2717 C C . ASP A 1 343 ? 26.882 -5.066 -39.741 1.00 54.47 343 ASP A C 1
ATOM 2719 O O . ASP A 1 343 ? 26.274 -5.068 -40.813 1.00 54.47 343 ASP A O 1
ATOM 2723 N N . ARG A 1 344 ? 26.848 -6.156 -38.963 1.00 53.56 344 ARG A N 1
ATOM 2724 C CA . ARG A 1 344 ? 26.039 -7.324 -39.349 1.00 53.56 344 ARG A CA 1
ATOM 2725 C C . ARG A 1 344 ? 24.615 -7.145 -38.848 1.00 53.56 344 ARG A C 1
ATOM 2727 O O . ARG A 1 344 ? 24.311 -7.572 -37.742 1.00 53.56 344 ARG A O 1
ATOM 2734 N N . GLY A 1 345 ? 23.822 -6.474 -39.687 1.00 52.62 345 GLY A N 1
ATOM 2735 C CA . GLY A 1 345 ? 22.361 -6.484 -39.825 1.00 52.62 345 GLY A CA 1
ATOM 2736 C C . GLY A 1 345 ? 21.510 -6.904 -38.624 1.00 52.62 345 GLY A C 1
ATOM 2737 O O . GLY A 1 345 ? 21.697 -7.964 -38.043 1.00 52.62 345 GLY A O 1
ATOM 2738 N N . ILE A 1 346 ? 20.498 -6.083 -38.332 1.00 54.56 346 ILE A N 1
ATOM 2739 C CA . ILE A 1 346 ? 19.321 -6.338 -37.482 1.00 54.56 346 ILE A CA 1
ATOM 2740 C C . ILE A 1 346 ? 19.179 -7.824 -37.100 1.00 54.56 346 ILE A C 1
ATOM 2742 O O . ILE A 1 346 ? 18.573 -8.609 -37.827 1.00 54.56 346 ILE A O 1
ATOM 2746 N N . TYR A 1 347 ? 19.734 -8.240 -35.954 1.00 56.16 347 TYR A N 1
ATOM 2747 C CA . TYR A 1 347 ? 19.568 -9.623 -35.501 1.00 56.16 347 TYR A CA 1
ATOM 2748 C C . TYR A 1 347 ? 18.063 -9.889 -35.318 1.00 56.16 347 TYR A C 1
ATOM 2750 O O . TYR A 1 347 ? 17.440 -9.323 -34.432 1.00 56.16 347 TYR A O 1
ATOM 2758 N N . LEU A 1 348 ? 17.416 -10.715 -36.132 1.00 57.94 348 LEU A N 1
ATOM 2759 C CA . LEU A 1 348 ? 15.978 -10.988 -35.953 1.00 57.94 348 LEU A CA 1
ATOM 2760 C C . LEU A 1 348 ? 15.689 -11.831 -34.689 1.00 57.94 348 LEU A C 1
ATOM 2762 O O . LEU A 1 348 ? 14.535 -12.080 -34.350 1.00 57.94 348 LEU A O 1
ATOM 2766 N N . GLU A 1 349 ? 16.728 -12.267 -33.966 1.00 67.19 349 GLU A N 1
ATOM 2767 C CA . GLU A 1 349 ? 16.594 -13.069 -32.753 1.00 67.19 349 GLU A CA 1
ATOM 2768 C C . GLU A 1 349 ? 16.148 -12.255 -31.527 1.00 67.19 349 GLU A C 1
ATOM 2770 O O . GLU A 1 349 ? 16.626 -11.156 -31.242 1.00 67.19 349 GLU A O 1
ATOM 2775 N N . VAL A 1 350 ? 15.262 -12.862 -30.734 1.00 71.94 350 VAL A N 1
ATOM 2776 C CA . VAL A 1 350 ? 14.909 -12.385 -29.393 1.00 71.94 350 VAL A CA 1
ATOM 2777 C C . VAL A 1 350 ? 16.119 -12.546 -28.472 1.00 71.94 350 VAL A C 1
ATOM 2779 O O . VAL A 1 350 ? 16.698 -13.633 -28.413 1.00 71.94 350 VAL A O 1
ATOM 2782 N N . ALA A 1 351 ? 16.465 -11.488 -27.731 1.00 78.06 351 ALA A N 1
ATOM 2783 C CA . ALA A 1 351 ? 17.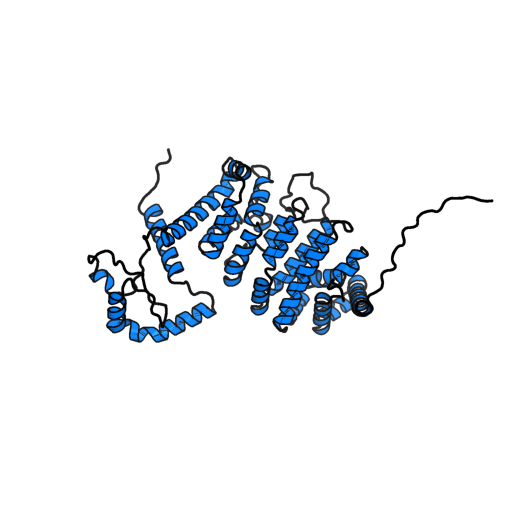544 -11.509 -26.745 1.00 78.06 351 ALA A CA 1
ATOM 2784 C C . ALA A 1 351 ? 17.355 -12.638 -25.713 1.00 78.06 351 ALA A C 1
ATOM 2786 O O . ALA A 1 351 ? 16.238 -12.904 -25.261 1.00 78.06 351 ALA A O 1
ATOM 2787 N N . LYS A 1 352 ? 18.452 -13.302 -25.337 1.00 82.06 352 LYS A N 1
ATOM 2788 C CA . LYS A 1 352 ? 18.456 -14.499 -24.483 1.00 82.06 352 LYS A CA 1
ATOM 2789 C C . LYS A 1 352 ? 19.308 -14.270 -23.249 1.00 82.06 352 LYS A C 1
ATOM 2791 O O . LYS A 1 352 ? 20.440 -13.810 -23.353 1.00 82.06 352 LYS A O 1
ATOM 2796 N N . GLU A 1 353 ? 18.786 -14.645 -22.090 1.00 90.19 353 GLU A N 1
ATOM 2797 C CA . GLU A 1 353 ? 19.571 -14.712 -20.859 1.00 90.19 353 GLU A CA 1
ATOM 2798 C C . GLU A 1 353 ? 20.292 -16.059 -20.737 1.00 90.19 353 GLU A C 1
ATOM 2800 O O . GLU A 1 353 ? 19.811 -17.094 -21.211 1.00 90.19 353 GLU A O 1
ATOM 2805 N N . CYS A 1 354 ? 21.448 -16.068 -20.073 1.00 92.62 354 CYS A N 1
ATOM 2806 C CA . CYS A 1 354 ? 22.082 -17.321 -19.679 1.00 92.62 354 CYS A CA 1
ATOM 2807 C C . CYS A 1 354 ? 21.138 -18.099 -18.752 1.00 92.62 354 CYS A C 1
ATOM 2809 O O . CYS A 1 354 ? 20.791 -17.631 -17.669 1.00 92.62 354 CYS A O 1
ATOM 2811 N N . THR A 1 355 ? 20.761 -19.318 -19.133 1.00 91.50 355 THR A N 1
ATOM 2812 C CA . THR A 1 355 ? 19.784 -20.127 -18.386 1.00 91.50 355 THR A CA 1
ATOM 2813 C C . THR A 1 355 ? 20.251 -20.492 -16.975 1.00 91.50 355 THR A C 1
ATOM 2815 O O . THR A 1 355 ? 19.419 -20.721 -16.095 1.00 91.50 355 THR A O 1
ATOM 2818 N N . ARG A 1 356 ? 21.572 -20.513 -16.738 1.00 93.31 356 ARG A N 1
ATOM 2819 C CA . ARG A 1 356 ? 22.176 -20.883 -15.453 1.00 93.31 356 ARG A CA 1
ATOM 2820 C C . ARG A 1 356 ? 22.290 -19.704 -14.489 1.00 93.31 356 ARG A C 1
ATOM 2822 O O . ARG A 1 356 ? 21.732 -19.766 -13.392 1.00 93.31 356 ARG A O 1
ATOM 2829 N N . CYS A 1 357 ? 23.035 -18.658 -14.851 1.00 94.31 357 CYS A N 1
ATOM 2830 C CA . CYS A 1 357 ? 23.235 -17.519 -13.953 1.00 94.31 357 CYS A CA 1
ATOM 2831 C C . CYS A 1 357 ? 22.139 -16.461 -14.073 1.00 94.31 357 CYS A C 1
ATOM 2833 O O . CYS A 1 357 ? 21.891 -15.795 -13.078 1.00 94.31 357 CYS A O 1
ATOM 2835 N N . ARG A 1 358 ? 21.502 -16.305 -15.245 1.00 91.31 358 ARG A N 1
ATOM 2836 C CA . ARG A 1 358 ? 20.557 -15.230 -15.618 1.00 91.31 358 ARG A CA 1
ATOM 2837 C C . ARG A 1 358 ? 21.071 -13.797 -15.416 1.00 91.31 358 ARG A C 1
ATOM 2839 O O . ARG A 1 358 ? 20.291 -12.849 -15.442 1.00 91.31 358 ARG A O 1
ATOM 2846 N N . THR A 1 359 ? 22.378 -13.624 -15.216 1.00 92.19 359 THR A N 1
ATOM 2847 C CA . THR A 1 359 ? 23.006 -12.301 -15.097 1.00 92.19 359 THR A CA 1
ATOM 2848 C C . THR A 1 359 ? 23.328 -11.721 -16.468 1.00 92.19 359 THR A C 1
ATOM 2850 O O . THR A 1 359 ? 22.981 -10.571 -16.725 1.00 92.19 359 THR A O 1
ATOM 2853 N N . LYS A 1 360 ? 23.906 -12.535 -17.360 1.00 91.94 360 LYS A N 1
ATOM 2854 C CA . LYS A 1 360 ? 24.281 -12.141 -18.721 1.00 91.94 360 LYS A CA 1
ATOM 2855 C C . LYS A 1 360 ? 23.131 -12.319 -19.712 1.00 91.94 360 LYS A C 1
ATOM 2857 O O . LYS A 1 360 ? 22.369 -13.289 -19.623 1.00 91.94 360 LYS A O 1
ATOM 2862 N N . VAL A 1 361 ? 23.046 -11.403 -20.666 1.00 90.25 361 VAL A N 1
ATOM 2863 C CA . VAL A 1 361 ? 22.058 -11.313 -21.739 1.00 90.25 361 VAL A CA 1
ATOM 2864 C C . VAL A 1 361 ? 22.781 -11.160 -23.070 1.00 90.25 361 VAL A C 1
ATOM 2866 O O . VAL A 1 361 ? 23.764 -10.436 -23.181 1.00 90.25 361 VAL A O 1
ATOM 2869 N N . TYR A 1 362 ? 22.280 -11.825 -24.103 1.00 88.12 362 TYR A N 1
ATOM 2870 C CA . TYR A 1 362 ? 22.879 -11.826 -25.429 1.00 88.12 362 TYR A CA 1
ATOM 2871 C C . TYR A 1 362 ? 21.835 -11.528 -26.494 1.00 88.12 362 TYR A C 1
ATOM 2873 O O . TYR A 1 362 ? 20.736 -12.083 -26.469 1.00 88.12 362 TYR A O 1
ATOM 2881 N N . CYS A 1 363 ? 22.202 -10.712 -27.479 1.00 84.25 363 CYS A N 1
ATOM 2882 C CA . CYS A 1 363 ? 21.346 -10.428 -28.629 1.00 84.25 363 CYS A CA 1
ATOM 2883 C C . CYS A 1 363 ? 21.223 -11.616 -29.604 1.00 84.25 363 CYS A C 1
ATOM 2885 O O . CYS A 1 363 ? 20.304 -11.638 -30.417 1.00 84.25 363 CYS A O 1
ATOM 2887 N N . SER A 1 364 ? 22.118 -12.609 -29.525 1.00 84.56 364 SER A N 1
ATOM 2888 C CA . SER A 1 364 ? 22.093 -13.813 -30.363 1.00 84.56 364 SER A CA 1
ATOM 2889 C C . SER A 1 364 ? 22.797 -15.002 -29.699 1.00 84.56 364 SER A C 1
ATOM 2891 O O . SER A 1 364 ? 23.616 -14.842 -28.785 1.00 84.56 364 SER A O 1
ATOM 2893 N N . ARG A 1 365 ? 22.524 -16.219 -30.193 1.00 87.88 365 ARG A N 1
ATOM 2894 C CA . ARG A 1 365 ? 23.256 -17.435 -29.777 1.00 87.88 365 ARG A CA 1
ATOM 2895 C C . ARG A 1 365 ? 24.749 -17.363 -30.090 1.00 87.88 365 ARG A C 1
ATOM 2897 O O . ARG A 1 365 ? 25.550 -17.948 -29.367 1.00 87.88 365 ARG A O 1
ATOM 2904 N N . GLU A 1 366 ? 25.123 -16.673 -31.162 1.00 88.94 366 GLU A N 1
ATOM 2905 C CA . GLU A 1 366 ? 26.525 -16.490 -31.533 1.00 88.94 366 GLU A CA 1
ATOM 2906 C C . GLU A 1 366 ? 27.263 -15.667 -30.473 1.00 88.94 366 GLU A C 1
ATOM 2908 O O . GLU A 1 366 ? 28.294 -16.108 -29.966 1.00 88.94 366 GLU A O 1
ATOM 2913 N N . CYS A 1 367 ? 26.687 -14.526 -30.070 1.00 89.56 367 CYS A N 1
ATOM 2914 C CA . CYS A 1 367 ? 27.263 -13.695 -29.016 1.00 89.56 367 CYS A CA 1
ATOM 2915 C C . CYS A 1 367 ? 27.391 -14.468 -27.699 1.00 89.56 367 CYS A C 1
ATOM 2917 O O . CYS A 1 367 ? 28.416 -14.351 -27.033 1.00 89.56 367 CYS A O 1
ATOM 2919 N N . GLN A 1 368 ? 26.402 -15.300 -27.357 1.00 91.62 368 GLN A N 1
ATOM 2920 C CA . GLN A 1 368 ? 26.471 -16.156 -26.174 1.00 91.62 368 GLN A CA 1
ATOM 2921 C C . GLN A 1 368 ? 27.610 -17.180 -26.254 1.00 91.62 368 GLN A C 1
ATOM 2923 O O . GLN A 1 368 ? 28.338 -17.356 -25.283 1.00 91.62 368 GLN A O 1
ATOM 2928 N N . ARG A 1 369 ? 27.761 -17.889 -27.381 1.00 92.75 369 ARG A N 1
ATOM 2929 C CA . ARG A 1 369 ? 28.791 -18.932 -27.534 1.00 92.75 369 ARG A CA 1
ATOM 2930 C C . ARG A 1 369 ? 30.198 -18.360 -27.449 1.00 92.75 369 ARG A C 1
ATOM 2932 O O . ARG A 1 369 ? 31.045 -18.939 -26.776 1.00 92.75 369 ARG A O 1
ATOM 2939 N N . GLU A 1 370 ? 30.436 -17.242 -28.122 1.00 92.81 370 GLU A N 1
ATOM 2940 C CA . GLU A 1 370 ? 31.739 -16.583 -28.102 1.00 92.81 370 GLU A CA 1
ATOM 2941 C C . GLU A 1 370 ? 32.112 -16.136 -26.684 1.00 92.81 370 GLU A C 1
ATOM 2943 O O . GLU A 1 370 ? 33.202 -16.448 -26.203 1.00 92.81 370 GLU A O 1
ATOM 2948 N N . ASP A 1 371 ? 31.187 -15.460 -26.001 1.00 94.06 371 ASP A N 1
ATOM 2949 C CA . ASP A 1 371 ? 31.397 -14.999 -24.632 1.00 94.06 371 ASP A CA 1
ATOM 2950 C C . ASP A 1 371 ? 31.567 -16.178 -23.664 1.00 94.06 371 ASP A C 1
ATOM 2952 O O . ASP A 1 371 ? 32.439 -16.154 -22.801 1.00 94.06 371 ASP A O 1
ATOM 2956 N N . TRP A 1 372 ? 30.810 -17.265 -23.856 1.00 95.44 372 TRP A N 1
ATOM 2957 C CA . TRP A 1 372 ? 30.937 -18.489 -23.063 1.00 95.44 372 TRP A CA 1
ATOM 2958 C C . TRP A 1 372 ? 32.326 -19.116 -23.153 1.00 95.44 372 TRP A C 1
ATOM 2960 O O . TRP A 1 372 ? 32.856 -19.568 -22.142 1.00 95.44 372 TRP A O 1
ATOM 2970 N N . VAL A 1 373 ? 32.908 -19.179 -24.352 1.00 94.94 373 VAL A N 1
ATOM 2971 C CA . VAL A 1 373 ? 34.238 -19.771 -24.550 1.00 94.94 373 VAL A CA 1
ATOM 2972 C C . VAL A 1 373 ? 35.330 -18.891 -23.948 1.00 94.94 373 VAL A C 1
ATOM 2974 O O . VAL A 1 373 ? 36.277 -19.426 -23.381 1.00 94.94 373 VAL A O 1
ATOM 2977 N N . ARG A 1 374 ? 35.203 -17.565 -24.060 1.00 92.06 374 ARG A N 1
ATOM 2978 C CA . ARG A 1 374 ? 36.270 -16.630 -23.680 1.00 92.06 374 ARG A CA 1
ATOM 2979 C C . ARG A 1 374 ? 36.224 -16.183 -22.221 1.00 92.06 374 ARG A C 1
ATOM 2981 O O . ARG A 1 374 ? 37.277 -16.090 -21.602 1.00 92.06 374 ARG A O 1
ATOM 2988 N N . PHE A 1 375 ? 35.037 -15.902 -21.685 1.00 93.44 375 PHE A N 1
ATOM 2989 C CA . PHE A 1 375 ? 34.886 -15.211 -20.400 1.00 93.44 375 PHE A CA 1
ATOM 2990 C C . PHE A 1 375 ? 33.832 -15.879 -19.504 1.00 93.44 375 PHE A C 1
ATOM 2992 O O . PHE A 1 375 ? 34.134 -16.368 -18.413 1.00 93.44 375 PHE A O 1
ATOM 2999 N N . HIS A 1 376 ? 32.586 -15.979 -19.976 1.00 95.69 376 HIS A N 1
ATOM 3000 C CA . HIS A 1 376 ? 31.437 -16.229 -19.108 1.00 95.69 376 HIS A CA 1
ATOM 3001 C C . HIS A 1 376 ? 31.426 -17.603 -18.424 1.00 95.69 376 HIS A C 1
ATOM 3003 O O . HIS A 1 376 ? 30.889 -17.719 -17.321 1.00 95.69 376 HIS A O 1
ATOM 3009 N N . ARG A 1 377 ? 32.027 -18.646 -19.016 1.00 96.12 377 ARG A N 1
ATOM 3010 C CA . ARG A 1 377 ? 32.072 -19.987 -18.399 1.00 96.12 377 ARG A CA 1
ATOM 3011 C C . ARG A 1 377 ? 32.655 -19.955 -16.986 1.00 96.12 377 ARG A C 1
ATOM 3013 O O . ARG A 1 377 ? 32.114 -20.626 -16.107 1.00 96.12 377 ARG A O 1
ATOM 3020 N N . ASN A 1 378 ? 33.703 -19.161 -16.779 1.00 96.69 378 ASN A N 1
ATOM 3021 C CA . ASN A 1 378 ? 34.400 -19.064 -15.499 1.00 96.69 378 ASN A CA 1
ATOM 3022 C C . ASN A 1 378 ? 33.660 -18.136 -14.520 1.00 96.69 378 ASN A C 1
ATOM 3024 O O . ASN A 1 378 ? 33.605 -18.422 -13.332 1.00 96.69 378 ASN A O 1
ATOM 3028 N N . GLU A 1 379 ? 32.991 -17.092 -15.020 1.00 96.44 379 GLU A N 1
ATOM 3029 C CA . GLU A 1 379 ? 32.212 -16.150 -14.198 1.00 96.44 379 GLU A CA 1
ATOM 3030 C C . GLU A 1 379 ? 30.825 -16.688 -13.792 1.00 96.44 379 GLU A C 1
ATOM 3032 O O . GLU A 1 379 ? 30.176 -16.180 -12.875 1.00 96.44 379 GLU A O 1
ATOM 3037 N N . CYS A 1 380 ? 30.280 -17.658 -14.535 1.00 96.75 380 CYS A N 1
ATOM 3038 C CA . CYS A 1 380 ? 28.888 -18.089 -14.405 1.00 96.75 380 CYS A CA 1
ATOM 3039 C C . CYS A 1 380 ? 28.510 -18.599 -12.996 1.00 96.75 380 CYS A C 1
ATOM 3041 O O . CYS A 1 380 ? 27.398 -18.279 -12.552 1.00 96.75 380 CYS A O 1
ATOM 3043 N N . PRO A 1 381 ? 29.341 -19.387 -12.281 1.00 97.50 381 PRO A N 1
ATOM 3044 C CA . PRO A 1 381 ? 29.016 -19.843 -10.928 1.00 97.50 381 PRO A CA 1
ATOM 3045 C C . PRO A 1 381 ? 28.881 -18.693 -9.921 1.00 97.50 381 PRO A C 1
ATOM 3047 O O . PRO A 1 381 ? 27.885 -18.627 -9.198 1.00 97.50 381 PRO A O 1
ATOM 3050 N N . GLU A 1 382 ? 29.829 -17.757 -9.921 1.00 97.00 382 GLU A N 1
ATOM 3051 C CA . GLU A 1 382 ? 29.847 -16.599 -9.019 1.00 97.00 382 GLU A CA 1
ATOM 3052 C C . GLU A 1 382 ? 28.690 -15.650 -9.319 1.00 97.00 382 GLU A C 1
ATOM 3054 O O . GLU A 1 382 ? 27.931 -15.282 -8.424 1.00 97.00 382 GLU A O 1
ATOM 3059 N N . ASN A 1 383 ? 28.462 -15.361 -10.601 1.00 95.75 383 ASN A N 1
ATOM 3060 C CA . ASN A 1 383 ? 27.311 -14.593 -11.062 1.00 95.75 383 ASN A CA 1
ATOM 3061 C C . ASN A 1 383 ? 25.977 -15.217 -10.626 1.00 95.75 383 ASN A C 1
ATOM 3063 O O . ASN A 1 383 ? 25.036 -14.507 -10.267 1.00 95.75 383 ASN A O 1
ATOM 3067 N N . ARG A 1 384 ? 25.868 -16.554 -10.635 1.00 95.81 384 ARG A N 1
ATOM 3068 C CA . ARG A 1 384 ? 24.669 -17.243 -10.138 1.00 95.81 384 ARG A CA 1
ATOM 3069 C C . ARG A 1 384 ? 24.491 -17.028 -8.636 1.00 95.81 384 ARG A C 1
ATOM 3071 O O . ARG A 1 384 ? 23.356 -16.803 -8.220 1.00 95.81 384 ARG A O 1
ATOM 3078 N N . ARG A 1 385 ? 25.566 -17.110 -7.844 1.00 95.12 385 ARG A N 1
ATOM 3079 C CA . ARG A 1 385 ? 25.528 -16.841 -6.397 1.00 95.12 385 ARG A CA 1
ATOM 3080 C C . ARG A 1 385 ? 25.091 -15.400 -6.132 1.00 95.12 385 ARG A C 1
ATOM 3082 O O . ARG A 1 385 ? 24.084 -15.205 -5.459 1.00 95.12 385 ARG A O 1
ATOM 3089 N N . TYR A 1 386 ? 25.743 -14.435 -6.780 1.00 93.19 386 TYR A N 1
ATOM 3090 C CA . TYR A 1 386 ? 25.395 -13.015 -6.700 1.00 93.19 386 TYR A CA 1
ATOM 3091 C C . TYR A 1 386 ? 23.916 -12.764 -7.025 1.00 93.19 386 TYR A C 1
ATOM 3093 O O . TYR A 1 386 ? 23.203 -12.106 -6.270 1.00 93.19 386 TYR A O 1
ATOM 3101 N N . ARG A 1 387 ? 23.399 -13.355 -8.111 1.00 93.50 387 ARG A N 1
ATOM 3102 C CA . ARG A 1 387 ? 21.976 -13.243 -8.458 1.00 93.50 387 ARG A CA 1
ATOM 3103 C C . ARG A 1 387 ? 21.062 -13.783 -7.353 1.00 93.50 387 ARG A C 1
ATOM 3105 O O . ARG A 1 387 ? 20.039 -13.166 -7.067 1.00 93.50 387 ARG A O 1
ATOM 3112 N N . ILE A 1 388 ? 21.377 -14.949 -6.782 1.00 92.00 388 ILE A N 1
ATOM 3113 C CA . ILE A 1 388 ? 20.565 -15.565 -5.720 1.00 92.00 388 ILE A CA 1
ATOM 3114 C C . ILE A 1 388 ? 20.538 -14.658 -4.488 1.00 92.00 388 ILE A C 1
ATOM 3116 O O . ILE A 1 388 ? 19.453 -14.375 -3.989 1.00 92.00 388 ILE A O 1
ATOM 3120 N N . GLU A 1 389 ? 21.690 -14.145 -4.056 1.00 88.94 389 GLU A N 1
ATOM 3121 C CA . GLU A 1 389 ? 21.797 -13.211 -2.927 1.00 88.94 389 GLU A CA 1
ATOM 3122 C C . GLU A 1 389 ? 20.949 -11.952 -3.160 1.00 88.94 389 GLU A C 1
ATOM 3124 O O . GLU A 1 389 ? 20.125 -11.585 -2.322 1.00 88.94 389 GLU A O 1
ATOM 3129 N N . ARG A 1 390 ? 21.057 -11.336 -4.345 1.00 86.88 390 ARG A N 1
ATOM 3130 C CA . ARG A 1 390 ? 20.249 -10.158 -4.705 1.00 86.88 390 ARG A CA 1
ATOM 3131 C C . ARG A 1 390 ? 18.759 -10.475 -4.802 1.00 86.88 390 ARG A C 1
ATOM 3133 O O . ARG A 1 390 ? 17.944 -9.629 -4.449 1.00 86.88 390 ARG A O 1
ATOM 3140 N N . GLN A 1 391 ? 18.384 -11.668 -5.264 1.00 85.88 391 GLN A N 1
ATOM 3141 C CA . GLN A 1 391 ? 16.982 -12.085 -5.321 1.00 85.88 391 GLN A CA 1
ATOM 3142 C C . GLN A 1 391 ? 16.398 -12.293 -3.918 1.00 85.88 391 GLN A C 1
ATOM 3144 O O . GLN A 1 391 ? 15.266 -11.876 -3.680 1.00 85.88 391 GLN A O 1
ATOM 3149 N N . ILE A 1 392 ? 17.161 -12.889 -2.996 1.00 77.62 392 ILE A N 1
ATOM 3150 C CA . ILE A 1 392 ? 16.775 -13.022 -1.582 1.00 77.62 392 ILE A CA 1
ATOM 3151 C C . ILE A 1 392 ? 16.593 -11.635 -0.956 1.00 77.62 392 ILE A C 1
ATOM 3153 O O . ILE A 1 392 ? 15.603 -11.402 -0.269 1.00 77.62 392 ILE A O 1
ATOM 3157 N N . ALA A 1 393 ? 17.476 -10.689 -1.283 1.00 75.75 393 ALA A N 1
ATOM 3158 C CA . ALA A 1 393 ? 17.364 -9.290 -0.875 1.00 75.75 393 ALA A CA 1
ATOM 3159 C C . ALA A 1 393 ? 16.294 -8.486 -1.646 1.00 75.75 393 ALA A C 1
ATOM 3161 O O . ALA A 1 393 ? 16.183 -7.278 -1.459 1.00 75.75 393 ALA A O 1
ATOM 3162 N N . THR A 1 394 ? 15.510 -9.109 -2.538 1.00 73.94 394 THR A N 1
ATOM 3163 C CA . THR A 1 394 ? 14.493 -8.450 -3.389 1.00 73.94 394 THR A CA 1
ATOM 3164 C C . THR A 1 394 ? 15.022 -7.311 -4.276 1.00 73.94 394 THR A C 1
ATOM 3166 O O . THR A 1 394 ? 14.261 -6.471 -4.742 1.00 73.94 394 THR A O 1
ATOM 3169 N N . ALA A 1 395 ? 16.323 -7.316 -4.572 1.00 78.12 395 ALA A N 1
ATOM 3170 C CA . ALA A 1 395 ? 17.047 -6.260 -5.283 1.00 78.12 395 ALA A CA 1
ATOM 3171 C C . ALA A 1 395 ? 17.561 -6.702 -6.669 1.00 78.12 395 ALA A C 1
ATOM 3173 O O . ALA A 1 395 ? 18.520 -6.128 -7.194 1.00 78.12 395 ALA A O 1
ATOM 3174 N N . TRP A 1 396 ? 16.986 -7.764 -7.247 1.00 87.12 396 TRP A N 1
ATOM 3175 C CA . TRP A 1 396 ? 17.382 -8.275 -8.562 1.00 87.12 396 TRP A CA 1
ATOM 3176 C C . TRP A 1 396 ? 16.452 -7.765 -9.678 1.00 87.12 396 TRP A C 1
ATOM 3178 O O . TRP A 1 396 ? 15.323 -8.253 -9.779 1.00 87.12 396 TRP A O 1
ATOM 3188 N N . PRO A 1 397 ? 16.905 -6.844 -10.552 1.00 85.06 397 PRO A N 1
ATOM 3189 C CA . PRO A 1 397 ? 16.120 -6.414 -11.702 1.00 85.06 397 PRO A CA 1
ATOM 3190 C C . PRO A 1 397 ? 16.114 -7.498 -12.786 1.00 85.06 397 PRO A C 1
ATOM 3192 O O . PRO A 1 397 ? 17.149 -8.080 -13.127 1.00 85.06 397 PRO A O 1
ATOM 3195 N N . SER A 1 398 ? 14.948 -7.769 -13.375 1.00 83.62 398 SER A N 1
ATOM 3196 C CA . SER A 1 398 ? 14.873 -8.701 -14.503 1.00 83.62 398 SER A CA 1
ATOM 3197 C C . SER A 1 398 ? 15.559 -8.120 -15.750 1.00 83.62 398 SER A C 1
ATOM 3199 O O . SER A 1 398 ? 15.844 -6.925 -15.827 1.00 83.62 398 SER A O 1
ATOM 3201 N N . HIS A 1 399 ? 15.835 -8.946 -16.768 1.00 81.94 399 HIS A N 1
ATOM 3202 C CA . HIS A 1 399 ? 16.309 -8.435 -18.065 1.00 81.94 399 HIS A CA 1
ATOM 3203 C C . HIS A 1 399 ? 15.364 -7.368 -18.641 1.00 81.94 399 HIS A C 1
ATOM 3205 O O . HIS A 1 399 ? 15.819 -6.333 -19.118 1.00 81.94 399 HIS A O 1
ATOM 3211 N N . ARG A 1 400 ? 14.052 -7.597 -18.523 1.00 82.50 400 ARG A N 1
ATOM 3212 C CA . ARG A 1 400 ? 13.028 -6.642 -18.943 1.00 82.50 400 ARG A CA 1
ATOM 3213 C C . ARG A 1 400 ? 13.178 -5.299 -18.227 1.00 82.50 400 ARG A C 1
ATOM 3215 O O . ARG A 1 400 ? 13.137 -4.268 -18.885 1.00 82.50 400 ARG A O 1
ATOM 3222 N N . ASP A 1 401 ? 13.364 -5.313 -16.909 1.00 85.31 401 ASP A N 1
ATOM 3223 C CA . ASP A 1 401 ? 13.451 -4.074 -16.128 1.00 85.31 401 ASP A CA 1
ATOM 3224 C C . ASP A 1 401 ? 14.752 -3.321 -16.448 1.00 85.31 401 ASP A C 1
ATOM 3226 O O . ASP A 1 401 ? 14.729 -2.114 -16.655 1.00 85.31 401 ASP A O 1
ATOM 3230 N N . ARG A 1 402 ? 15.878 -4.033 -16.609 1.00 86.31 402 ARG A N 1
ATOM 3231 C CA . ARG A 1 402 ? 17.151 -3.438 -17.061 1.00 86.31 402 ARG A CA 1
ATOM 3232 C C . ARG A 1 402 ? 17.017 -2.733 -18.409 1.00 86.31 402 ARG A C 1
ATOM 3234 O O . ARG A 1 402 ? 17.499 -1.617 -18.569 1.00 86.31 402 ARG A O 1
ATOM 3241 N N . ALA A 1 403 ? 16.359 -3.375 -19.370 1.00 83.19 403 ALA A N 1
ATOM 3242 C CA . ALA A 1 403 ? 16.169 -2.798 -20.692 1.00 83.19 403 ALA A CA 1
ATOM 3243 C C . ALA A 1 403 ? 15.203 -1.606 -20.680 1.00 83.19 403 ALA A C 1
ATOM 3245 O O . ALA A 1 403 ? 15.445 -0.624 -21.381 1.00 83.19 403 ALA A O 1
ATOM 3246 N N . PHE A 1 404 ? 14.165 -1.645 -19.838 1.00 86.81 404 PHE A N 1
ATOM 3247 C CA . PHE A 1 404 ? 13.324 -0.482 -19.564 1.00 86.81 404 PHE A CA 1
ATOM 3248 C C . PHE A 1 404 ? 14.150 0.689 -19.013 1.00 86.81 404 PHE A C 1
ATOM 3250 O O . PHE A 1 404 ? 14.097 1.777 -19.580 1.00 86.81 404 PHE A O 1
ATOM 3257 N N . TYR A 1 405 ? 14.970 0.471 -17.978 1.00 88.75 405 TYR A N 1
ATOM 3258 C CA . TYR A 1 405 ? 15.804 1.533 -17.406 1.00 88.75 405 TYR A CA 1
ATOM 3259 C C . TYR A 1 405 ? 16.809 2.094 -18.413 1.00 88.75 405 TYR A C 1
ATOM 3261 O O . TYR A 1 405 ? 16.999 3.304 -18.470 1.00 88.75 405 TYR A O 1
ATOM 3269 N N . LEU A 1 406 ? 17.414 1.248 -19.250 1.00 86.06 406 LEU A N 1
ATOM 3270 C CA . LEU A 1 406 ? 18.300 1.724 -20.311 1.00 86.06 406 LEU A CA 1
ATOM 3271 C C . LEU A 1 406 ? 17.539 2.532 -21.372 1.00 86.06 406 LEU A C 1
ATOM 3273 O O . LEU A 1 406 ? 18.046 3.546 -21.835 1.00 86.06 406 LEU A O 1
ATOM 3277 N N . SER A 1 407 ? 16.311 2.134 -21.717 1.00 84.56 407 SER A N 1
ATOM 3278 C CA . SER A 1 407 ? 15.441 2.908 -22.616 1.00 84.56 407 SER A CA 1
ATOM 3279 C C . SER A 1 407 ? 15.097 4.274 -22.022 1.00 84.56 407 SER A C 1
ATOM 3281 O O . SER A 1 407 ? 15.120 5.276 -22.729 1.00 84.56 407 SER A O 1
ATOM 3283 N N . LEU A 1 408 ? 14.828 4.320 -20.716 1.00 86.75 408 LEU A N 1
ATOM 3284 C CA . LEU A 1 408 ? 14.579 5.553 -19.977 1.00 86.75 408 LEU A CA 1
ATOM 3285 C C . LEU A 1 408 ? 15.816 6.464 -19.965 1.00 86.75 408 LEU A C 1
ATOM 3287 O O . LEU A 1 408 ? 15.699 7.645 -20.274 1.00 86.75 408 LEU A O 1
ATOM 3291 N N . LEU A 1 409 ? 17.003 5.915 -19.688 1.00 86.06 409 LEU A N 1
ATOM 3292 C CA . LEU A 1 409 ? 18.267 6.656 -19.743 1.00 86.06 409 LEU A CA 1
ATOM 3293 C C . LEU A 1 409 ? 18.552 7.195 -21.146 1.00 86.06 409 LEU A C 1
ATOM 3295 O O . LEU A 1 409 ? 18.891 8.365 -21.283 1.00 86.06 409 LEU A O 1
ATOM 3299 N N . LEU A 1 410 ? 18.378 6.376 -22.186 1.00 81.44 410 LEU A N 1
ATOM 3300 C CA . LEU A 1 410 ? 18.525 6.815 -23.575 1.00 81.44 410 LEU A CA 1
ATOM 3301 C C . LEU A 1 410 ? 17.543 7.938 -23.903 1.00 81.44 410 LEU A C 1
ATOM 3303 O O . LEU A 1 410 ? 17.943 8.926 -24.504 1.00 81.44 410 LEU A O 1
ATOM 3307 N N . HIS A 1 411 ? 16.284 7.824 -23.477 1.00 80.06 411 HIS A N 1
ATOM 3308 C CA . HIS A 1 411 ? 15.291 8.874 -23.682 1.00 80.06 411 HIS A CA 1
ATOM 3309 C C . HIS A 1 411 ? 15.699 10.180 -22.989 1.00 80.06 411 HIS A C 1
ATOM 3311 O O . HIS A 1 411 ? 15.624 11.235 -23.610 1.00 80.06 411 HIS A O 1
ATOM 3317 N N . PHE A 1 412 ? 16.170 10.126 -21.740 1.00 80.88 412 PHE A N 1
ATOM 3318 C CA . PHE A 1 412 ? 16.650 11.316 -21.035 1.00 80.88 412 PHE A CA 1
ATOM 3319 C C . PHE A 1 412 ? 17.896 11.914 -21.695 1.00 80.88 412 PHE A C 1
ATOM 3321 O O . PHE A 1 412 ? 17.915 13.101 -21.989 1.00 80.88 412 PHE A O 1
ATOM 3328 N N . VAL A 1 413 ? 18.912 11.117 -22.014 1.00 78.31 413 VAL A N 1
ATOM 3329 C CA . VAL A 1 413 ? 20.128 11.635 -22.658 1.00 78.31 413 VAL A CA 1
ATOM 3330 C C . VAL A 1 413 ? 19.809 12.234 -24.031 1.00 78.31 413 VAL A C 1
ATOM 3332 O O . VAL A 1 413 ? 20.221 13.350 -24.333 1.00 78.31 413 VAL A O 1
ATOM 3335 N N . LEU A 1 414 ? 19.037 11.535 -24.864 1.00 71.19 414 LEU A N 1
ATOM 3336 C CA . LEU A 1 414 ? 18.760 11.985 -26.227 1.00 71.19 414 LEU A CA 1
ATOM 3337 C C . LEU A 1 414 ? 17.808 13.187 -26.266 1.00 71.19 414 LEU A C 1
ATOM 3339 O O . LEU A 1 414 ? 18.068 14.124 -27.015 1.00 71.19 414 LEU A O 1
ATOM 3343 N N . ASN A 1 415 ? 16.751 13.206 -25.446 1.00 65.38 415 ASN A N 1
ATOM 3344 C CA . ASN A 1 415 ? 15.747 14.275 -25.500 1.00 65.38 415 ASN A CA 1
ATOM 3345 C C . ASN A 1 415 ? 16.061 15.470 -24.591 1.00 65.38 415 ASN A C 1
ATOM 3347 O O . ASN A 1 415 ? 15.701 16.592 -24.943 1.00 65.38 415 ASN A O 1
ATOM 3351 N N . TYR A 1 416 ? 16.706 15.258 -23.438 1.00 60.66 416 TYR A N 1
ATOM 3352 C CA . TYR A 1 416 ? 17.009 16.333 -22.483 1.00 60.66 416 TYR A CA 1
ATOM 3353 C C . TYR A 1 416 ? 18.404 16.940 -22.688 1.00 60.66 416 TYR A C 1
ATOM 3355 O O . TYR A 1 416 ? 18.514 18.164 -22.700 1.00 60.66 416 TYR A O 1
ATOM 3363 N N . GLU A 1 417 ? 19.445 16.124 -22.891 1.00 58.50 417 GLU A N 1
ATOM 3364 C CA . GLU A 1 417 ? 20.834 16.615 -22.995 1.00 58.50 417 GLU A CA 1
ATOM 3365 C C . GLU A 1 417 ? 21.255 16.928 -24.440 1.00 58.50 417 GLU A C 1
ATOM 3367 O O . GLU A 1 417 ? 21.913 17.935 -24.692 1.00 58.50 417 GLU A O 1
ATOM 3372 N N . VAL A 1 418 ? 20.872 16.085 -25.410 1.00 56.09 418 VAL A N 1
ATOM 3373 C CA . VAL A 1 418 ? 21.413 16.158 -26.784 1.00 56.09 418 VAL A CA 1
ATOM 3374 C C . VAL A 1 418 ? 20.461 16.832 -27.787 1.00 56.09 418 VAL A C 1
ATOM 3376 O O . VAL A 1 418 ? 20.929 17.438 -28.751 1.00 56.09 418 VAL A O 1
ATOM 3379 N N . GLY A 1 419 ? 19.141 16.838 -27.565 1.00 49.31 419 GLY A N 1
ATOM 3380 C CA . GLY A 1 419 ? 18.236 17.629 -28.401 1.00 49.31 419 GLY A CA 1
ATOM 3381 C C . GLY A 1 419 ? 16.740 17.424 -28.175 1.00 49.31 419 GLY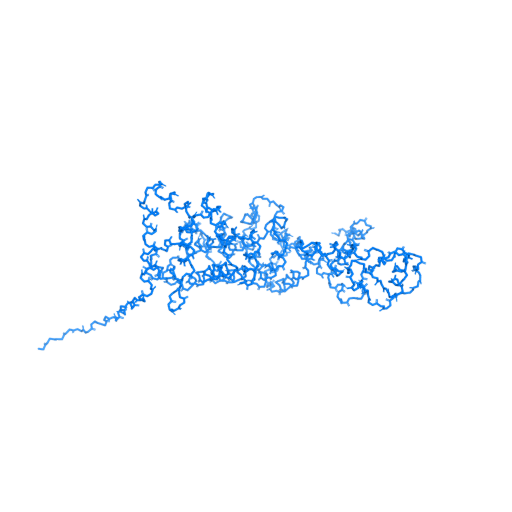 A C 1
ATOM 3382 O O . GLY A 1 419 ? 16.174 16.457 -28.664 1.00 49.31 419 GLY A O 1
ATOM 3383 N N . ALA A 1 420 ? 16.087 18.411 -27.551 1.00 42.69 420 ALA A N 1
ATOM 3384 C CA . ALA A 1 420 ? 14.836 19.036 -28.010 1.00 42.69 420 ALA A CA 1
ATOM 3385 C C . ALA A 1 420 ? 14.321 20.056 -26.972 1.00 42.69 420 ALA A C 1
ATOM 3387 O O . ALA A 1 420 ? 13.254 19.879 -26.380 1.00 42.69 420 ALA A O 1
ATOM 3388 N N . ARG A 1 421 ? 14.995 21.210 -26.817 1.00 38.00 421 ARG A N 1
ATOM 3389 C CA . ARG A 1 421 ? 14.253 22.436 -26.470 1.00 38.00 421 ARG A CA 1
ATOM 3390 C C . ARG A 1 421 ? 13.268 22.669 -27.615 1.00 38.00 421 ARG A C 1
ATOM 3392 O O . ARG A 1 421 ? 13.621 23.290 -28.617 1.00 38.00 421 ARG A O 1
ATOM 3399 N N . ARG A 1 422 ? 12.042 22.145 -27.510 1.00 37.69 422 ARG A N 1
ATOM 3400 C CA . ARG A 1 422 ? 10.935 22.681 -28.302 1.00 37.69 422 ARG A CA 1
ATOM 3401 C C . ARG A 1 422 ? 10.914 24.166 -27.978 1.00 37.69 422 ARG A C 1
ATOM 3403 O O . ARG A 1 422 ? 10.733 24.531 -26.819 1.00 37.69 422 ARG A O 1
ATOM 3410 N N . LYS A 1 423 ? 11.190 25.002 -28.979 1.00 34.06 423 LYS A N 1
ATOM 3411 C CA . LYS A 1 423 ? 10.951 26.438 -28.878 1.00 34.06 423 LYS A CA 1
ATOM 3412 C C . LYS A 1 423 ? 9.517 26.591 -28.375 1.00 34.06 423 LYS A C 1
ATOM 3414 O O . LYS A 1 423 ? 8.593 26.101 -29.021 1.00 34.06 423 LYS A O 1
ATOM 3419 N N . SER A 1 424 ? 9.369 27.167 -27.190 1.00 31.95 424 SER A N 1
ATOM 3420 C CA . SER A 1 424 ? 8.103 27.698 -26.708 1.00 31.95 424 SER A CA 1
ATOM 3421 C C . SER A 1 424 ? 7.563 28.629 -27.792 1.00 31.95 424 SER A C 1
ATOM 3423 O O . SER A 1 424 ? 8.269 29.562 -28.183 1.00 31.95 424 SER A O 1
ATOM 3425 N N . ALA A 1 425 ? 6.388 28.299 -28.327 1.00 32.56 425 ALA A N 1
ATOM 3426 C CA . ALA A 1 425 ? 5.577 29.247 -29.079 1.00 32.56 425 ALA A CA 1
ATOM 3427 C C . ALA A 1 425 ? 4.936 30.234 -28.104 1.00 32.56 425 ALA A C 1
ATOM 3429 O O . ALA A 1 425 ? 4.575 29.777 -26.991 1.00 32.56 425 ALA A O 1
#

Organism: Coprinellus micaceus (NCBI:txid71717)

InterPro domains:
  IPR002893 Zinc finger, MYND-type [PF01753] (350-380)
  IPR002893 Zinc finger, MYND-type [PS50865] (330-380)